Protein 6NPA (pdb70)

Foldseek 3Di:
DDDLVCPLVLVQVCCVPQQQDCPPPFLHGNQLLLQQLLFVCVVVPHDLLLSVLSNQQQVLQPVVSPVVLVDDPVCNVDSLSVSLSSCVRQFDVLSSCLNNCLLVLLLLCVQPPPCSLVPADVVNVVVCVVSPHHDDPVSNVVLVVPPSNVSSNSSNVSSRVSRDNDDDGDGSVVCSVSVSVRRVVVVD/DDDLVCLLVLVLVCCVPQQQDCPPPFLHGNQLLLQQLLFVCVVVPHDLLLSVLSNQQQSLQPVVSPVVLVDDPVQNVDSLNSSLSSCVVQFDVLSSCLNNCLLVLLLLCVQVPPCSLPPADVVNVVVCVVSPHHDDPVSNVVLVPPPSNVSSNSSNVSSRVSRDNDDDGDGSVVCSVSVSVRRVVVD/DDDDLVCLLVLVQVCCVPQQQPCPPPFLHGNQLLLLQLLQVCVVVPHDLLLSVLSNQQQVLVVVVSPPVWCSLCSSLGSCVVQFDVLSSCLNNCLLVLLLLCCQPPVCVLVLADPVNVVVCVVVPHHDDPVSNVVLVVPPNNVSSNSSNVSSSVSRDNDDDGDGSVVCSVSVSVRRVVVVD/DADDLVCLLVLLQVCCVPQQQPCPPPALGGNQLLLQQLLQVCVVVPHDLLLSVLSNQQQVLVPVVSPPPWCSLVSSLRSCVVQFDVLSSCLNNCLLVLLLLCCQPPVCVLVLDDVVNVVVCVVVPHHDDPVSNVVLVVPPSNVSSNSSNVSSSVSRDNPDDGDGSVVCSVSVSVRRVVVVD

B-factor: mean 24.14, std 10.41, range [8.01, 71.85]

Sequence (737 aa):
KLNRGNIVEFIGGIFDRRGDEEYLGEPVTMAEHMLQGATIAEQNGQPEEIIVGALLHDIGHFTSEFGMFSMDDTEDRYHEEAGAEVLEQFFPSVITDCVRYHVAAKRYLCATKPEYFNRLSEASIHSLKLQGGPMDAEEVAEFEKNPNLKQIIAVRYLDEAGKRADMETPDYWHFAPMVQRMVDKHMGKLNRGNIVEFIGGIFDRRGDEEYLGEPVTMAEHMLQGATIAEQNGQPEEIIVGALLHDIGHFTSEFGMFSMDDTEDRYHEEAGAEVLEQFFPSVITDCVRYHVAAKRYLCATKPEYFNRLSEASIHSLKLQGGPMDAEEVAEFEKNPNLKQIIAVRYLDEAGKRADMETPDYWHFAPMVQRMVDKHMSKLNRGNIVEFIGGIFDRRGDEEYLGEPVTMAEHMLQGATIAEQNGQPEEIIVGALLHDIGHFTSEFGMFYHEEAGAEVLEQFFPSVITDCVRYHVAAKRYLCATKPEYFNRLSEASIHSLKLQGGPMDAEEVAEFEKNPNLKQIIAVRYLDEAGKRADMETPDYWHFAPMVQRMVDKHMGSKLNRGNIVEFIGGIFDRRGDEEYLGEPVTMAEHMLQGATIAEQNGQPEEIIVGALLHDIGHFTSEFGMFYHEEAGAEVLEQFFPSVITDCVRYHVAAKRYLCATKPEYFNRLSEASIHSLKLQGGPMDAEEVAEFEKNPNLKQIIAVRYLDEAGKRADMETPDYWHFAPMVQRMVDKHMG

Solvent-accessible surface area: 32902 Å² total; per-residue (Å²): 144,23,34,36,24,50,0,0,48,38,0,0,20,1,18,97,129,52,3,106,59,125,31,153,69,30,84,8,39,10,17,81,1,2,18,5,0,0,5,14,0,77,125,106,66,61,71,49,30,11,5,0,0,0,0,0,1,0,0,0,80,14,50,105,26,4,65,108,30,87,36,76,116,82,53,57,165,111,33,20,47,0,0,0,28,0,0,32,36,1,1,14,59,21,0,7,24,0,0,42,71,6,10,23,0,10,34,23,3,17,46,57,88,116,126,3,94,114,155,11,36,150,26,10,62,124,33,7,166,143,54,51,14,75,19,83,87,147,53,25,57,121,15,88,168,28,120,25,35,178,50,0,28,22,0,4,65,15,9,33,41,0,27,111,93,133,39,160,40,48,64,4,38,65,4,0,0,12,0,0,25,7,0,14,127,34,0,45,161,16,35,69,22,51,0,0,47,38,0,0,20,0,16,96,129,52,3,105,60,125,31,153,69,30,83,8,37,8,17,82,0,2,17,5,1,0,5,14,0,76,125,107,67,58,71,48,33,11,5,0,0,0,0,0,0,0,0,0,78,14,52,104,25,4,58,72,38,90,31,74,112,75,23,58,162,108,33,28,47,0,0,0,15,0,0,16,13,0,1,2,50,19,0,7,25,0,0,42,53,5,11,23,0,10,32,22,6,16,45,57,90,119,126,5,98,112,145,14,38,151,21,7,68,123,40,6,161,143,57,50,12,74,19,82,85,134,64,23,55,104,17,88,145,29,125,26,35,177,52,0,29,22,0,4,66,13,8,30,42,0,29,112,92,131,37,161,38,49,68,4,39,66,3,0,0,13,0,0,22,11,0,26,135,14,36,138,180,30,72,93,24,41,0,0,49,38,0,0,20,0,14,86,136,52,3,117,70,114,21,152,52,18,90,6,35,8,16,68,1,1,14,1,0,0,6,23,0,61,129,106,65,57,72,51,28,10,6,0,0,0,0,0,0,0,0,0,80,10,91,101,30,18,80,87,95,219,33,26,65,30,0,0,69,1,0,78,109,7,1,18,78,21,0,8,25,0,0,49,76,1,8,22,0,3,32,20,3,8,32,56,112,94,126,4,87,119,128,11,29,154,26,10,58,124,36,6,138,145,51,46,5,77,18,86,86,141,67,24,54,75,17,85,132,27,74,26,34,178,55,0,21,18,0,6,61,10,1,20,36,0,27,123,60,145,46,164,18,47,78,3,11,60,0,0,0,14,0,0,25,9,0,13,122,82,70,79,141,178,31,70,93,25,41,0,0,49,37,0,0,20,0,16,87,135,52,2,118,69,114,18,150,46,19,86,8,33,9,17,66,1,1,15,2,1,0,6,21,0,61,129,107,64,56,71,50,30,10,6,0,0,0,0,0,1,0,0,0,77,10,91,102,30,20,82,87,93,220,34,28,68,28,0,0,61,1,0,75,105,7,1,15,56,21,0,8,26,0,0,50,73,2,7,22,0,4,33,21,3,8,33,58,90,97,123,3,84,116,121,10,28,149,26,11,55,127,38,5,168,148,51,51,13,78,18,86,88,145,65,24,55,84,17,86,131,28,95,23,33,175,54,0,21,16,0,6,67,12,1,19,35,0,26,125,60,143,48,145,26,47,83,3,11,60,0,0,0,13,0,0,5,5,0,12,109,83,64,77

Structure (mmCIF, N/CA/C/O backbone):
data_6NPA
#
_entry.id   6NPA
#
_cell.length_a   70.110
_cell.length_b   151.322
_cell.length_c   135.833
_cell.angle_alpha   90.000
_cell.angle_beta   90.000
_cell.angle_gamma   90.000
#
_symmetry.space_group_name_H-M   'C 2 2 21'
#
loop_
_entity.id
_entity.type
_entity.pdbx_description
1 polymer 'TmpB, (R)-1-hydroxy-2-trimethylaminoethylphosphonate oxygenase'
2 non-polymer 'FE (III) ION'
3 non-polymer 'FE (II) ION'
4 non-polymer (2R)-2-hydroxy-N,N,N-trimethyl-2-phosphonoethan-1-aminium
5 water water
#
loop_
_atom_site.group_PDB
_atom_site.id
_atom_site.type_symbol
_atom_site.label_atom_id
_atom_site.label_alt_id
_atom_site.label_comp_id
_atom_site.label_asym_id
_atom_site.label_entity_id
_atom_site.label_seq_id
_atom_site.pdbx_PDB_ins_code
_atom_site.Cartn_x
_atom_site.Cartn_y
_atom_site.Cartn_z
_atom_site.occupancy
_atom_site.B_iso_or_equiv
_atom_site.auth_seq_id
_atom_site.auth_comp_id
_atom_site.auth_asym_id
_atom_site.auth_atom_id
_atom_site.pdbx_PDB_model_num
ATOM 1 N N . LYS A 1 14 ? 30.405 25.435 -3.621 1.00 33.77 8 LYS A N 1
ATOM 2 C CA . LYS A 1 14 ? 29.192 25.511 -2.763 1.00 32.87 8 LYS A CA 1
ATOM 3 C C . LYS A 1 14 ? 27.979 25.998 -3.555 1.00 30.16 8 LYS A C 1
ATOM 4 O O . LYS A 1 14 ? 27.998 27.088 -4.122 1.00 30.26 8 LYS A O 1
ATOM 10 N N . LEU A 1 15 ? 26.925 25.190 -3.568 1.00 27.42 9 LEU A N 1
ATOM 11 C CA . LEU A 1 15 ? 25.731 25.490 -4.346 1.00 25.38 9 LEU A CA 1
ATOM 12 C C . LEU A 1 15 ? 24.631 26.058 -3.468 1.00 24.63 9 LEU A C 1
ATOM 13 O O . LEU A 1 15 ? 24.393 25.590 -2.348 1.00 22.67 9 LEU A O 1
ATOM 18 N N . ASN A 1 16 ? 23.953 27.064 -3.999 1.00 22.99 10 ASN A N 1
ATOM 19 C CA . ASN A 1 16 ? 22.869 27.718 -3.299 1.00 23.49 10 ASN A CA 1
ATOM 20 C C . ASN A 1 16 ? 21.896 28.291 -4.307 1.00 23.06 10 ASN A C 1
ATOM 21 O O . ASN A 1 16 ? 22.113 28.181 -5.524 1.00 22.44 10 ASN A O 1
ATOM 26 N N . ARG A 1 17 ? 20.834 28.909 -3.804 1.00 23.51 11 ARG A N 1
ATOM 27 C CA . ARG A 1 17 ? 19.829 29.559 -4.642 1.00 24.67 11 ARG A CA 1
ATOM 28 C C . ARG A 1 17 ? 20.410 30.548 -5.657 1.00 22.82 11 ARG A C 1
ATOM 29 O O . ARG A 1 17 ? 19.798 30.800 -6.696 1.00 22.98 11 ARG A O 1
ATOM 37 N N . GLY A 1 18 ? 21.565 31.126 -5.326 1.00 21.57 12 GLY A N 1
ATOM 38 C CA . GLY A 1 18 ? 22.201 32.149 -6.136 1.00 20.16 12 GLY A CA 1
ATOM 39 C C . GLY A 1 18 ? 23.039 31.655 -7.300 1.00 19.35 12 GLY A C 1
ATOM 40 O O . GLY A 1 18 ? 23.355 32.438 -8.187 1.00 19.19 12 GLY A O 1
ATOM 41 N N . ASN A 1 19 ? 23.417 30.373 -7.310 1.00 18.15 13 ASN A N 1
ATOM 42 C CA . ASN A 1 19 ? 24.212 29.825 -8.421 1.00 16.72 13 ASN A CA 1
ATOM 43 C C . ASN A 1 19 ? 23.750 28.474 -8.992 1.00 15.54 13 ASN A C 1
ATOM 44 O O . ASN A 1 19 ? 24.419 27.917 -9.863 1.00 15.17 13 ASN A O 1
ATOM 49 N N . ILE A 1 20 ? 22.625 27.943 -8.519 1.00 14.38 14 ILE A N 1
ATOM 50 C CA . ILE A 1 20 ? 22.180 26.625 -9.000 1.00 14.18 14 ILE A CA 1
ATOM 51 C C . ILE A 1 20 ? 21.775 26.678 -10.480 1.00 13.61 14 ILE A C 1
ATOM 52 O O . ILE A 1 20 ? 22.027 25.742 -11.240 1.00 12.96 14 ILE A O 1
ATOM 57 N N . VAL A 1 21 ? 21.155 27.778 -10.895 1.00 13.76 15 VAL A N 1
ATOM 58 C CA . VAL A 1 21 ? 20.695 27.895 -12.280 1.00 14.18 15 VAL A CA 1
ATOM 59 C C . VAL A 1 21 ? 21.883 27.908 -13.254 1.00 14.39 15 VAL A C 1
ATOM 60 O O . VAL A 1 21 ? 21.850 27.256 -14.303 1.00 14.51 15 VAL A O 1
ATOM 64 N N . GLU A 1 22 ? 22.929 28.639 -12.874 1.00 14.74 16 GLU A N 1
ATOM 65 C CA . GLU A 1 22 ? 24.173 28.708 -13.616 1.00 14.86 16 GLU A CA 1
ATOM 66 C C . GLU A 1 22 ? 24.888 27.357 -13.646 1.00 14.64 16 GLU A C 1
ATOM 67 O O . GLU A 1 22 ? 25.424 26.963 -14.674 1.00 13.64 16 GLU A O 1
ATOM 73 N N . PHE A 1 23 ? 24.873 26.645 -12.519 1.00 14.67 17 PHE A N 1
ATOM 74 C CA . PHE A 1 23 ? 25.471 25.315 -12.426 1.00 14.95 17 PHE A CA 1
ATOM 75 C C . PHE A 1 23 ? 24.809 24.362 -13.426 1.00 14.52 17 PHE A C 1
ATOM 76 O O . PHE A 1 23 ? 25.484 23.676 -14.190 1.00 13.71 17 PHE A O 1
ATOM 84 N N . ILE A 1 24 ? 23.482 24.357 -13.435 1.00 14.23 18 ILE A N 1
ATOM 85 C CA . ILE A 1 24 ? 22.737 23.474 -14.326 1.00 14.30 18 ILE A CA 1
ATOM 86 C C . ILE A 1 24 ? 22.973 23.892 -15.776 1.00 14.18 18 ILE A C 1
ATOM 87 O O . ILE A 1 24 ? 23.158 23.041 -16.648 1.00 14.03 18 ILE A O 1
ATOM 92 N N . GLY A 1 25 ? 22.993 25.199 -16.026 1.00 14.46 19 GLY A N 1
ATOM 93 C CA . GLY A 1 25 ? 23.321 25.729 -17.348 1.00 14.62 19 GLY A CA 1
ATOM 94 C C . GLY A 1 25 ? 24.681 25.274 -17.863 1.00 15.08 19 GLY A C 1
ATOM 95 O O . GLY A 1 25 ? 24.839 24.979 -19.051 1.00 15.31 19 GLY A O 1
ATOM 96 N N . GLY A 1 26 ? 25.661 25.218 -16.966 1.00 14.97 20 GLY A N 1
ATOM 97 C CA . GLY A 1 26 ? 26.994 24.700 -17.300 1.00 15.27 20 GLY A CA 1
ATOM 98 C C . GLY A 1 26 ? 26.951 23.251 -17.761 1.00 15.24 20 GLY A C 1
ATOM 99 O O . GLY A 1 26 ? 27.655 22.872 -18.704 1.00 15.93 20 GLY A O 1
ATOM 100 N N . ILE A 1 27 ? 26.114 22.445 -17.103 1.00 15.13 21 ILE A N 1
ATOM 101 C CA . ILE A 1 27 ? 25.904 21.043 -17.494 1.00 15.12 21 ILE A CA 1
ATOM 102 C C . ILE A 1 27 ? 25.295 20.979 -18.895 1.00 14.68 21 ILE A C 1
ATOM 103 O O . ILE A 1 27 ? 25.744 20.208 -19.730 1.00 14.47 21 ILE A O 1
ATOM 108 N N . PHE A 1 28 ? 24.283 21.800 -19.166 1.00 14.14 22 PHE A N 1
ATOM 109 C CA . PHE A 1 28 ? 23.727 21.864 -20.519 1.00 14.43 22 PHE A CA 1
ATOM 110 C C . PHE A 1 28 ? 24.803 22.261 -21.535 1.00 15.26 22 PHE A C 1
ATOM 111 O O . PHE A 1 28 ? 24.910 21.652 -22.607 1.00 15.74 22 PHE A O 1
ATOM 119 N N . ASP A 1 29 ? 25.609 23.268 -21.193 1.00 16.07 23 ASP A N 1
ATOM 120 C CA . ASP A 1 29 ? 26.663 23.745 -22.096 1.00 16.73 23 ASP A CA 1
ATOM 121 C C . ASP A 1 29 ? 27.731 22.682 -22.378 1.00 16.89 23 ASP A C 1
ATOM 122 O O . ASP A 1 29 ? 28.153 22.527 -23.521 1.00 17.08 23 ASP A O 1
ATOM 127 N N . ARG A 1 30 ? 28.146 21.958 -21.340 1.00 17.52 24 ARG A N 1
ATOM 128 C CA . ARG A 1 30 ? 29.274 21.010 -21.421 1.00 17.94 24 ARG A CA 1
ATOM 129 C C . ARG A 1 30 ? 28.865 19.600 -21.841 1.00 18.13 24 ARG A C 1
ATOM 130 O O . ARG A 1 30 ? 29.621 18.913 -22.526 1.00 18.40 24 ARG A O 1
ATOM 138 N N . ARG A 1 31 ? 27.680 19.169 -21.418 1.00 17.48 25 ARG A N 1
ATOM 139 C CA . ARG A 1 31 ? 27.250 17.782 -21.586 1.00 17.29 25 ARG A CA 1
ATOM 140 C C . ARG A 1 31 ? 26.060 17.602 -22.537 1.00 17.67 25 ARG A C 1
ATOM 141 O O . ARG A 1 31 ? 25.771 16.482 -22.957 1.00 17.31 25 ARG A O 1
ATOM 149 N N . GLY A 1 32 ? 25.375 18.693 -22.884 1.00 18.03 26 GLY A N 1
ATOM 150 C CA . GLY A 1 32 ? 24.120 18.614 -23.638 1.00 18.35 26 GLY A CA 1
ATOM 151 C C . GLY A 1 32 ? 24.203 18.039 -25.044 1.00 19.58 26 GLY A C 1
ATOM 152 O O . GLY A 1 32 ? 23.210 17.571 -25.583 1.00 17.92 26 GLY A O 1
ATOM 153 N N . ASP A 1 33 ? 25.389 18.090 -25.638 1.00 20.98 27 ASP A N 1
ATOM 154 C CA . ASP A 1 33 ? 25.615 17.560 -26.979 1.00 23.42 27 ASP A CA 1
ATOM 155 C C . ASP A 1 33 ? 25.724 16.035 -27.020 1.00 22.55 27 ASP A C 1
ATOM 156 O O . ASP A 1 33 ? 25.778 15.444 -28.100 1.00 23.49 27 ASP A O 1
ATOM 161 N N . GLU A 1 34 ? 25.781 15.396 -25.857 1.00 22.02 28 GLU A N 1
ATOM 162 C CA . GLU A 1 34 ? 25.898 13.952 -25.794 1.00 21.89 28 GLU A CA 1
ATOM 163 C C . GLU A 1 34 ? 24.570 13.291 -26.156 1.00 22.52 28 GLU A C 1
ATOM 164 O O . GLU A 1 34 ? 23.515 13.927 -26.144 1.00 21.79 28 GLU A O 1
ATOM 170 N N . GLU A 1 35 ? 24.643 12.013 -26.496 1.00 23.39 29 GLU A N 1
ATOM 171 C CA . GLU A 1 35 ? 23.520 11.308 -27.100 1.00 24.43 29 GLU A CA 1
ATOM 172 C C . GLU A 1 35 ? 22.491 10.929 -26.037 1.00 22.35 29 GLU A C 1
ATOM 173 O O . GLU A 1 35 ? 22.857 10.540 -24.931 1.00 21.41 29 GLU A O 1
ATOM 179 N N . TYR A 1 36 ? 21.205 11.086 -26.352 1.00 21.68 30 TYR A N 1
ATOM 180 C CA . TYR A 1 36 ? 20.139 10.520 -25.519 1.00 21.61 30 TYR A CA 1
ATOM 181 C C . TYR A 1 36 ? 19.944 9.103 -26.041 1.00 23.99 30 TYR A C 1
ATOM 182 O O . TYR A 1 36 ? 19.409 8.913 -27.131 1.00 24.41 30 TYR A O 1
ATOM 191 N N . LEU A 1 37 ? 20.411 8.114 -25.278 1.00 26.68 31 LEU A N 1
ATOM 192 C CA . LEU A 1 37 ? 20.708 6.789 -25.840 1.00 29.61 31 LEU A CA 1
ATOM 193 C C . LEU A 1 37 ? 19.508 6.105 -26.489 1.00 30.04 31 LEU A C 1
ATOM 194 O O . LEU A 1 37 ? 18.436 6.006 -25.888 1.00 31.13 31 LEU A O 1
ATOM 199 N N . GLY A 1 38 ? 19.707 5.656 -27.725 1.00 30.15 32 GLY A N 1
ATOM 200 C CA . GLY A 1 38 ? 18.676 4.965 -28.493 1.00 31.21 32 GLY A CA 1
ATOM 201 C C . GLY A 1 38 ? 17.644 5.862 -29.153 1.00 31.62 32 GLY A C 1
ATOM 202 O O . GLY A 1 38 ? 16.661 5.365 -29.709 1.00 33.79 32 GLY A O 1
ATOM 203 N N . GLU A 1 39 ? 17.855 7.179 -29.108 1.00 30.95 33 GLU A N 1
ATOM 204 C CA . GLU A 1 39 ? 16.872 8.136 -29.629 1.00 29.66 33 GLU A CA 1
ATOM 205 C C . GLU A 1 39 ? 17.551 9.125 -30.579 1.00 28.07 33 GLU A C 1
ATOM 206 O O . GLU A 1 39 ? 18.761 9.324 -30.502 1.00 27.96 33 GLU A O 1
ATOM 212 N N . PRO A 1 40 ? 16.777 9.771 -31.467 1.00 27.71 34 PRO A N 1
ATOM 213 C CA . PRO A 1 40 ? 17.377 10.702 -32.424 1.00 27.04 34 PRO A CA 1
ATOM 214 C C . PRO A 1 40 ? 17.518 12.138 -31.896 1.00 25.36 34 PRO A C 1
ATOM 215 O O . PRO A 1 40 ? 17.327 13.092 -32.647 1.00 25.57 34 PRO A O 1
ATOM 219 N N . VAL A 1 41 ? 17.856 12.288 -30.616 1.00 23.01 35 VAL A N 1
ATOM 220 C CA . VAL A 1 41 ? 18.062 13.600 -30.017 1.00 21.15 35 VAL A CA 1
ATOM 221 C C . VAL A 1 41 ? 19.270 13.555 -29.090 1.00 19.84 35 VAL A C 1
ATOM 222 O O . VAL A 1 41 ? 19.644 12.493 -28.606 1.00 19.70 35 VAL A O 1
ATOM 226 N N . THR A 1 42 ? 19.889 14.710 -28.874 1.00 18.02 36 THR A N 1
ATOM 227 C CA . THR A 1 42 ? 20.909 14.848 -27.848 1.00 17.26 36 THR A CA 1
ATOM 228 C C . THR A 1 42 ? 20.219 15.045 -26.501 1.00 16.70 36 THR A C 1
ATOM 229 O O . THR A 1 42 ? 19.007 15.268 -26.433 1.00 15.73 36 THR A O 1
ATOM 233 N N . MET A 1 43 ? 21.003 14.977 -25.437 1.00 16.97 37 MET A N 1
ATOM 234 C CA . MET A 1 43 ? 20.479 15.191 -24.094 1.00 17.47 37 MET A CA 1
ATOM 235 C C . MET A 1 43 ? 19.794 16.557 -23.988 1.00 16.66 37 MET A C 1
ATOM 236 O O . MET A 1 43 ? 18.691 16.656 -23.445 1.00 16.35 37 MET A O 1
ATOM 241 N N . ALA A 1 44 ? 20.438 17.601 -24.512 1.00 16.03 38 ALA A N 1
ATOM 242 C CA . ALA A 1 44 ? 19.876 18.957 -24.440 1.00 15.63 38 ALA A CA 1
ATOM 243 C C . ALA A 1 44 ? 18.642 19.104 -25.326 1.00 15.49 38 ALA A C 1
ATOM 244 O O . ALA A 1 44 ? 17.635 19.677 -24.903 1.00 14.86 38 ALA A O 1
ATOM 246 N N . GLU A 1 45 ? 18.712 18.592 -26.552 1.00 15.17 39 GLU A N 1
ATOM 247 C CA . GLU A 1 45 ? 17.549 18.621 -27.441 1.00 15.21 39 GLU A CA 1
ATOM 248 C C . GLU A 1 45 ? 16.343 17.965 -26.777 1.00 14.60 39 GLU A C 1
ATOM 249 O O . GLU A 1 45 ? 15.237 18.500 -26.811 1.00 13.76 39 GLU A O 1
ATOM 255 N N . HIS A 1 46 ? 16.579 16.816 -26.153 1.00 13.70 40 HIS A N 1
ATOM 256 C CA . HIS A 1 46 ? 15.522 16.077 -25.476 1.00 13.47 40 HIS A CA 1
ATOM 257 C C . HIS A 1 46 ? 14.811 16.914 -24.413 1.00 13.05 40 HIS A C 1
ATOM 258 O O . HIS A 1 46 ? 13.596 17.078 -24.445 1.00 13.37 40 HIS A O 1
ATOM 265 N N . MET A 1 47 ? 15.580 17.464 -23.488 1.00 13.00 41 MET A N 1
ATOM 266 C CA . MET A 1 47 ? 15.002 18.236 -22.395 1.00 12.78 41 MET A CA 1
ATOM 267 C C . MET A 1 47 ? 14.451 19.583 -22.872 1.00 12.64 41 MET A C 1
ATOM 268 O O . MET A 1 47 ? 13.406 20.026 -22.392 1.00 12.85 41 MET A O 1
ATOM 273 N N . LEU A 1 48 ? 15.128 20.225 -23.825 1.00 12.85 42 LEU A N 1
ATOM 274 C CA . LEU A 1 48 ? 14.632 21.480 -24.387 1.00 12.73 42 LEU A CA 1
ATOM 275 C C . LEU A 1 48 ? 13.343 21.283 -25.187 1.00 12.88 42 LEU A C 1
ATOM 276 O O . LEU A 1 48 ? 12.472 22.144 -25.167 1.00 12.87 42 LEU A O 1
ATOM 281 N N . GLN A 1 49 ? 13.223 20.174 -25.912 1.00 13.22 43 GLN A N 1
ATOM 282 C CA . GLN A 1 49 ? 11.977 19.872 -26.623 1.00 13.29 43 GLN A CA 1
ATOM 283 C C . GLN A 1 49 ? 10.814 19.704 -25.646 1.00 12.97 43 GLN A C 1
ATOM 284 O O . GLN A 1 49 ? 9.730 20.231 -25.865 1.00 12.60 43 GLN A O 1
ATOM 290 N N . GLY A 1 50 ? 11.054 18.984 -24.558 1.00 12.76 44 GLY A N 1
ATOM 291 C CA . GLY A 1 50 ? 10.032 18.820 -23.523 1.00 12.69 44 GLY A CA 1
ATOM 292 C C . GLY A 1 50 ? 9.564 20.158 -22.979 1.00 12.72 44 GLY A C 1
ATOM 293 O O . GLY A 1 50 ? 8.357 20.405 -22.878 1.00 12.67 44 GLY A O 1
ATOM 294 N N . ALA A 1 51 ? 10.522 21.031 -22.650 1.00 12.25 45 ALA A N 1
ATOM 295 C CA . ALA A 1 51 ? 10.209 22.361 -22.116 1.00 12.68 45 ALA A CA 1
ATOM 296 C C . ALA A 1 51 ? 9.467 23.234 -23.125 1.00 12.97 45 ALA A C 1
ATOM 297 O O . ALA A 1 51 ? 8.536 23.961 -22.770 1.00 12.90 45 ALA A O 1
ATOM 299 N N . THR A 1 52 ? 9.890 23.159 -24.382 1.00 13.36 46 THR A N 1
ATOM 300 C CA . THR A 1 52 ? 9.320 24.008 -25.438 1.00 13.70 46 THR A CA 1
ATOM 301 C C . THR A 1 52 ? 7.905 23.575 -25.829 1.00 14.32 46 THR A C 1
ATOM 302 O O . THR A 1 52 ? 7.025 24.412 -26.018 1.00 15.03 46 THR A O 1
ATOM 306 N N . ILE A 1 53 ? 7.690 22.268 -25.939 1.00 14.54 47 ILE A N 1
ATOM 307 C CA . ILE A 1 53 ? 6.359 21.730 -26.210 1.00 15.27 47 ILE A CA 1
ATOM 308 C C . ILE A 1 53 ? 5.413 22.174 -25.095 1.00 15.30 47 ILE A C 1
ATOM 309 O O . ILE A 1 53 ? 4.299 22.610 -25.366 1.00 15.84 47 ILE A O 1
ATOM 314 N N . ALA A 1 54 ? 5.879 22.090 -23.846 1.00 15.80 48 ALA A N 1
ATOM 315 C CA . ALA A 1 54 ? 5.091 22.530 -22.697 1.00 16.07 48 ALA A CA 1
ATOM 316 C C . ALA A 1 54 ? 4.776 24.014 -22.768 1.00 16.78 48 ALA A C 1
ATOM 317 O O . ALA A 1 54 ? 3.635 24.420 -22.576 1.00 17.04 48 ALA A O 1
ATOM 319 N N . GLU A 1 55 ? 5.788 24.827 -23.039 1.00 17.99 49 GLU A N 1
ATOM 320 C CA . GLU A 1 55 ? 5.595 26.275 -23.141 1.00 19.36 49 GLU A CA 1
ATOM 321 C C . GLU A 1 55 ? 4.640 26.648 -24.275 1.00 20.27 49 GLU A C 1
ATOM 322 O O . GLU A 1 55 ? 3.735 27.468 -24.096 1.00 20.40 49 GLU A O 1
ATOM 328 N N . GLN A 1 56 ? 4.833 26.035 -25.436 1.00 21.10 50 GLN A N 1
ATOM 329 C CA . GLN A 1 56 ? 3.975 26.297 -26.594 1.00 22.55 50 GLN A CA 1
ATOM 330 C C . GLN A 1 56 ? 2.513 25.936 -26.350 1.00 23.21 50 GLN A C 1
ATOM 331 O O . GLN A 1 56 ? 1.619 26.548 -26.930 1.00 22.89 50 GLN A O 1
ATOM 337 N N . ASN A 1 57 ? 2.275 24.934 -25.506 1.00 23.70 51 ASN A N 1
ATOM 338 C CA . ASN A 1 57 ? 0.920 24.465 -25.214 1.00 24.69 51 ASN A CA 1
ATOM 339 C C . ASN A 1 57 ? 0.288 25.110 -23.979 1.00 23.63 51 ASN A C 1
ATOM 340 O O . ASN A 1 57 ? -0.790 24.706 -23.558 1.00 25.77 51 ASN A O 1
ATOM 345 N N . GLY A 1 58 ? 0.949 26.108 -23.401 1.00 21.71 52 GLY A N 1
ATOM 346 C CA . GLY A 1 58 ? 0.368 26.867 -22.306 1.00 20.61 52 GLY A CA 1
ATOM 347 C C . GLY A 1 58 ? 0.478 26.200 -20.953 1.00 19.48 52 GLY A C 1
ATOM 348 O O . GLY A 1 58 ? -0.227 26.575 -20.022 1.00 18.96 52 GLY A O 1
ATOM 349 N N . GLN A 1 59 ? 1.377 25.227 -20.822 1.00 18.76 53 GLN A N 1
ATOM 350 C CA . GLN A 1 59 ? 1.589 24.573 -19.537 1.00 18.88 53 GLN A CA 1
ATOM 351 C C . GLN A 1 59 ? 2.201 25.557 -18.535 1.00 17.71 53 GLN A C 1
ATOM 352 O O . GLN A 1 59 ? 2.930 26.473 -18.926 1.00 17.97 53 GLN A O 1
ATOM 358 N N . PRO A 1 60 ? 1.918 25.362 -17.238 1.00 17.12 54 PRO A N 1
ATOM 359 C CA . PRO A 1 60 ? 2.498 26.202 -16.200 1.00 17.02 54 PRO A CA 1
ATOM 360 C C . PRO A 1 60 ? 4.008 25.998 -16.059 1.00 16.30 54 PRO A C 1
ATOM 361 O O . PRO A 1 60 ? 4.545 24.982 -16.499 1.00 15.57 54 PRO A O 1
ATOM 365 N N . GLU A 1 61 ? 4.674 26.970 -15.440 1.00 16.51 55 GLU A N 1
ATOM 366 C CA . GLU A 1 61 ? 6.131 26.987 -15.381 1.00 16.29 55 GLU A CA 1
ATOM 367 C C . GLU A 1 61 ? 6.703 25.791 -14.625 1.00 16.34 55 GLU A C 1
ATOM 368 O O . GLU A 1 61 ? 7.769 25.286 -14.978 1.00 15.53 55 GLU A O 1
ATOM 374 N N . GLU A 1 62 ? 5.980 25.304 -13.620 1.00 16.37 56 GLU A N 1
ATOM 375 C CA . GLU A 1 62 ? 6.424 24.128 -12.888 1.00 16.77 56 GLU A CA 1
ATOM 376 C C . GLU A 1 62 ? 6.585 22.918 -13.816 1.00 15.50 56 GLU A C 1
ATOM 377 O O . GLU A 1 62 ? 7.543 22.163 -13.685 1.00 15.28 56 GLU A O 1
ATOM 383 N N . ILE A 1 63 ? 5.650 22.741 -14.747 1.00 14.57 57 ILE A N 1
ATOM 384 C CA . ILE A 1 63 ? 5.714 21.634 -15.707 1.00 13.87 57 ILE A CA 1
ATOM 385 C C . ILE A 1 63 ? 6.789 21.866 -16.768 1.00 13.47 57 ILE A C 1
ATOM 386 O O . ILE A 1 63 ? 7.517 20.933 -17.131 1.00 13.71 57 ILE A O 1
ATOM 391 N N . ILE A 1 64 ? 6.907 23.100 -17.250 1.00 12.74 58 ILE A N 1
ATOM 392 C CA . ILE A 1 64 ? 7.947 23.446 -18.229 1.00 12.36 58 ILE A CA 1
ATOM 393 C C . ILE A 1 64 ? 9.324 23.099 -17.643 1.00 11.82 58 ILE A C 1
ATOM 394 O O . ILE A 1 64 ? 10.130 22.423 -18.276 1.00 11.07 58 ILE A O 1
ATOM 399 N N . VAL A 1 65 ? 9.579 23.568 -16.426 1.00 11.36 59 VAL A N 1
ATOM 400 C CA . VAL A 1 65 ? 10.872 23.366 -15.762 1.00 11.40 59 VAL A CA 1
ATOM 401 C C . VAL A 1 65 ? 11.062 21.913 -15.346 1.00 11.32 59 VAL A C 1
ATOM 402 O O . VAL A 1 65 ? 12.165 21.384 -15.435 1.00 11.91 59 VAL A O 1
ATOM 406 N N . GLY A 1 66 ? 9.988 21.240 -14.918 1.00 11.35 60 GLY A N 1
ATOM 407 C CA . GLY A 1 66 ? 10.073 19.805 -14.654 1.00 11.22 60 GLY A CA 1
ATOM 408 C C . GLY A 1 66 ? 10.547 19.027 -15.873 1.00 11.22 60 GLY A C 1
ATOM 409 O O . GLY A 1 66 ? 11.430 18.174 -15.764 1.00 11.04 60 GLY A O 1
ATOM 410 N N . ALA A 1 67 ? 9.962 19.318 -17.034 1.00 10.76 61 ALA A N 1
ATOM 411 C CA . ALA A 1 67 ? 10.376 18.673 -18.283 1.00 11.00 61 ALA A CA 1
ATOM 412 C C . ALA A 1 67 ? 11.822 19.027 -18.641 1.00 10.73 61 ALA A C 1
ATOM 413 O O . ALA A 1 67 ? 12.616 18.147 -19.053 1.00 11.32 61 ALA A O 1
ATOM 415 N N . LEU A 1 68 ? 12.151 20.305 -18.484 1.00 10.97 62 LEU A N 1
ATOM 416 C CA . LEU A 1 68 ? 13.493 20.804 -18.768 1.00 11.35 62 LEU A CA 1
ATOM 417 C C . LEU A 1 68 ? 14.565 20.057 -17.990 1.00 11.65 62 LEU A C 1
ATOM 418 O O . LEU A 1 68 ? 15.655 19.817 -18.513 1.00 12.08 62 LEU A O 1
ATOM 423 N N . LEU A 1 69 ? 14.277 19.675 -16.742 1.00 11.68 63 LEU A N 1
ATOM 424 C CA . LEU A 1 69 ? 15.313 19.127 -15.885 1.00 11.74 63 LEU A CA 1
ATOM 425 C C . LEU A 1 69 ? 15.221 17.630 -15.626 1.00 11.79 63 LEU A C 1
ATOM 426 O O . LEU A 1 69 ? 16.048 17.084 -14.891 1.00 12.20 63 LEU A O 1
ATOM 431 N N . HIS A 1 70 ? 14.257 16.937 -16.226 1.00 11.92 64 HIS A N 1
ATOM 432 C CA . HIS A 1 70 ? 13.928 15.592 -15.730 1.00 11.83 64 HIS A CA 1
ATOM 433 C C . HIS A 1 70 ? 15.036 14.559 -15.900 1.00 12.23 64 HIS A C 1
ATOM 434 O O . HIS A 1 70 ? 15.045 13.564 -15.175 1.00 11.70 64 HIS A O 1
ATOM 441 N N . ASP A 1 71 ? 15.973 14.796 -16.828 1.00 12.47 65 ASP A N 1
ATOM 442 C CA . ASP A 1 71 ? 17.052 13.831 -17.095 1.00 12.88 65 ASP A CA 1
ATOM 443 C C . ASP A 1 71 ? 18.463 14.297 -16.682 1.00 14.33 65 ASP A C 1
ATOM 444 O O . ASP A 1 71 ? 19.461 13.652 -17.040 1.00 14.46 65 ASP A O 1
ATOM 449 N N . ILE A 1 72 ? 18.569 15.380 -15.911 1.00 15.56 66 ILE A N 1
ATOM 450 C CA . ILE A 1 72 ? 19.895 15.848 -15.481 1.00 16.83 66 ILE A CA 1
ATOM 451 C C . ILE A 1 72 ? 20.646 14.834 -14.621 1.00 17.01 66 ILE A C 1
ATOM 452 O O . ILE A 1 72 ? 21.875 14.888 -14.544 1.00 17.31 66 ILE A O 1
ATOM 457 N N . GLY A 1 73 ? 19.921 13.902 -13.998 1.00 16.04 67 GLY A N 1
ATOM 458 C CA . GLY A 1 73 ? 20.538 12.895 -13.139 1.00 16.33 67 GLY A CA 1
ATOM 459 C C . GLY A 1 73 ? 21.347 11.826 -13.856 1.00 16.62 67 GLY A C 1
ATOM 460 O O . GLY A 1 73 ? 22.018 11.019 -13.208 1.00 16.74 67 GLY A O 1
ATOM 461 N N . HIS A 1 74 ? 21.278 11.788 -15.186 1.00 17.18 68 HIS A N 1
ATOM 462 C CA . HIS A 1 74 ? 22.148 10.906 -15.966 1.00 18.21 68 HIS A CA 1
ATOM 463 C C . HIS A 1 74 ? 23.634 11.252 -15.758 1.00 18.21 68 HIS A C 1
ATOM 464 O O . HIS A 1 74 ? 24.486 10.365 -15.787 1.00 17.90 68 HIS A O 1
ATOM 471 N N . PHE A 1 75 ? 23.922 12.533 -15.527 1.00 18.83 69 PHE A N 1
ATOM 472 C CA . PHE A 1 75 ? 25.299 13.047 -15.481 1.00 19.15 69 PHE A CA 1
ATOM 473 C C . PHE A 1 75 ? 25.890 12.932 -14.072 1.00 19.27 69 PHE A C 1
ATOM 474 O O . PHE A 1 75 ? 26.254 13.938 -13.454 1.00 19.55 69 PHE A O 1
ATOM 482 N N . THR A 1 76 ? 26.016 11.702 -13.574 1.00 19.42 70 THR A N 1
ATOM 483 C CA . THR A 1 76 ? 26.318 11.493 -12.155 1.00 20.08 70 THR A CA 1
ATOM 484 C C . THR A 1 76 ? 27.694 12.013 -11.703 1.00 19.36 70 THR A C 1
ATOM 485 O O . THR A 1 76 ? 27.858 12.364 -10.534 1.00 20.22 70 THR A O 1
ATOM 489 N N . SER A 1 77 ? 28.667 12.076 -12.610 1.00 18.66 71 SER A N 1
ATOM 490 C CA . SER A 1 77 ? 30.001 12.598 -12.258 1.00 17.75 71 SER A CA 1
ATOM 491 C C . SER A 1 77 ? 30.015 14.112 -12.012 1.00 18.24 71 SER A C 1
ATOM 492 O O . SER A 1 77 ? 31.035 14.655 -11.575 1.00 17.37 71 SER A O 1
ATOM 495 N N . GLU A 1 78 ? 28.895 14.783 -12.295 1.00 18.17 72 GLU A N 1
ATOM 496 C CA . GLU A 1 78 ? 28.748 16.217 -12.051 1.00 18.54 72 GLU A CA 1
ATOM 497 C C . GLU A 1 78 ? 28.357 16.551 -10.608 1.00 19.33 72 GLU A C 1
ATOM 498 O O . GLU A 1 78 ? 28.456 17.713 -10.197 1.00 18.89 72 GLU A O 1
ATOM 504 N N . PHE A 1 79 ? 27.921 15.549 -9.846 1.00 20.39 73 PHE A N 1
ATOM 505 C CA . PHE A 1 79 ? 27.244 15.790 -8.566 1.00 21.97 73 PHE A CA 1
ATOM 506 C C . PHE A 1 79 ? 28.044 15.348 -7.339 1.00 24.16 73 PHE A C 1
ATOM 507 O O . PHE A 1 79 ? 27.470 15.015 -6.299 1.00 25.47 73 PHE A O 1
ATOM 515 N N . GLY A 1 80 ? 29.367 15.382 -7.445 1.00 26.43 74 GLY A N 1
ATOM 516 C CA . GLY A 1 80 ? 30.245 14.979 -6.340 1.00 28.69 74 GLY A CA 1
ATOM 517 C C . GLY A 1 80 ? 29.985 15.718 -5.040 1.00 29.79 74 GLY A C 1
ATOM 518 O O . GLY A 1 80 ? 30.123 15.139 -3.955 1.00 31.80 74 GLY A O 1
ATOM 519 N N . MET A 1 81 ? 29.590 16.990 -5.143 1.00 30.47 75 MET A N 1
ATOM 520 C CA . MET A 1 81 ? 29.283 17.809 -3.967 1.00 30.89 75 MET A CA 1
ATOM 521 C C . MET A 1 81 ? 27.998 17.406 -3.230 1.00 33.15 75 MET A C 1
ATOM 522 O O . MET A 1 81 ? 27.737 17.911 -2.141 1.00 33.92 75 MET A O 1
ATOM 527 N N . PHE A 1 82 ? 27.194 16.518 -3.817 1.00 34.89 76 PHE A N 1
ATOM 528 C CA . PHE A 1 82 ? 25.969 16.039 -3.167 1.00 36.11 76 PHE A CA 1
ATOM 529 C C . PHE A 1 82 ? 26.165 14.756 -2.357 1.00 39.57 76 PHE A C 1
ATOM 530 O O . PHE A 1 82 ? 25.243 14.329 -1.662 1.00 41.73 76 PHE A O 1
ATOM 538 N N . SER A 1 83 ? 27.346 14.142 -2.454 1.00 43.15 77 SER A N 1
ATOM 539 C CA . SER A 1 83 ? 27.710 12.972 -1.631 1.00 46.76 77 SER A CA 1
ATOM 540 C C . SER A 1 83 ? 26.648 11.871 -1.650 1.00 48.01 77 SER A C 1
ATOM 541 O O . SER A 1 83 ? 26.168 11.436 -0.601 1.00 49.98 77 SER A O 1
ATOM 544 N N . MET A 1 84 ? 26.290 11.423 -2.848 1.00 48.28 78 MET A N 1
ATOM 545 C CA . MET A 1 84 ? 25.238 10.428 -3.011 1.00 49.55 78 MET A CA 1
ATOM 546 C C . MET A 1 84 ? 25.794 9.012 -2.915 1.00 53.43 78 MET A C 1
ATOM 547 O O . MET A 1 84 ? 26.911 8.738 -3.359 1.00 53.07 78 MET A O 1
ATOM 552 N N . ASP A 1 85 ? 24.994 8.120 -2.335 1.00 56.85 79 ASP A N 1
ATOM 553 C CA . ASP A 1 85 ? 25.349 6.702 -2.211 1.00 60.02 79 ASP A CA 1
ATOM 554 C C . ASP A 1 85 ? 25.233 5.976 -3.561 1.00 62.46 79 ASP A C 1
ATOM 555 O O . ASP A 1 85 ? 24.839 6.573 -4.564 1.00 62.60 79 ASP A O 1
ATOM 560 N N . ASP A 1 86 ? 25.581 4.690 -3.576 1.00 64.97 80 ASP A N 1
ATOM 561 C CA . ASP A 1 86 ? 25.576 3.892 -4.807 1.00 66.51 80 ASP A CA 1
ATOM 562 C C . ASP A 1 86 ? 24.179 3.672 -5.391 1.00 67.26 80 ASP A C 1
ATOM 563 O O . ASP A 1 86 ? 24.029 3.558 -6.610 1.00 66.79 80 ASP A O 1
ATOM 568 N N . THR A 1 87 ? 23.165 3.600 -4.529 1.00 68.75 81 THR A N 1
ATOM 569 C CA . THR A 1 87 ? 21.775 3.458 -4.980 1.00 70.06 81 THR A CA 1
ATOM 570 C C . THR A 1 87 ? 21.266 4.748 -5.632 1.00 69.32 81 THR A C 1
ATOM 571 O O . THR A 1 87 ? 20.654 4.706 -6.703 1.00 70.70 81 THR A O 1
ATOM 575 N N . GLU A 1 88 ? 21.521 5.884 -4.982 1.00 67.84 82 GLU A N 1
ATOM 576 C CA . GLU A 1 88 ? 21.238 7.201 -5.561 1.00 65.08 82 GLU A CA 1
ATOM 577 C C . GLU A 1 88 ? 22.346 7.561 -6.547 1.00 61.99 82 GLU A C 1
ATOM 578 O O . GLU A 1 88 ? 23.213 8.379 -6.256 1.00 63.95 82 GLU A O 1
ATOM 584 N N . ASP A 1 89 ? 22.294 6.935 -7.716 1.00 57.10 83 ASP A N 1
ATOM 585 C CA . ASP A 1 89 ? 23.348 7.020 -8.733 1.00 55.08 83 ASP A CA 1
ATOM 586 C C . ASP A 1 89 ? 23.001 6.064 -9.853 1.00 52.66 83 ASP A C 1
ATOM 587 O O . ASP A 1 89 ? 23.038 6.431 -11.026 1.00 52.09 83 ASP A O 1
ATOM 592 N N . ARG A 1 90 ? 22.678 4.828 -9.475 1.00 50.08 84 ARG A N 1
ATOM 593 C CA . ARG A 1 90 ? 22.193 3.829 -10.419 1.00 47.70 84 ARG A CA 1
ATOM 594 C C . ARG A 1 90 ? 20.947 4.332 -11.151 1.00 42.42 84 ARG A C 1
ATOM 595 O O . ARG A 1 90 ? 20.795 4.089 -12.349 1.00 44.37 84 ARG A O 1
ATOM 603 N N . TYR A 1 91 ? 20.071 5.040 -10.435 1.00 35.24 85 TYR A N 1
ATOM 604 C CA . TYR A 1 91 ? 18.818 5.537 -11.009 1.00 31.13 85 TYR A CA 1
ATOM 605 C C . TYR A 1 91 ? 18.863 7.042 -11.256 1.00 25.82 85 TYR A C 1
ATOM 606 O O . TYR A 1 91 ? 18.828 7.826 -10.316 1.00 23.64 85 TYR A O 1
ATOM 615 N N . HIS A 1 92 ? 18.921 7.433 -12.525 1.00 21.99 86 HIS A N 1
ATOM 616 C CA . HIS A 1 92 ? 18.968 8.849 -12.893 1.00 19.86 86 HIS A CA 1
ATOM 617 C C . HIS A 1 92 ? 17.773 9.668 -12.391 1.00 18.77 86 HIS A C 1
ATOM 618 O O . HIS A 1 92 ? 17.935 10.851 -12.078 1.00 17.75 86 HIS A O 1
ATOM 625 N N . GLU A 1 93 ? 16.584 9.066 -12.324 1.00 17.72 87 GLU A N 1
ATOM 626 C CA . GLU A 1 93 ? 15.416 9.792 -11.809 1.00 18.34 87 GLU A CA 1
ATOM 627 C C . GLU A 1 93 ? 15.639 10.177 -10.346 1.00 18.81 87 GLU A C 1
ATOM 628 O O . GLU A 1 93 ? 15.283 11.280 -9.918 1.00 18.36 87 GLU A O 1
ATOM 634 N N . GLU A 1 94 ? 16.262 9.276 -9.593 1.00 19.63 88 GLU A N 1
ATOM 635 C CA . GLU A 1 94 ? 16.532 9.524 -8.186 1.00 21.22 88 GLU A CA 1
ATOM 636 C C . GLU A 1 94 ? 17.665 10.530 -7.999 1.00 19.90 88 GLU A C 1
ATOM 637 O O . GLU A 1 94 ? 17.531 11.481 -7.228 1.00 20.79 88 GLU A O 1
ATOM 643 N N . ALA A 1 95 ? 18.770 10.326 -8.705 1.00 19.14 89 ALA A N 1
ATOM 644 C CA . ALA A 1 95 ? 19.914 11.240 -8.629 1.00 18.21 89 ALA A CA 1
ATOM 645 C C . ALA A 1 95 ? 19.506 12.672 -8.999 1.00 17.70 89 ALA A C 1
ATOM 646 O O . ALA A 1 95 ? 19.899 13.635 -8.338 1.00 17.49 89 ALA A O 1
ATOM 648 N N . GLY A 1 96 ? 18.709 12.811 -10.057 1.00 16.51 90 GLY A N 1
ATOM 649 C CA . GLY A 1 96 ? 18.205 14.129 -10.448 1.00 16.08 90 GLY A CA 1
ATOM 650 C C . GLY A 1 96 ? 17.370 14.796 -9.372 1.00 15.71 90 GLY A C 1
ATOM 651 O O . GLY A 1 96 ? 17.554 15.978 -9.081 1.00 16.04 90 GLY A O 1
ATOM 652 N N . ALA A 1 97 ? 16.457 14.047 -8.766 1.00 15.53 91 ALA A N 1
ATOM 653 C CA . ALA A 1 97 ? 15.628 14.587 -7.695 1.00 15.67 91 ALA A CA 1
ATOM 654 C C . ALA A 1 97 ? 16.440 14.966 -6.444 1.00 16.44 91 ALA A C 1
ATOM 655 O O . ALA A 1 97 ? 16.152 15.968 -5.779 1.00 16.34 91 ALA A O 1
ATOM 657 N N . GLU A 1 98 ? 17.458 14.175 -6.129 1.00 16.90 92 GLU A N 1
ATOM 658 C CA . GLU A 1 98 ? 18.310 14.466 -4.968 1.00 18.33 92 GLU A CA 1
ATOM 659 C C . GLU A 1 98 ? 19.059 15.779 -5.155 1.00 18.17 92 GLU A C 1
ATOM 660 O O . GLU A 1 98 ? 19.231 16.543 -4.211 1.00 17.84 92 GLU A O 1
ATOM 666 N N . VAL A 1 99 ? 19.497 16.038 -6.385 1.00 17.83 93 VAL A N 1
ATOM 667 C CA . VAL A 1 99 ? 20.127 17.312 -6.730 1.00 18.65 93 VAL A CA 1
ATOM 668 C C . VAL A 1 99 ? 19.142 18.471 -6.572 1.00 18.53 93 VAL A C 1
ATOM 669 O O . VAL A 1 99 ? 19.473 19.515 -5.985 1.00 19.24 93 VAL A O 1
ATOM 673 N N . LEU A 1 100 ? 17.933 18.295 -7.095 1.00 17.45 94 LEU A N 1
ATOM 674 C CA . LEU A 1 100 ? 16.991 19.404 -7.196 1.00 17.38 94 LEU A CA 1
ATOM 675 C C . LEU A 1 100 ? 16.289 19.731 -5.889 1.00 17.43 94 LEU A C 1
ATOM 676 O O . LEU A 1 100 ? 15.885 20.860 -5.686 1.00 15.30 94 LEU A O 1
ATOM 681 N N . GLU A 1 101 ? 16.143 18.746 -4.999 1.00 18.08 95 GLU A N 1
ATOM 682 C CA . GLU A 1 101 ? 15.288 18.931 -3.819 1.00 19.13 95 GLU A CA 1
ATOM 683 C C . GLU A 1 101 ? 15.749 20.031 -2.860 1.00 20.48 95 GLU A C 1
ATOM 684 O O . GLU A 1 101 ? 14.940 20.575 -2.118 1.00 21.94 95 GLU A O 1
ATOM 690 N N . GLN A 1 102 ? 17.029 20.382 -2.906 1.00 22.02 96 GLN A N 1
ATOM 691 C CA . GLN A 1 102 ? 17.558 21.462 -2.076 1.00 22.92 96 GLN A CA 1
ATOM 692 C C . GLN A 1 102 ? 17.187 22.862 -2.585 1.00 22.48 96 GLN A C 1
ATOM 693 O O . GLN A 1 102 ? 17.262 23.839 -1.827 1.00 24.36 96 GLN A O 1
ATOM 699 N N . PHE A 1 103 ? 16.794 22.974 -3.853 1.00 20.55 97 PHE A N 1
ATOM 700 C CA . PHE A 1 103 ? 16.575 24.290 -4.474 1.00 19.79 97 PHE A CA 1
ATOM 701 C C . PHE A 1 103 ? 15.188 24.539 -5.066 1.00 19.13 97 PHE A C 1
ATOM 702 O O . PHE A 1 103 ? 14.800 25.691 -5.245 1.00 19.49 97 PHE A O 1
ATOM 710 N N . PHE A 1 104 ? 14.436 23.481 -5.364 1.00 17.83 98 PHE A N 1
ATOM 711 C CA . PHE A 1 104 ? 13.222 23.609 -6.168 1.00 17.56 98 PHE A CA 1
ATOM 712 C C . PHE A 1 104 ? 11.957 23.248 -5.389 1.00 18.04 98 PHE A C 1
ATOM 713 O O . PHE A 1 104 ? 12.022 22.526 -4.393 1.00 18.79 98 PHE A O 1
ATOM 721 N N . PRO A 1 105 ? 10.801 23.762 -5.832 1.00 18.69 99 PRO A N 1
ATOM 722 C CA . PRO A 1 105 ? 9.515 23.321 -5.301 1.00 19.36 99 PRO A CA 1
ATOM 723 C C . PRO A 1 105 ? 9.367 21.802 -5.375 1.00 19.55 99 PRO A C 1
ATOM 724 O O . PRO A 1 105 ? 9.832 21.181 -6.342 1.00 19.22 99 PRO A O 1
ATOM 728 N N . SER A 1 106 ? 8.715 21.212 -4.374 1.00 19.90 100 SER A N 1
ATOM 729 C CA . SER A 1 106 ? 8.505 19.761 -4.351 1.00 19.89 100 SER A CA 1
ATOM 730 C C . SER A 1 106 ? 7.746 19.245 -5.576 1.00 18.57 100 SER A C 1
ATOM 731 O O . SER A 1 106 ? 7.991 18.123 -6.011 1.00 18.03 100 SER A O 1
ATOM 734 N N . VAL A 1 107 ? 6.855 20.053 -6.154 1.00 17.83 101 VAL A N 1
ATOM 735 C CA . VAL A 1 107 ? 6.196 19.651 -7.402 1.00 18.47 101 VAL A CA 1
ATOM 736 C C . VAL A 1 107 ? 7.220 19.335 -8.508 1.00 17.95 101 VAL A C 1
ATOM 737 O O . VAL A 1 107 ? 7.089 18.333 -9.214 1.00 17.48 101 VAL A O 1
ATOM 741 N N . ILE A 1 108 ? 8.252 20.164 -8.636 1.00 16.82 102 ILE A N 1
ATOM 742 C CA . ILE A 1 108 ? 9.247 19.965 -9.692 1.00 16.26 102 ILE A CA 1
ATOM 743 C C . ILE A 1 108 ? 10.139 18.774 -9.347 1.00 15.40 102 ILE A C 1
ATOM 744 O O . ILE A 1 108 ? 10.391 17.908 -10.184 1.00 14.91 102 ILE A O 1
ATOM 749 N N . THR A 1 109 ? 10.599 18.723 -8.106 1.00 14.91 103 THR A N 1
ATOM 750 C CA . THR A 1 109 ? 11.367 17.588 -7.620 1.00 15.33 103 THR A CA 1
ATOM 751 C C . THR A 1 109 ? 10.635 16.265 -7.888 1.00 15.15 103 THR A C 1
ATOM 752 O O . THR A 1 109 ? 11.248 15.306 -8.352 1.00 14.95 103 THR A O 1
ATOM 756 N N . ASP A 1 110 ? 9.330 16.244 -7.631 1.00 15.40 104 ASP A N 1
ATOM 757 C CA . ASP A 1 110 ? 8.490 15.046 -7.834 1.00 16.01 104 ASP A CA 1
ATOM 758 C C . ASP A 1 110 ? 8.374 14.675 -9.309 1.00 15.57 104 ASP A C 1
ATOM 759 O O . ASP A 1 110 ? 8.478 13.506 -9.665 1.00 15.78 104 ASP A O 1
ATOM 764 N N . CYS A 1 111 ? 8.152 15.668 -10.163 1.00 14.87 105 CYS A N 1
ATOM 765 C CA . CYS A 1 111 ? 8.129 15.425 -11.612 1.00 14.88 105 CYS A CA 1
ATOM 766 C C . CYS A 1 111 ? 9.385 14.701 -12.104 1.00 14.60 105 CYS A C 1
ATOM 767 O O . CYS A 1 111 ? 9.305 13.836 -12.968 1.00 15.19 105 CYS A O 1
ATOM 770 N N . VAL A 1 112 ? 10.545 15.071 -11.568 1.00 13.96 106 VAL A N 1
ATOM 771 C CA . VAL A 1 112 ? 11.790 14.416 -11.929 1.00 13.67 106 VAL A CA 1
ATOM 772 C C . VAL A 1 112 ? 11.890 13.034 -11.269 1.00 14.24 106 VAL A C 1
ATOM 773 O O . VAL A 1 112 ? 12.125 12.029 -11.951 1.00 13.93 106 VAL A O 1
ATOM 777 N N . ARG A 1 113 ? 11.706 12.988 -9.949 1.00 14.32 107 ARG A N 1
ATOM 778 C CA . ARG A 1 113 ? 11.850 11.737 -9.186 1.00 15.61 107 ARG A CA 1
ATOM 779 C C . ARG A 1 113 ? 10.959 10.600 -9.692 1.00 15.41 107 ARG A C 1
ATOM 780 O O . ARG A 1 113 ? 11.381 9.436 -9.712 1.00 15.39 107 ARG A O 1
ATOM 788 N N . TYR A 1 114 ? 9.745 10.941 -10.099 1.00 15.47 108 TYR A N 1
ATOM 789 C CA . TYR A 1 114 ? 8.726 9.936 -10.428 1.00 15.59 108 TYR A CA 1
ATOM 790 C C . TYR A 1 114 ? 8.452 9.764 -11.927 1.00 14.91 108 TYR A C 1
ATOM 791 O O . TYR A 1 114 ? 7.458 9.142 -12.297 1.00 14.72 108 TYR A O 1
ATOM 800 N N . HIS A 1 115 ? 9.332 10.272 -12.783 1.00 14.36 109 HIS A N 1
ATOM 801 C CA . HIS A 1 115 ? 9.109 10.192 -14.228 1.00 14.64 109 HIS A CA 1
ATOM 802 C C . HIS A 1 115 ? 9.257 8.781 -14.813 1.00 15.17 109 HIS A C 1
ATOM 803 O O . HIS A 1 115 ? 8.666 8.488 -15.850 1.00 16.00 109 HIS A O 1
ATOM 810 N N . VAL A 1 116 ? 10.021 7.913 -14.156 1.00 15.97 110 VAL A N 1
ATOM 811 C CA . VAL A 1 116 ? 10.078 6.495 -14.554 1.00 16.17 110 VAL A CA 1
ATOM 812 C C . VAL A 1 116 ? 8.847 5.749 -14.011 1.00 16.53 110 VAL A C 1
ATOM 813 O O . VAL A 1 116 ? 8.201 4.972 -14.731 1.00 15.85 110 VAL A O 1
ATOM 817 N N . ALA A 1 117 ? 8.493 6.009 -12.757 1.00 16.65 111 ALA A N 1
ATOM 818 C CA . ALA A 1 117 ? 7.291 5.411 -12.177 1.00 16.71 111 ALA A CA 1
ATOM 819 C C . ALA A 1 117 ? 6.061 5.767 -13.017 1.00 16.92 111 ALA A C 1
ATOM 820 O O . ALA A 1 117 ? 5.182 4.931 -13.221 1.00 16.70 111 ALA A O 1
ATOM 822 N N . ALA A 1 118 ? 6.022 6.999 -13.527 1.00 16.86 112 ALA A N 1
ATOM 823 C CA . ALA A 1 118 ? 4.914 7.453 -14.365 1.00 17.40 112 ALA A CA 1
ATOM 824 C C . ALA A 1 118 ? 4.713 6.559 -15.591 1.00 17.97 112 ALA A C 1
ATOM 825 O O . ALA A 1 118 ? 3.575 6.268 -15.959 1.00 18.09 112 ALA A O 1
ATOM 827 N N . LYS A 1 119 ? 5.818 6.134 -16.208 1.00 18.80 113 LYS A N 1
ATOM 828 C CA . LYS A 1 119 ? 5.790 5.233 -17.364 1.00 20.14 113 LYS A CA 1
ATOM 829 C C . LYS A 1 119 ? 5.213 3.879 -16.979 1.00 20.34 113 LYS A C 1
ATOM 830 O O . LYS A 1 119 ? 4.370 3.333 -17.681 1.00 20.25 113 LYS A O 1
ATOM 836 N N . ARG A 1 120 ? 5.678 3.350 -15.854 1.00 20.51 114 ARG A N 1
ATOM 837 C CA . ARG A 1 120 ? 5.201 2.071 -15.345 1.00 20.45 114 ARG A CA 1
ATOM 838 C C . ARG A 1 120 ? 3.721 2.146 -14.968 1.00 20.36 114 ARG A C 1
ATOM 839 O O . ARG A 1 120 ? 2.969 1.189 -15.175 1.00 20.35 114 ARG A O 1
ATOM 847 N N . TYR A 1 121 ? 3.314 3.278 -14.401 1.00 19.74 115 TYR A N 1
ATOM 848 C CA . TYR A 1 121 ? 1.909 3.533 -14.037 1.00 19.83 115 TYR A CA 1
ATOM 849 C C . TYR A 1 121 ? 0.997 3.602 -15.264 1.00 20.40 115 TYR A C 1
ATOM 850 O O . TYR A 1 121 ? -0.087 3.005 -15.285 1.00 20.47 115 TYR A O 1
ATOM 859 N N . LEU A 1 122 ? 1.435 4.332 -16.286 1.00 20.32 116 LEU A N 1
ATOM 860 C CA . LEU A 1 122 ? 0.657 4.459 -17.515 1.00 20.97 116 LEU A CA 1
ATOM 861 C C . LEU A 1 122 ? 0.547 3.133 -18.265 1.00 21.63 116 LEU A C 1
ATOM 862 O O . LEU A 1 122 ? -0.503 2.826 -18.819 1.00 22.50 116 LEU A O 1
ATOM 867 N N . CYS A 1 123 ? 1.616 2.342 -18.263 1.00 21.81 117 CYS A N 1
ATOM 868 C CA . CYS A 1 123 ? 1.586 1.008 -18.870 1.00 23.04 117 CYS A CA 1
ATOM 869 C C . CYS A 1 123 ? 0.558 0.107 -18.187 1.00 23.44 117 CYS A C 1
ATOM 870 O O . CYS A 1 123 ? -0.138 -0.663 -18.856 1.00 23.51 117 CYS A O 1
ATOM 873 N N . ALA A 1 124 ? 0.444 0.226 -16.864 1.00 23.81 118 ALA A N 1
ATOM 874 C CA . ALA A 1 124 ? -0.505 -0.576 -16.086 1.00 24.36 118 ALA A CA 1
ATOM 875 C C . ALA A 1 124 ? -1.961 -0.122 -16.229 1.00 25.77 118 ALA A C 1
ATOM 876 O O . ALA A 1 124 ? -2.874 -0.956 -16.177 1.00 26.42 118 ALA A O 1
ATOM 878 N N . THR A 1 125 ? -2.179 1.184 -16.400 1.00 26.27 119 THR A N 1
ATOM 879 C CA . THR A 1 125 ? -3.525 1.773 -16.336 1.00 27.51 119 THR A CA 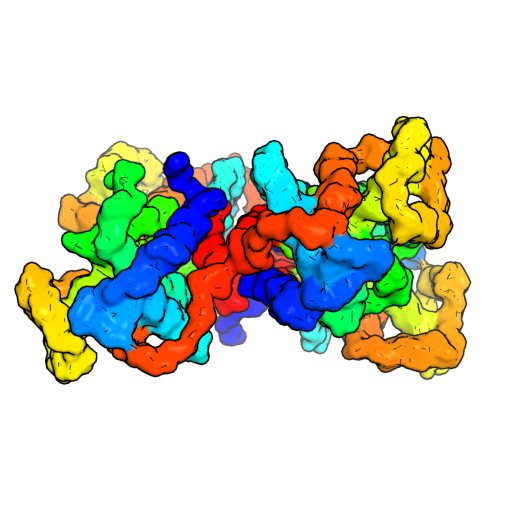1
ATOM 880 C C . THR A 1 125 ? -4.127 2.208 -17.679 1.00 29.90 119 THR A C 1
ATOM 881 O O . THR A 1 125 ? -5.340 2.360 -17.773 1.00 30.44 119 THR A O 1
ATOM 885 N N . LYS A 1 126 ? -3.295 2.443 -18.692 1.00 33.01 120 LYS A N 1
ATOM 886 C CA . LYS A 1 126 ? -3.785 2.786 -20.035 1.00 36.55 120 LYS A CA 1
ATOM 887 C C . LYS A 1 126 ? -3.496 1.644 -21.014 1.00 38.35 120 LYS A C 1
ATOM 888 O O . LYS A 1 126 ? -2.336 1.371 -21.320 1.00 37.96 120 LYS A O 1
ATOM 894 N N . PRO A 1 127 ? -4.556 0.990 -21.527 1.00 42.05 121 PRO A N 1
ATOM 895 C CA . PRO A 1 127 ? -4.425 -0.267 -22.273 1.00 43.88 121 PRO A CA 1
ATOM 896 C C . PRO A 1 127 ? -3.587 -0.177 -23.554 1.00 45.51 121 PRO A C 1
ATOM 897 O O . PRO A 1 127 ? -2.846 -1.113 -23.867 1.00 45.12 121 PRO A O 1
ATOM 901 N N . GLU A 1 128 ? -3.695 0.939 -24.274 1.00 46.83 122 GLU A N 1
ATOM 902 C CA . GLU A 1 128 ? -2.990 1.113 -25.545 1.00 48.39 122 GLU A CA 1
ATOM 903 C C . GLU A 1 128 ? -1.668 1.876 -25.402 1.00 48.09 122 GLU A C 1
ATOM 904 O O . GLU A 1 128 ? -1.004 2.156 -26.400 1.00 47.48 122 GLU A O 1
ATOM 910 N N . TYR A 1 129 ? -1.279 2.196 -24.168 1.00 48.99 123 TYR A N 1
ATOM 911 C CA . TYR A 1 129 ? -0.085 3.004 -23.918 1.00 49.02 123 TYR A CA 1
ATOM 912 C C . TYR A 1 129 ? 1.231 2.261 -24.187 1.00 51.16 123 TYR A C 1
ATOM 913 O O . TYR A 1 129 ? 2.204 2.866 -24.642 1.00 49.89 123 TYR A O 1
ATOM 922 N N . PHE A 1 130 ? 1.261 0.962 -23.894 1.00 54.45 124 PHE A N 1
ATOM 923 C CA . PHE A 1 130 ? 2.474 0.154 -24.062 1.00 57.62 124 PHE A CA 1
ATOM 924 C C . PHE A 1 130 ? 2.974 0.138 -25.510 1.00 58.80 124 PHE A C 1
ATOM 925 O O . PHE A 1 130 ? 4.178 0.236 -25.759 1.00 58.69 124 PHE A O 1
ATOM 933 N N . ASN A 1 131 ? 2.044 0.039 -26.456 1.00 60.44 125 ASN A N 1
ATOM 934 C CA . ASN A 1 131 ? 2.388 -0.105 -27.872 1.00 60.44 125 ASN A CA 1
ATOM 935 C C . ASN A 1 131 ? 2.930 1.165 -28.539 1.00 60.08 125 ASN A C 1
ATOM 936 O O . ASN A 1 131 ? 3.600 1.074 -29.567 1.00 60.78 125 ASN A O 1
ATOM 941 N N . ARG A 1 132 ? 2.652 2.335 -27.961 1.00 59.46 126 ARG A N 1
ATOM 942 C CA . ARG A 1 132 ? 3.072 3.618 -28.553 1.00 59.58 126 ARG A CA 1
ATOM 943 C C . ARG A 1 132 ? 4.463 4.109 -28.103 1.00 57.93 126 ARG A C 1
ATOM 944 O O . ARG A 1 132 ? 4.890 5.191 -28.510 1.00 57.09 126 ARG A O 1
ATOM 952 N N . LEU A 1 133 ? 5.157 3.331 -27.270 1.00 56.22 127 LEU A N 1
ATOM 953 C CA . LEU A 1 133 ? 6.499 3.702 -26.794 1.00 54.07 127 LEU A CA 1
ATOM 954 C C . LEU A 1 133 ? 7.580 3.342 -27.811 1.00 52.36 127 LEU A C 1
ATOM 955 O O . LEU A 1 133 ? 7.435 2.377 -28.566 1.00 50.30 127 LEU A O 1
ATOM 960 N N . SER A 1 134 ? 8.671 4.110 -27.810 1.00 51.04 128 SER A N 1
ATOM 961 C CA . SER A 1 134 ? 9.847 3.779 -28.618 1.00 49.64 128 SER A CA 1
ATOM 962 C C . SER A 1 134 ? 10.527 2.545 -28.028 1.00 49.26 128 SER A C 1
ATOM 963 O O . SER A 1 134 ? 10.367 2.257 -26.841 1.00 49.91 128 SER A O 1
ATOM 966 N N . GLU A 1 135 ? 11.281 1.817 -28.849 1.00 49.80 129 GLU A N 1
ATOM 967 C CA . GLU A 1 135 ? 11.911 0.570 -28.395 1.00 50.57 129 GLU A CA 1
ATOM 968 C C . GLU A 1 135 ? 12.970 0.813 -27.307 1.00 49.03 129 GLU A C 1
ATOM 969 O O . GLU A 1 135 ? 13.188 -0.042 -26.448 1.00 47.58 129 GLU A O 1
ATOM 975 N N . ALA A 1 136 ? 13.611 1.981 -27.341 1.00 48.48 130 ALA A N 1
ATOM 976 C CA . ALA A 1 136 ? 14.512 2.409 -26.265 1.00 47.72 130 ALA A CA 1
ATOM 977 C C . ALA A 1 136 ? 13.764 2.527 -24.927 1.00 46.84 130 ALA A C 1
ATOM 978 O O . ALA A 1 136 ? 14.273 2.109 -23.884 1.00 46.39 130 ALA A O 1
ATOM 980 N N . SER A 1 137 ? 12.557 3.091 -24.970 1.00 46.32 131 SER A N 1
ATOM 981 C CA . SER A 1 137 ? 11.696 3.176 -23.782 1.00 46.25 131 SER A CA 1
ATOM 982 C C . SER A 1 137 ? 11.104 1.823 -23.379 1.00 46.40 131 SER A C 1
ATOM 983 O O . SER A 1 137 ? 10.917 1.565 -22.191 1.00 45.11 131 SER A O 1
ATOM 986 N N . ILE A 1 138 ? 10.799 0.974 -24.363 1.00 47.20 132 ILE A N 1
ATOM 987 C CA . ILE A 1 138 ? 10.336 -0.395 -24.093 1.00 49.01 132 ILE A CA 1
ATOM 988 C C . ILE A 1 138 ? 11.454 -1.228 -23.468 1.00 51.20 132 ILE A C 1
ATOM 989 O O . ILE A 1 138 ? 11.216 -1.998 -22.534 1.00 51.61 132 ILE A O 1
ATOM 994 N N . HIS A 1 139 ? 12.666 -1.077 -23.995 1.00 52.10 133 HIS A N 1
ATOM 995 C CA . HIS A 1 139 ? 13.825 -1.791 -23.470 1.00 54.42 133 HIS A CA 1
ATOM 996 C C . HIS A 1 139 ? 14.091 -1.392 -22.022 1.00 52.33 133 HIS A C 1
ATOM 997 O O . HIS A 1 139 ? 14.356 -2.246 -21.173 1.00 52.80 133 HIS A O 1
ATOM 1004 N N . SER A 1 140 ? 14.012 -0.092 -21.748 1.00 50.24 134 SER A N 1
ATOM 1005 C CA . SER A 1 140 ? 14.242 0.426 -20.403 1.00 48.42 134 SER A CA 1
ATOM 1006 C C . SER A 1 140 ? 13.157 -0.001 -19.409 1.00 45.85 134 SER A C 1
ATOM 1007 O O . SER A 1 140 ? 13.456 -0.239 -18.235 1.00 43.87 134 SER A O 1
ATOM 1010 N N . LEU A 1 141 ? 11.912 -0.101 -19.877 1.00 42.91 135 LEU A N 1
ATOM 1011 C CA . LEU A 1 141 ? 10.788 -0.514 -19.025 1.00 41.91 135 LEU A CA 1
ATOM 1012 C C . LEU A 1 141 ? 11.043 -1.880 -18.394 1.00 40.95 135 LEU A C 1
ATOM 1013 O O . LEU A 1 141 ? 10.834 -2.057 -17.195 1.00 39.44 135 LEU A O 1
ATOM 1018 N N . LYS A 1 142 ? 11.489 -2.832 -19.211 1.00 40.78 136 LYS A N 1
ATOM 1019 C CA . LYS A 1 142 ? 11.848 -4.173 -18.741 1.00 40.69 136 LYS A CA 1
ATOM 1020 C C . LYS A 1 142 ? 12.804 -4.107 -17.548 1.00 39.01 136 LYS A C 1
ATOM 1021 O O . LYS A 1 142 ? 12.555 -4.717 -16.512 1.00 39.59 136 LYS A O 1
ATOM 1027 N N . LEU A 1 143 ? 13.886 -3.347 -17.694 1.00 38.20 137 LEU A N 1
ATOM 1028 C CA . LEU A 1 143 ? 14.892 -3.221 -16.633 1.00 37.24 137 LEU A CA 1
ATOM 1029 C C . LEU A 1 143 ? 14.477 -2.291 -15.491 1.00 35.53 137 LEU A C 1
ATOM 1030 O O . LEU A 1 143 ? 15.099 -2.303 -14.428 1.00 36.21 137 LEU A O 1
ATOM 1035 N N . GLN A 1 144 ? 13.434 -1.491 -15.709 1.00 33.01 138 GLN A N 1
ATOM 1036 C CA . GLN A 1 144 ? 12.908 -0.588 -14.682 1.00 31.56 138 GLN A CA 1
ATOM 1037 C C . GLN A 1 144 ? 11.780 -1.204 -13.852 1.00 29.90 138 GLN A C 1
ATOM 1038 O O . GLN A 1 144 ? 11.201 -0.529 -12.999 1.00 28.93 138 GLN A O 1
ATOM 1044 N N . GLY A 1 145 ? 11.468 -2.476 -14.102 1.00 28.37 139 GLY A N 1
ATOM 1045 C CA . GLY A 1 145 ? 10.527 -3.227 -13.269 1.00 27.46 139 GLY A CA 1
ATOM 1046 C C . GLY A 1 145 ? 9.180 -3.524 -13.906 1.00 26.12 139 GLY A C 1
ATOM 1047 O O . GLY A 1 145 ? 8.267 -3.988 -13.227 1.00 26.36 139 GLY A O 1
ATOM 1048 N N . GLY A 1 146 ? 9.047 -3.263 -15.205 1.00 25.35 140 GLY A N 1
ATOM 1049 C CA . GLY A 1 146 ? 7.799 -3.537 -15.917 1.00 24.70 140 GLY A CA 1
ATOM 1050 C C . GLY A 1 146 ? 6.638 -2.674 -15.453 1.00 23.61 140 GLY A C 1
ATOM 1051 O O . GLY A 1 146 ? 6.820 -1.737 -14.672 1.00 23.13 140 GLY A O 1
ATOM 1052 N N . PRO A 1 147 ? 5.422 -2.981 -15.931 1.00 23.42 141 PRO A N 1
ATOM 1053 C CA . PRO A 1 147 ? 4.267 -2.202 -15.486 1.00 22.08 141 PRO A CA 1
ATOM 1054 C C . PRO A 1 147 ? 4.029 -2.351 -13.982 1.00 20.91 141 PRO A C 1
ATOM 1055 O O . PRO A 1 147 ? 4.428 -3.354 -13.387 1.00 20.23 141 PRO A O 1
ATOM 1059 N N . MET A 1 148 ? 3.415 -1.343 -13.370 1.00 19.84 142 MET A N 1
ATOM 1060 C CA . MET A 1 148 ? 3.090 -1.399 -11.945 1.00 20.07 142 MET A CA 1
ATOM 1061 C C . MET A 1 148 ? 2.052 -2.479 -11.675 1.00 20.33 142 MET A C 1
ATOM 1062 O O . MET A 1 148 ? 1.201 -2.715 -12.520 1.00 20.80 142 MET A O 1
ATOM 1067 N N . ASP A 1 149 ? 2.108 -3.095 -10.492 1.00 20.72 143 ASP A N 1
ATOM 1068 C CA . ASP A 1 149 ? 0.976 -3.892 -9.980 1.00 21.73 143 ASP A CA 1
ATOM 1069 C C . ASP A 1 149 ? -0.103 -2.981 -9.368 1.00 22.15 143 ASP A C 1
ATOM 1070 O O . ASP A 1 149 ? 0.079 -1.766 -9.292 1.00 21.70 143 ASP A O 1
ATOM 1075 N N . ALA A 1 150 ? -1.230 -3.559 -8.952 1.00 22.51 144 ALA A N 1
ATOM 1076 C CA . ALA A 1 150 ? -2.372 -2.768 -8.462 1.00 23.41 144 ALA A CA 1
ATOM 1077 C C . ALA A 1 150 ? -2.072 -1.984 -7.177 1.00 24.68 144 ALA A C 1
ATOM 1078 O O . ALA A 1 150 ? -2.593 -0.883 -6.977 1.00 25.21 144 ALA A O 1
ATOM 1080 N N . GLU A 1 151 ? -1.247 -2.563 -6.312 1.00 26.18 145 GLU A N 1
ATOM 1081 C CA . GLU A 1 151 ? -0.815 -1.908 -5.080 1.00 28.17 145 GLU A CA 1
ATOM 1082 C C . GLU A 1 151 ? -0.018 -0.643 -5.401 1.00 26.94 145 GLU A C 1
ATOM 1083 O O . GLU A 1 151 ? -0.268 0.422 -4.822 1.00 25.96 145 GLU A O 1
ATOM 1089 N N . GLU A 1 152 ? 0.932 -0.781 -6.327 1.00 26.28 146 GLU A N 1
ATOM 1090 C CA . GLU A 1 152 ? 1.787 0.328 -6.766 1.00 25.39 146 GLU A CA 1
ATOM 1091 C C . GLU A 1 152 ? 0.965 1.453 -7.399 1.00 24.94 146 GLU A C 1
ATOM 1092 O O . GLU A 1 152 ? 1.187 2.633 -7.106 1.00 23.53 146 GLU A O 1
ATOM 1098 N N . VAL A 1 153 ? 0.001 1.084 -8.247 1.00 23.68 147 VAL A N 1
ATOM 1099 C CA . VAL A 1 153 ? -0.907 2.053 -8.860 1.00 23.45 147 VAL A CA 1
ATOM 1100 C C . VAL A 1 153 ? -1.671 2.856 -7.793 1.00 23.70 147 VAL A C 1
ATOM 1101 O O . VAL A 1 153 ? -1.725 4.081 -7.855 1.00 22.93 147 VAL A O 1
ATOM 1105 N N . ALA A 1 154 ? -2.260 2.175 -6.816 1.00 23.91 148 ALA A N 1
ATOM 1106 C CA . ALA A 1 154 ? -3.015 2.871 -5.760 1.00 24.98 148 ALA A CA 1
ATOM 1107 C C . ALA A 1 154 ? -2.110 3.786 -4.916 1.00 25.64 148 ALA A C 1
ATOM 1108 O O . ALA A 1 154 ? -2.527 4.865 -4.487 1.00 26.11 148 ALA A O 1
ATOM 1110 N N . GLU A 1 155 ? -0.881 3.343 -4.683 1.00 26.45 149 GLU A N 1
ATOM 1111 C CA . GLU A 1 155 ? 0.121 4.142 -3.972 1.00 28.66 149 GLU A CA 1
ATOM 1112 C C . GLU A 1 155 ? 0.480 5.397 -4.767 1.00 27.01 149 GLU A C 1
ATOM 1113 O O . GLU A 1 155 ? 0.561 6.496 -4.207 1.00 27.23 149 GLU A O 1
ATOM 1119 N N . PHE A 1 156 ? 0.694 5.220 -6.069 1.00 25.30 150 PHE A N 1
ATOM 1120 C CA . PHE A 1 156 ? 1.104 6.311 -6.959 1.00 24.13 150 PHE A CA 1
ATOM 1121 C C . PHE A 1 156 ? 0.028 7.391 -7.066 1.00 24.53 150 PHE A C 1
ATOM 1122 O O . PHE A 1 156 ? 0.343 8.578 -7.103 1.00 23.28 150 PHE A O 1
ATOM 1130 N N . GLU A 1 157 ? -1.241 6.982 -7.097 1.00 25.16 151 GLU A N 1
ATOM 1131 C CA . GLU A 1 157 ? -2.350 7.926 -7.233 1.00 26.39 151 GLU A CA 1
ATOM 1132 C C . GLU A 1 157 ? -2.606 8.778 -5.977 1.00 26.97 151 GLU A C 1
ATOM 1133 O O . GLU A 1 157 ? -3.339 9.758 -6.043 1.00 27.65 151 GLU A O 1
ATOM 1139 N N . LYS A 1 158 ? -2.001 8.422 -4.848 1.00 27.78 152 LYS A N 1
ATOM 1140 C CA . LYS A 1 158 ? -2.048 9.278 -3.651 1.00 29.23 152 LYS A CA 1
ATOM 1141 C C . LYS A 1 158 ? -1.159 10.524 -3.761 1.00 28.17 152 LYS A C 1
ATOM 1142 O O . LYS A 1 158 ? -1.347 11.488 -3.012 1.00 29.16 152 LYS A O 1
ATOM 1148 N N . ASN A 1 159 ? -0.189 10.506 -4.673 1.00 26.27 153 ASN A N 1
ATOM 1149 C CA . ASN A 1 159 ? 0.713 11.648 -4.850 1.00 25.61 153 ASN A CA 1
ATOM 1150 C C . ASN A 1 159 ? -0.061 12.921 -5.214 1.00 24.25 153 ASN A C 1
ATOM 1151 O O . ASN A 1 159 ? -0.751 12.952 -6.232 1.00 23.36 153 ASN A O 1
ATOM 1156 N N . PRO A 1 160 ? 0.065 13.989 -4.395 1.00 23.30 154 PRO A N 1
ATOM 1157 C CA . PRO A 1 160 ? -0.689 15.213 -4.688 1.00 22.85 154 PRO A CA 1
ATOM 1158 C C . PRO A 1 160 ? -0.256 15.916 -5.984 1.00 21.89 154 PRO A C 1
ATOM 1159 O O . PRO A 1 160 ? -0.987 16.757 -6.498 1.00 21.38 154 PRO A O 1
ATOM 1163 N N . ASN A 1 161 ? 0.917 15.562 -6.503 1.00 20.65 155 ASN A N 1
ATOM 1164 C CA . ASN A 1 161 ? 1.416 16.128 -7.749 1.00 20.23 155 ASN A CA 1
ATOM 1165 C C . ASN A 1 161 ? 1.251 15.198 -8.954 1.00 19.62 155 ASN A C 1
ATOM 1166 O O . ASN A 1 161 ? 1.899 15.383 -9.985 1.00 18.86 155 ASN A O 1
ATOM 1171 N N . LEU A 1 162 ? 0.369 14.211 -8.830 1.00 18.97 156 LEU A N 1
ATOM 1172 C CA . LEU A 1 162 ? 0.142 13.237 -9.890 1.00 19.47 156 LEU A CA 1
ATOM 1173 C C . LEU A 1 162 ? -0.063 13.885 -11.260 1.00 18.71 156 LEU A C 1
ATOM 1174 O O . LEU A 1 162 ? 0.533 13.454 -12.239 1.00 18.26 156 LEU A O 1
ATOM 1179 N N . LYS A 1 163 ? -0.889 14.924 -11.333 1.00 19.13 157 LYS A N 1
ATOM 1180 C CA . LYS A 1 163 ? -1.192 15.542 -12.635 1.00 20.11 157 LYS A CA 1
ATOM 1181 C C . LYS A 1 163 ? 0.040 16.113 -13.326 1.00 18.71 157 LYS A C 1
ATOM 1182 O O . LYS A 1 163 ? 0.235 15.906 -14.525 1.00 17.85 157 LYS A O 1
ATOM 1188 N N . GLN A 1 164 ? 0.889 16.796 -12.566 1.00 18.24 158 GLN A N 1
ATOM 1189 C CA . GLN A 1 164 ? 2.111 17.374 -13.136 1.00 17.74 158 GLN A CA 1
ATOM 1190 C C . GLN A 1 164 ? 3.122 16.296 -13.520 1.00 16.42 158 GLN A C 1
ATOM 1191 O O . GLN A 1 164 ? 3.802 16.410 -14.549 1.00 15.40 158 GLN A O 1
ATOM 1197 N N . ILE A 1 165 ? 3.209 15.260 -12.684 1.00 15.63 159 ILE A N 1
ATOM 1198 C CA . ILE A 1 165 ? 4.067 14.106 -12.933 1.00 14.93 159 ILE A CA 1
ATOM 1199 C C . ILE A 1 165 ? 3.715 13.461 -14.272 1.00 14.81 159 ILE A C 1
ATOM 1200 O O . ILE A 1 165 ? 4.600 13.166 -15.074 1.00 14.18 159 ILE A O 1
ATOM 1205 N N . ILE A 1 166 ? 2.425 13.239 -14.498 1.00 14.72 160 ILE A N 1
ATOM 1206 C CA . ILE A 1 166 ? 1.949 12.635 -15.743 1.00 15.25 160 ILE A CA 1
ATOM 1207 C C . ILE A 1 166 ? 2.224 13.537 -16.955 1.00 14.85 160 ILE A C 1
ATOM 1208 O O . ILE A 1 166 ? 2.680 13.050 -17.994 1.00 14.57 160 ILE A O 1
ATOM 1213 N N . ALA A 1 167 ? 1.952 14.835 -16.816 1.00 14.82 161 ALA A N 1
ATOM 1214 C CA . ALA A 1 167 ? 2.260 15.820 -17.856 1.00 14.63 161 ALA A CA 1
ATOM 1215 C C . ALA A 1 167 ? 3.728 15.740 -18.274 1.00 14.95 161 ALA A C 1
ATOM 1216 O O . ALA A 1 167 ? 4.043 15.710 -19.460 1.00 14.31 161 ALA A O 1
ATOM 1218 N N . VAL A 1 168 ? 4.623 15.686 -17.291 1.00 14.96 162 VAL A N 1
ATOM 1219 C CA . VAL A 1 168 ? 6.062 15.635 -17.584 1.00 15.34 162 VAL A CA 1
ATOM 1220 C C . VAL A 1 168 ? 6.457 14.320 -18.275 1.00 15.63 162 VAL A C 1
ATOM 1221 O O . VAL A 1 168 ? 7.299 14.329 -19.171 1.00 15.42 162 VAL A O 1
ATOM 1225 N N . ARG A 1 169 ? 5.819 13.204 -17.914 1.00 16.69 163 ARG A N 1
ATOM 1226 C CA . ARG A 1 169 ? 6.071 11.938 -18.617 1.00 17.82 163 ARG A CA 1
ATOM 1227 C C . ARG A 1 169 ? 5.674 12.031 -20.085 1.00 17.08 163 ARG A C 1
ATOM 1228 O O . ARG A 1 169 ? 6.393 11.550 -20.947 1.00 16.29 163 ARG A O 1
ATOM 1236 N N . TYR A 1 170 ? 4.516 12.617 -20.371 1.00 17.33 164 TYR A N 1
ATOM 1237 C CA . TYR A 1 170 ? 4.114 12.802 -21.765 1.00 18.25 164 TYR A CA 1
ATOM 1238 C C . TYR A 1 170 ? 5.116 13.663 -22.537 1.00 16.99 164 TYR A C 1
ATOM 1239 O O . TYR A 1 170 ? 5.398 13.390 -23.708 1.00 16.38 164 TYR A O 1
ATOM 1248 N N . LEU A 1 171 ? 5.669 14.675 -21.871 1.00 15.83 165 LEU A N 1
ATOM 1249 C CA . LEU A 1 171 ? 6.639 15.575 -22.489 1.00 15.86 165 LEU A CA 1
ATOM 1250 C C . LEU A 1 171 ? 7.985 14.899 -22.698 1.00 15.38 165 LEU A C 1
ATOM 1251 O O . LEU A 1 171 ? 8.677 15.207 -23.664 1.00 15.66 165 LEU A O 1
ATOM 1256 N N . ASP A 1 172 ? 8.345 13.994 -21.787 1.00 15.67 166 ASP A N 1
ATOM 1257 C CA . ASP A 1 172 ? 9.481 13.084 -21.952 1.00 16.01 166 ASP A CA 1
ATOM 1258 C C . ASP A 1 172 ? 9.302 12.282 -23.243 1.00 17.05 166 ASP A C 1
ATOM 1259 O O . ASP A 1 172 ? 10.169 12.291 -24.117 1.00 16.57 166 ASP A O 1
ATOM 1264 N N . GLU A 1 173 ? 8.162 11.615 -23.383 1.00 17.70 167 GLU A N 1
ATOM 1265 C CA . GLU A 1 173 ? 7.938 10.777 -24.559 1.00 19.49 167 GLU A CA 1
ATOM 1266 C C . GLU A 1 173 ? 7.878 11.597 -25.845 1.00 18.48 167 GLU A C 1
ATOM 1267 O O . GLU A 1 173 ? 8.325 11.135 -26.891 1.00 18.01 167 GLU A O 1
ATOM 1273 N N . ALA A 1 174 ? 7.347 12.816 -25.762 1.00 17.79 168 ALA A N 1
ATOM 1274 C CA . ALA A 1 174 ? 7.165 13.673 -26.944 1.00 17.96 168 ALA A CA 1
ATOM 1275 C C . ALA A 1 174 ? 8.449 14.373 -27.416 1.00 18.01 168 ALA A C 1
ATOM 1276 O O . ALA A 1 174 ? 8.540 14.787 -28.573 1.00 18.36 168 ALA A O 1
ATOM 1278 N N . GLY A 1 175 ? 9.440 14.496 -26.536 1.00 17.78 169 GLY A N 1
ATOM 1279 C CA . GLY A 1 175 ? 10.663 15.250 -26.836 1.00 17.93 169 GLY A CA 1
ATOM 1280 C C . GLY A 1 175 ? 11.763 14.418 -27.460 1.00 18.36 169 GLY A C 1
ATOM 1281 O O . GLY A 1 175 ? 12.897 14.393 -26.966 1.00 18.61 169 GLY A O 1
ATOM 1282 N N . LYS A 1 176 ? 11.425 13.740 -28.553 1.00 18.91 170 LYS A N 1
ATOM 1283 C CA . LYS A 1 176 ? 12.362 12.873 -29.257 1.00 20.25 170 LYS A CA 1
ATOM 1284 C C . LYS A 1 176 ? 12.252 13.094 -30.766 1.00 20.25 170 LYS A C 1
ATOM 1285 O O . LYS A 1 176 ? 12.443 12.169 -31.559 1.00 20.70 170 LYS A O 1
ATOM 1291 N N . ARG A 1 177 ? 11.967 14.336 -31.150 1.00 20.23 171 ARG A N 1
ATOM 1292 C CA . ARG A 1 177 ? 11.757 14.701 -32.548 1.00 20.49 171 ARG A CA 1
ATOM 1293 C C . ARG A 1 177 ? 13.088 14.899 -33.264 1.00 19.79 171 ARG A C 1
ATOM 1294 O O . ARG A 1 177 ? 14.000 15.528 -32.728 1.00 19.23 171 ARG A O 1
ATOM 1302 N N . ALA A 1 178 ? 13.194 14.376 -34.488 1.00 20.37 172 ALA A N 1
ATOM 1303 C CA . ALA A 1 178 ? 14.399 14.564 -35.289 1.00 20.09 172 ALA A CA 1
ATOM 1304 C C . ALA A 1 178 ? 14.614 16.032 -35.665 1.00 19.39 172 ALA A C 1
ATOM 1305 O O . ALA A 1 178 ? 15.749 16.455 -35.873 1.00 18.94 172 ALA A O 1
ATOM 1307 N N . ASP A 1 179 ? 13.536 16.811 -35.747 1.00 18.88 173 ASP A N 1
ATOM 1308 C CA . ASP A 1 179 ? 13.665 18.246 -35.993 1.00 18.54 173 ASP A CA 1
ATOM 1309 C C . ASP A 1 179 ? 12.660 19.073 -35.206 1.00 17.64 173 ASP A C 1
ATOM 1310 O O . ASP A 1 179 ? 11.458 18.901 -35.361 1.00 17.72 173 ASP A O 1
ATOM 1315 N N . MET A 1 180 ? 13.156 19.988 -34.378 1.00 17.43 174 MET A N 1
ATOM 1316 C CA . MET A 1 180 ? 12.289 20.960 -33.707 1.00 17.08 174 MET A CA 1
ATOM 1317 C C . MET A 1 180 ? 13.082 22.191 -33.285 1.00 16.93 174 MET A C 1
ATOM 1318 O O . MET A 1 180 ? 14.145 22.082 -32.659 1.00 16.84 174 MET A O 1
ATOM 1323 N N . GLU A 1 181 ? 12.551 23.362 -33.619 1.00 17.16 175 GLU A N 1
ATOM 1324 C CA . GLU A 1 181 ? 13.138 24.613 -33.172 1.00 17.63 175 GLU A CA 1
ATOM 1325 C C . GLU A 1 181 ? 12.850 24.766 -31.688 1.00 16.76 175 GLU A C 1
ATOM 1326 O O . GLU A 1 181 ? 11.704 24.648 -31.286 1.00 16.47 175 GLU A O 1
ATOM 1332 N N . THR A 1 182 ? 13.883 25.039 -30.896 1.00 16.49 176 THR A N 1
ATOM 1333 C CA . THR A 1 182 ? 13.703 25.368 -29.476 1.00 16.06 176 THR A CA 1
ATOM 1334 C C . THR A 1 182 ? 14.633 26.505 -29.077 1.00 16.40 176 THR A C 1
ATOM 1335 O O . THR A 1 182 ? 15.673 26.705 -29.711 1.00 16.13 176 THR A O 1
ATOM 1339 N N . PRO A 1 183 ? 14.272 27.253 -28.016 1.00 16.42 177 PRO A N 1
ATOM 1340 C CA . PRO A 1 183 ? 15.251 28.105 -27.355 1.00 16.48 177 PRO A CA 1
ATOM 1341 C C . PRO A 1 183 ? 16.316 27.253 -26.680 1.00 16.17 177 PRO A C 1
ATOM 1342 O O . PRO A 1 183 ? 16.139 26.039 -26.538 1.00 15.98 177 PRO A O 1
ATOM 1346 N N . ASP A 1 184 ? 17.410 27.883 -26.262 1.00 15.71 178 ASP A N 1
ATOM 1347 C CA . ASP A 1 184 ? 18.450 27.179 -25.528 1.00 15.63 178 ASP A CA 1
ATOM 1348 C C . ASP A 1 184 ? 18.113 27.207 -24.037 1.00 14.68 178 ASP A C 1
ATOM 1349 O O . ASP A 1 184 ? 17.084 27.767 -23.635 1.00 14.00 178 ASP A O 1
ATOM 1354 N N . TYR A 1 185 ? 18.969 26.597 -23.229 1.00 13.60 179 TYR A N 1
ATOM 1355 C CA . TYR A 1 185 ? 18.763 26.583 -21.772 1.00 12.94 179 TYR A CA 1
ATOM 1356 C C . TYR A 1 185 ? 18.631 27.989 -21.199 1.00 12.83 179 TYR A C 1
ATOM 1357 O O . TYR A 1 185 ? 17.768 28.255 -20.361 1.00 12.99 179 TYR A O 1
ATOM 1366 N N . TRP A 1 186 ? 19.498 28.885 -21.654 1.00 13.08 180 TRP A N 1
ATOM 1367 C CA . TRP A 1 186 ? 19.622 30.208 -21.067 1.00 13.51 180 TRP A CA 1
ATOM 1368 C C . TRP A 1 186 ? 18.377 31.080 -21.306 1.00 13.69 180 TRP A C 1
ATOM 1369 O O . TRP A 1 186 ? 18.060 31.967 -20.513 1.00 13.20 180 TRP A O 1
ATOM 1380 N N . HIS A 1 187 ? 17.630 30.787 -22.357 1.00 14.70 181 HIS A N 1
ATOM 1381 C CA . HIS A 1 187 ? 16.331 31.433 -22.528 1.00 15.71 181 HIS A CA 1
ATOM 1382 C C . HIS A 1 187 ? 15.277 30.936 -21.511 1.00 14.56 181 HIS A C 1
ATOM 1383 O O . HIS A 1 187 ? 14.372 31.681 -21.162 1.00 13.83 181 HIS A O 1
ATOM 1390 N N . PHE A 1 188 ? 15.408 29.698 -21.038 1.00 13.74 182 PHE A N 1
ATOM 1391 C CA . PHE A 1 188 ? 14.567 29.174 -19.949 1.00 13.82 182 PHE A CA 1
ATOM 1392 C C . PHE A 1 188 ? 15.113 29.506 -18.549 1.00 13.52 182 PHE A C 1
ATOM 1393 O O . PHE A 1 188 ? 14.386 29.407 -17.553 1.00 13.23 182 PHE A O 1
ATOM 1401 N N . ALA A 1 189 ? 16.375 29.911 -18.467 1.00 13.59 183 ALA A N 1
ATOM 1402 C CA . ALA A 1 189 ? 17.037 30.101 -17.163 1.00 13.63 183 ALA A CA 1
ATOM 1403 C C . ALA A 1 189 ? 16.345 31.090 -16.214 1.00 13.64 183 ALA A C 1
ATOM 1404 O O . ALA A 1 189 ? 16.301 30.837 -15.009 1.00 14.19 183 ALA A O 1
ATOM 1406 N N . PRO A 1 190 ? 15.822 32.220 -16.734 1.00 13.88 184 PRO A N 1
ATOM 1407 C CA . PRO A 1 190 ? 15.029 33.093 -15.849 1.00 13.60 184 PRO A CA 1
ATOM 1408 C C . PRO A 1 190 ? 13.863 32.351 -15.177 1.00 13.37 184 PRO A C 1
ATOM 1409 O O . PRO A 1 190 ? 13.626 32.540 -13.982 1.00 13.15 184 PRO A O 1
ATOM 1413 N N . MET A 1 191 ? 13.178 31.501 -15.941 1.00 13.29 185 MET A N 1
ATOM 1414 C CA . MET A 1 191 ? 12.064 30.682 -15.437 1.00 13.54 185 MET A CA 1
ATOM 1415 C C . MET A 1 191 ? 12.547 29.687 -14.395 1.00 13.89 185 MET A C 1
ATOM 1416 O O . MET A 1 191 ? 11.897 29.504 -13.366 1.00 14.16 185 MET A O 1
ATOM 1421 N N . VAL A 1 192 ? 13.688 29.049 -14.654 1.00 13.46 186 VAL A N 1
ATOM 1422 C CA . VAL A 1 192 ? 14.282 28.151 -13.669 1.00 14.01 186 VAL A CA 1
ATOM 1423 C C . VAL A 1 192 ? 14.531 28.922 -12.364 1.00 14.15 186 VAL A C 1
ATOM 1424 O O . VAL A 1 192 ? 14.197 28.439 -11.278 1.00 14.15 186 VAL A O 1
ATOM 1428 N N . GLN A 1 193 ? 15.102 30.123 -12.475 1.00 14.39 187 GLN A N 1
ATOM 1429 C CA . GLN A 1 193 ? 15.342 30.965 -11.292 1.00 14.60 187 GLN A CA 1
ATOM 1430 C C . GLN A 1 193 ? 14.052 31.346 -10.547 1.00 15.24 187 GLN A C 1
ATOM 1431 O O . GLN A 1 193 ? 14.043 31.380 -9.309 1.00 15.43 187 GLN A O 1
ATOM 1437 N N . ARG A 1 194 ? 12.971 31.623 -11.285 1.00 15.11 188 ARG A N 1
ATOM 1438 C CA . ARG A 1 194 ? 11.667 31.917 -10.663 1.00 15.38 188 ARG A CA 1
ATOM 1439 C C . ARG A 1 194 ? 11.169 30.754 -9.815 1.00 15.97 188 ARG A C 1
ATOM 1440 O O . ARG A 1 194 ? 10.596 30.964 -8.743 1.00 15.41 188 ARG A O 1
ATOM 1448 N N . MET A 1 195 ? 11.395 29.531 -10.299 1.00 16.26 189 MET A N 1
ATOM 1449 C CA . MET A 1 195 ? 10.988 28.334 -9.569 1.00 17.29 189 MET A CA 1
ATOM 1450 C C . MET A 1 195 ? 11.842 28.148 -8.316 1.00 17.37 189 MET A C 1
ATOM 1451 O O . MET A 1 195 ? 11.309 27.843 -7.254 1.00 17.48 189 MET A O 1
ATOM 1456 N N . VAL A 1 196 ? 13.154 28.346 -8.446 1.00 17.46 190 VAL A N 1
ATOM 1457 C CA . VAL A 1 196 ? 14.074 28.301 -7.307 1.00 18.20 190 VAL A CA 1
ATOM 1458 C C . VAL A 1 196 ? 13.653 29.330 -6.255 1.00 19.40 190 VAL A C 1
ATOM 1459 O O . VAL A 1 196 ? 13.625 29.028 -5.063 1.00 18.92 190 VAL A O 1
ATOM 1463 N N . ASP A 1 197 ? 13.306 30.531 -6.712 1.00 20.63 191 ASP A N 1
ATOM 1464 C CA . ASP A 1 197 ? 12.964 31.643 -5.813 1.00 22.38 191 ASP A CA 1
ATOM 1465 C C . ASP A 1 197 ? 11.576 31.536 -5.185 1.00 24.42 191 ASP A C 1
ATOM 1466 O O . ASP A 1 197 ? 11.339 32.091 -4.110 1.00 25.11 191 ASP A O 1
ATOM 1471 N N . LYS A 1 198 ? 10.658 30.861 -5.865 1.00 26.71 192 LYS A N 1
ATOM 1472 C CA . LYS A 1 198 ? 9.364 30.519 -5.281 1.00 29.13 192 LYS A CA 1
ATOM 1473 C C . LYS A 1 198 ? 9.589 29.653 -4.041 1.00 31.17 192 LYS A C 1
ATOM 1474 O O . LYS A 1 198 ? 8.939 29.834 -3.020 1.00 29.50 192 LYS A O 1
ATOM 1480 N N . HIS A 1 199 ? 10.532 28.721 -4.155 1.00 34.60 193 HIS A N 1
ATOM 1481 C CA . HIS A 1 199 ? 10.812 27.737 -3.116 1.00 37.33 193 HIS A CA 1
ATOM 1482 C C . HIS A 1 199 ? 11.609 28.333 -1.959 1.00 39.70 193 HIS A C 1
ATOM 1483 O O . HIS A 1 199 ? 11.210 28.247 -0.796 1.00 39.33 193 HIS A O 1
ATOM 1490 N N . MET A 1 200 ? 12.739 28.941 -2.294 1.00 42.89 194 MET A N 1
ATOM 1491 C CA . MET A 1 200 ? 13.692 29.402 -1.294 1.00 45.72 194 MET A CA 1
ATOM 1492 C C . MET A 1 200 ? 13.306 30.785 -0.756 1.00 47.45 194 MET A C 1
ATOM 1493 O O . MET A 1 200 ? 13.846 31.230 0.260 1.00 48.18 194 MET A O 1
ATOM 1498 N N . GLY A 1 201 ? 12.367 31.447 -1.439 1.00 48.85 195 GLY A N 1
ATOM 1499 C CA . GLY A 1 201 ? 11.654 32.611 -0.903 1.00 49.89 195 GLY A CA 1
ATOM 1500 C C . GLY A 1 201 ? 12.528 33.799 -0.553 1.00 51.09 195 GLY A C 1
ATOM 1501 O O . GLY A 1 201 ? 12.329 34.439 0.480 1.00 52.32 195 GLY A O 1
ATOM 1502 N N . LYS B 1 14 ? 6.620 27.901 1.105 1.00 39.14 8 LYS B N 1
ATOM 1503 C CA . LYS B 1 14 ? 6.055 28.144 2.465 1.00 37.98 8 LYS B CA 1
ATOM 1504 C C . LYS B 1 14 ? 7.180 28.381 3.472 1.00 35.04 8 LYS B C 1
ATOM 1505 O O . LYS B 1 14 ? 7.233 29.438 4.097 1.00 35.75 8 LYS B O 1
ATOM 1511 N N . LEU B 1 15 ? 8.077 27.404 3.620 1.00 32.14 9 LEU B N 1
ATOM 1512 C CA . LEU B 1 15 ? 9.284 27.590 4.431 1.00 29.81 9 LEU B CA 1
ATOM 1513 C C . LEU B 1 15 ? 10.380 28.216 3.583 1.00 28.54 9 LEU B C 1
ATOM 1514 O O . LEU B 1 15 ? 10.681 27.744 2.481 1.00 28.39 9 LEU B O 1
ATOM 1519 N N . ASN B 1 16 ? 10.980 29.277 4.106 1.00 26.17 10 ASN B N 1
ATOM 1520 C CA . ASN B 1 16 ? 12.002 30.013 3.382 1.00 25.77 10 ASN B CA 1
ATOM 1521 C C . ASN B 1 16 ? 12.983 30.660 4.349 1.00 25.59 10 ASN B C 1
ATOM 1522 O O . ASN B 1 16 ? 12.896 30.453 5.569 1.00 23.84 10 ASN B O 1
ATOM 1527 N N . ARG B 1 17 ? 13.924 31.422 3.799 1.00 25.72 11 ARG B N 1
ATOM 1528 C CA . ARG B 1 17 ? 14.942 32.108 4.595 1.00 26.21 11 ARG B CA 1
ATOM 1529 C C . ARG B 1 17 ? 14.366 32.995 5.701 1.00 23.40 11 ARG B C 1
ATOM 1530 O O . ARG B 1 17 ? 15.020 33.204 6.721 1.00 23.23 11 ARG B O 1
ATOM 1538 N N . GLY B 1 18 ? 13.167 33.534 5.488 1.00 21.02 12 GLY B N 1
ATOM 1539 C CA . GLY B 1 18 ? 12.568 34.485 6.419 1.00 20.00 12 GLY B CA 1
ATOM 1540 C C . GLY B 1 18 ? 11.690 33.907 7.512 1.00 19.08 12 GLY B C 1
ATOM 1541 O O . GLY B 1 18 ? 11.220 34.650 8.381 1.00 19.53 12 GLY B O 1
ATOM 1542 N N . ASN B 1 19 ? 11.418 32.601 7.467 1.00 18.01 13 ASN B N 1
ATOM 1543 C CA . ASN B 1 19 ? 10.630 31.965 8.523 1.00 16.90 13 ASN B CA 1
ATOM 1544 C C . ASN B 1 19 ? 11.154 30.632 9.075 1.00 15.99 13 ASN B C 1
ATOM 1545 O O . ASN B 1 19 ? 10.553 30.077 9.998 1.00 15.39 13 ASN B O 1
ATOM 1550 N N . ILE B 1 20 ? 12.256 30.116 8.532 1.00 14.90 14 ILE B N 1
ATOM 1551 C CA . ILE B 1 20 ? 12.779 28.818 9.002 1.00 14.73 14 ILE B CA 1
ATOM 1552 C C . ILE B 1 20 ? 13.225 28.859 10.469 1.00 14.63 14 ILE B C 1
ATOM 1553 O O . ILE B 1 20 ? 12.991 27.909 11.226 1.00 14.08 14 ILE B O 1
ATOM 1558 N N . VAL B 1 21 ? 13.848 29.958 10.885 1.00 14.26 15 VAL B N 1
ATOM 1559 C CA . VAL B 1 21 ? 14.325 30.070 12.265 1.00 14.37 15 VAL B CA 1
ATOM 1560 C C . VAL B 1 21 ? 13.140 30.040 13.233 1.00 14.77 15 VAL B C 1
ATOM 1561 O O . VAL B 1 21 ? 13.177 29.356 14.260 1.00 14.46 15 VAL B O 1
ATOM 1565 N N . GLU B 1 22 ? 12.083 30.753 12.867 1.00 15.26 16 GLU B N 1
ATOM 1566 C CA . GLU B 1 22 ? 10.862 30.818 13.656 1.00 16.17 16 GLU B CA 1
ATOM 1567 C C . GLU B 1 22 ? 10.134 29.460 13.701 1.00 15.57 16 GLU B C 1
ATOM 1568 O O . GLU B 1 22 ? 9.602 29.060 14.744 1.00 14.75 16 GLU B O 1
ATOM 1574 N N . PHE B 1 23 ? 10.136 28.750 12.578 1.00 14.90 17 PHE B N 1
ATOM 1575 C CA . PHE B 1 23 ? 9.554 27.413 12.491 1.00 15.28 17 PHE B CA 1
ATOM 1576 C C . PHE B 1 23 ? 10.252 26.451 13.455 1.00 14.63 17 PHE B C 1
ATOM 1577 O O . PHE B 1 23 ? 9.602 25.706 14.201 1.00 14.83 17 PHE B O 1
ATOM 1585 N N . ILE B 1 24 ? 11.576 26.473 13.443 1.00 14.16 18 ILE B N 1
ATOM 1586 C CA . ILE B 1 24 ? 12.331 25.596 14.341 1.00 14.20 18 ILE B CA 1
ATOM 1587 C C . ILE B 1 24 ? 12.084 26.018 15.791 1.00 13.79 18 ILE B C 1
ATOM 1588 O O . ILE B 1 24 ? 11.902 25.178 16.665 1.00 13.51 18 ILE B O 1
ATOM 1593 N N . GLY B 1 25 ? 12.067 27.327 16.039 1.00 14.04 19 GLY B N 1
ATOM 1594 C CA . GLY B 1 25 ? 11.762 27.852 17.369 1.00 14.10 19 GLY B CA 1
ATOM 1595 C C . GLY B 1 25 ? 10.421 27.373 17.894 1.00 14.59 19 GLY B C 1
ATOM 1596 O O . GLY B 1 25 ? 10.292 27.051 19.078 1.00 14.86 19 GLY B O 1
ATOM 1597 N N . GLY B 1 26 ? 9.428 27.327 17.009 1.00 14.73 20 GLY B N 1
ATOM 1598 C CA . GLY B 1 26 ? 8.110 26.785 17.329 1.00 15.13 20 GLY B CA 1
ATOM 1599 C C . GLY B 1 26 ? 8.172 25.345 17.799 1.00 15.02 20 GLY B C 1
ATOM 1600 O O . GLY B 1 26 ? 7.470 24.968 18.734 1.00 15.32 20 GLY B O 1
ATOM 1601 N N . ILE B 1 27 ? 9.010 24.546 17.141 1.00 14.75 21 ILE B N 1
ATOM 1602 C CA . ILE B 1 27 ? 9.211 23.151 17.517 1.00 14.67 21 ILE B CA 1
ATOM 1603 C C . ILE B 1 27 ? 9.818 23.086 18.924 1.00 14.37 21 ILE B C 1
ATOM 1604 O O . ILE B 1 27 ? 9.363 22.325 19.755 1.00 14.40 21 ILE B O 1
ATOM 1609 N N . PHE B 1 28 ? 10.823 23.910 19.206 1.00 14.34 22 PHE B N 1
ATOM 1610 C CA . PHE B 1 28 ? 11.361 23.990 20.564 1.00 14.39 22 PHE B CA 1
ATOM 1611 C C . PHE B 1 28 ? 10.272 24.383 21.586 1.00 15.40 22 PHE B C 1
ATOM 1612 O O . PHE B 1 28 ? 10.176 23.778 22.652 1.00 15.03 22 PHE B O 1
ATOM 1620 N N . ASP B 1 29 ? 9.454 25.381 21.257 1.00 16.34 23 ASP B N 1
ATOM 1621 C CA . ASP B 1 29 ? 8.413 25.859 22.181 1.00 17.54 23 ASP B CA 1
ATOM 1622 C C . ASP B 1 29 ? 7.347 24.789 22.462 1.00 17.82 23 ASP B C 1
ATOM 1623 O O . ASP B 1 29 ? 6.937 24.617 23.604 1.00 18.23 23 ASP B O 1
ATOM 1628 N N . ARG B 1 30 ? 6.918 24.080 21.419 1.00 18.04 24 ARG B N 1
ATOM 1629 C CA . ARG B 1 30 ? 5.815 23.114 21.515 1.00 18.22 24 ARG B CA 1
ATOM 1630 C C . ARG B 1 30 ? 6.232 21.702 21.938 1.00 18.51 24 ARG B C 1
ATOM 1631 O O . ARG B 1 30 ? 5.473 21.011 22.630 1.00 18.23 24 ARG B O 1
ATOM 1639 N N . ARG B 1 31 ? 7.419 21.274 21.508 1.00 17.77 25 ARG B N 1
ATOM 1640 C CA . ARG B 1 31 ? 7.863 19.888 21.660 1.00 17.58 25 ARG B CA 1
ATOM 1641 C C . ARG B 1 31 ? 9.080 19.715 22.594 1.00 17.89 25 ARG B C 1
ATOM 1642 O O . ARG B 1 31 ? 9.386 18.599 23.013 1.00 17.80 25 ARG B O 1
ATOM 1650 N N . GLY B 1 32 ? 9.765 20.811 22.925 1.00 18.52 26 GLY B N 1
ATOM 1651 C CA . GLY B 1 32 ? 11.028 20.748 23.662 1.00 18.64 26 GLY B CA 1
ATOM 1652 C C . GLY B 1 32 ? 10.936 20.161 25.063 1.00 19.41 26 GLY B C 1
ATOM 1653 O O . GLY B 1 32 ? 11.907 19.633 25.578 1.00 18.46 26 GLY B O 1
ATOM 1654 N N . ASP B 1 33 ? 9.757 20.245 25.669 1.00 21.48 27 ASP B N 1
ATOM 1655 C CA . ASP B 1 33 ? 9.526 19.722 27.018 1.00 23.17 27 ASP B CA 1
ATOM 1656 C C . ASP B 1 33 ? 9.418 18.192 27.065 1.00 22.16 27 ASP B C 1
ATOM 1657 O O . ASP B 1 33 ? 9.372 17.603 28.147 1.00 23.06 27 ASP B O 1
ATOM 1662 N N . GLU B 1 34 ? 9.356 17.548 25.906 1.00 21.13 28 GLU B N 1
ATOM 1663 C CA . GLU B 1 34 ? 9.235 16.102 25.846 1.00 20.27 28 GLU B CA 1
ATOM 1664 C C . GLU B 1 34 ? 10.565 15.422 26.169 1.00 21.06 28 GLU B C 1
ATOM 1665 O O . GLU B 1 34 ? 11.641 16.017 26.048 1.00 19.73 28 GLU B O 1
ATOM 1671 N N . GLU B 1 35 ? 10.476 14.167 26.589 1.00 22.13 29 GLU B N 1
ATOM 1672 C CA . GLU B 1 35 ? 11.623 13.444 27.142 1.00 23.47 29 GLU B CA 1
ATOM 1673 C C . GLU B 1 35 ? 12.640 13.092 26.055 1.00 21.71 29 GLU B C 1
ATOM 1674 O O . GLU B 1 35 ? 12.262 12.755 24.939 1.00 20.98 29 GLU B O 1
ATOM 1680 N N . TYR B 1 36 ? 13.929 13.212 26.372 1.00 21.21 30 TYR B N 1
ATOM 1681 C CA . TYR B 1 36 ? 14.987 12.649 25.534 1.00 21.19 30 TYR B CA 1
ATOM 1682 C C . TYR B 1 36 ? 15.204 11.231 26.047 1.00 23.25 30 TYR B C 1
ATOM 1683 O O . TYR B 1 36 ? 15.823 11.040 27.089 1.00 23.67 30 TYR B O 1
ATOM 1692 N N . LEU B 1 37 ? 14.674 10.244 25.326 1.00 26.31 31 LEU B N 1
ATOM 1693 C CA . LEU B 1 37 ? 14.403 8.929 25.921 1.00 29.10 31 LEU B CA 1
ATOM 1694 C C . LEU B 1 37 ? 15.624 8.280 26.561 1.00 30.65 31 LEU B C 1
ATOM 1695 O O . LEU B 1 37 ? 16.701 8.236 25.963 1.00 32.64 31 LEU B O 1
ATOM 1700 N N . GLY B 1 38 ? 15.444 7.811 27.793 1.00 31.54 32 GLY B N 1
ATOM 1701 C CA . GLY B 1 38 ? 16.497 7.134 28.548 1.00 32.70 32 GLY B CA 1
ATOM 1702 C C . GLY B 1 38 ? 17.503 8.035 29.244 1.00 32.66 32 GLY B C 1
ATOM 1703 O O . GLY B 1 38 ? 18.440 7.536 29.869 1.00 34.74 32 GLY B O 1
ATOM 1704 N N . GLU B 1 39 ? 17.319 9.355 29.154 1.00 31.36 33 GLU B N 1
ATOM 1705 C CA . GLU B 1 39 ? 18.308 10.311 29.662 1.00 29.92 33 GLU B CA 1
ATOM 1706 C C . GLU B 1 39 ? 17.638 11.322 30.594 1.00 28.84 33 GLU B C 1
ATOM 1707 O O . GLU B 1 39 ? 16.434 11.548 30.490 1.00 28.22 33 GLU B O 1
ATOM 1713 N N . PRO B 1 40 ? 18.419 11.963 31.489 1.00 28.39 34 PRO B N 1
ATOM 1714 C CA . PRO B 1 40 ? 17.847 12.902 32.459 1.00 27.89 34 PRO B CA 1
ATOM 1715 C C . PRO B 1 40 ? 17.667 14.334 31.931 1.00 26.45 34 PRO B C 1
ATOM 1716 O O . PRO B 1 40 ? 17.870 15.295 32.672 1.00 27.21 34 PRO B O 1
ATOM 1720 N N . VAL B 1 41 ? 17.285 14.469 30.662 1.00 23.82 35 VAL B N 1
ATOM 1721 C CA . VAL B 1 41 ? 17.060 15.773 30.049 1.00 22.17 35 VAL B CA 1
ATOM 1722 C C . VAL B 1 41 ? 15.871 15.701 29.111 1.00 20.43 35 VAL B C 1
ATOM 1723 O O . VAL B 1 41 ? 15.547 14.642 28.585 1.00 20.69 35 VAL B O 1
ATOM 1727 N N . THR B 1 42 ? 15.221 16.838 28.917 1.00 18.94 36 THR B N 1
ATOM 1728 C CA . THR B 1 42 ? 14.218 16.977 27.870 1.00 18.06 36 THR B CA 1
ATOM 1729 C C . THR B 1 42 ? 14.910 17.150 26.524 1.00 17.64 36 THR B C 1
ATOM 1730 O O . THR B 1 42 ? 16.134 17.319 26.455 1.00 16.94 36 THR B O 1
ATOM 1734 N N . MET B 1 43 ? 14.119 17.113 25.456 1.00 17.72 37 MET B N 1
ATOM 1735 C CA . MET B 1 43 ? 14.637 17.346 24.112 1.00 17.52 37 MET B CA 1
ATOM 1736 C C . MET B 1 43 ? 15.308 18.712 24.008 1.00 16.36 37 MET B C 1
ATOM 1737 O O . MET B 1 43 ? 16.422 18.810 23.500 1.00 15.02 37 MET B O 1
ATOM 1742 N N . ALA B 1 44 ? 14.642 19.763 24.490 1.00 15.79 38 ALA B N 1
ATOM 1743 C CA . ALA B 1 44 ? 15.214 21.116 24.431 1.00 15.50 38 ALA B CA 1
ATOM 1744 C C . ALA B 1 44 ? 16.454 21.238 25.307 1.00 15.45 38 ALA B C 1
ATOM 1745 O O . ALA B 1 44 ? 17.456 21.822 24.889 1.00 15.23 38 ALA B O 1
ATOM 1747 N N . GLU B 1 45 ? 16.400 20.700 26.521 1.00 15.28 39 GLU B N 1
ATOM 1748 C CA . GLU B 1 45 ? 17.571 20.760 27.405 1.00 15.59 39 GLU B CA 1
ATOM 1749 C C . GLU B 1 45 ? 18.771 20.115 26.726 1.00 14.56 39 GLU B C 1
ATOM 1750 O O . GLU B 1 45 ? 19.866 20.671 26.703 1.00 14.12 39 GLU B O 1
ATOM 1756 N N . HIS B 1 46 ? 18.544 18.940 26.158 1.00 13.85 40 HIS B N 1
ATOM 1757 C CA . HIS B 1 46 ? 19.587 18.211 25.462 1.00 13.51 40 HIS B CA 1
ATOM 1758 C C . HIS B 1 46 ? 20.298 19.056 24.399 1.00 12.93 40 HIS B C 1
ATOM 1759 O O . HIS B 1 46 ? 21.509 19.194 24.434 1.00 12.99 40 HIS B O 1
ATOM 1766 N N . MET B 1 47 ? 19.531 19.643 23.490 1.00 13.04 41 MET B N 1
ATOM 1767 C CA . MET B 1 47 ? 20.106 20.429 22.401 1.00 12.69 41 MET B CA 1
ATOM 1768 C C . MET B 1 47 ? 20.647 21.781 22.868 1.00 12.70 41 MET B C 1
ATOM 1769 O O . MET B 1 47 ? 21.694 22.232 22.376 1.00 12.64 41 MET B O 1
ATOM 1774 N N . LEU B 1 48 ? 19.967 22.424 23.821 1.00 12.67 42 LEU B N 1
ATOM 1775 C CA . LEU B 1 48 ? 20.454 23.693 24.370 1.00 12.98 42 LEU B CA 1
ATOM 1776 C C . LEU B 1 48 ? 21.758 23.521 25.172 1.00 13.02 42 LEU B C 1
ATOM 1777 O O . LEU B 1 48 ? 22.625 24.399 25.143 1.00 12.77 42 LEU B O 1
ATOM 1782 N N . GLN B 1 49 ? 21.901 22.394 25.868 1.00 13.06 43 GLN B N 1
ATOM 1783 C CA . GLN B 1 49 ? 23.151 22.083 26.570 1.00 13.19 43 GLN B CA 1
ATOM 1784 C C . GLN B 1 49 ? 24.318 21.911 25.595 1.00 13.04 43 GLN B C 1
ATOM 1785 O O . GLN B 1 49 ? 25.401 22.453 25.803 1.00 12.70 43 GLN B O 1
ATOM 1791 N N . GLY B 1 50 ? 24.099 21.160 24.520 1.00 13.13 44 GLY B N 1
ATOM 1792 C CA . GLY B 1 50 ? 25.114 21.012 23.479 1.00 13.19 44 GLY B CA 1
ATOM 1793 C C . GLY B 1 50 ? 25.553 22.351 22.909 1.00 13.10 44 GLY B C 1
ATOM 1794 O O . GLY B 1 50 ? 26.748 22.605 22.778 1.00 13.09 44 GLY B O 1
ATOM 1795 N N . ALA B 1 51 ? 24.582 23.209 22.589 1.00 13.04 45 ALA B N 1
ATOM 1796 C CA . ALA B 1 51 ? 24.858 24.550 22.060 1.00 13.49 45 ALA B CA 1
ATOM 1797 C C . ALA B 1 51 ? 25.610 25.412 23.072 1.00 13.86 45 ALA B C 1
ATOM 1798 O O . ALA B 1 51 ? 26.541 26.137 22.723 1.00 14.02 45 ALA B O 1
ATOM 1800 N N . THR B 1 52 ? 25.202 25.319 24.333 1.00 14.24 46 THR B N 1
ATOM 1801 C CA . THR B 1 52 ? 25.755 26.164 25.382 1.00 14.57 46 THR B CA 1
ATOM 1802 C C . THR B 1 52 ? 27.167 25.743 25.765 1.00 14.96 46 THR B C 1
ATOM 1803 O O . THR B 1 52 ? 28.034 26.589 25.961 1.00 15.59 46 THR B O 1
ATOM 1807 N N . ILE B 1 53 ? 27.393 24.435 25.850 1.00 15.69 47 ILE B N 1
ATOM 1808 C CA . ILE B 1 53 ? 28.724 23.893 26.104 1.00 16.42 47 ILE B CA 1
ATOM 1809 C C . ILE B 1 53 ? 29.664 24.321 24.979 1.00 16.41 47 ILE B C 1
ATOM 1810 O O . ILE B 1 53 ? 30.783 24.742 25.233 1.00 17.15 47 ILE B O 1
ATOM 1815 N N . ALA B 1 54 ? 29.184 24.247 23.739 1.00 16.94 48 ALA B N 1
ATOM 1816 C CA . ALA B 1 54 ? 29.969 24.680 22.592 1.00 17.34 48 ALA B CA 1
ATOM 1817 C C . ALA B 1 54 ? 30.316 26.161 22.693 1.00 18.14 48 ALA B C 1
ATOM 1818 O O . ALA B 1 54 ? 31.476 26.545 22.554 1.00 19.19 48 ALA B O 1
ATOM 1820 N N . GLU B 1 55 ? 29.307 26.991 22.939 1.00 19.12 49 GLU B N 1
ATOM 1821 C CA . GLU B 1 55 ? 29.500 28.437 23.010 1.00 20.29 49 GLU B CA 1
ATOM 1822 C C . GLU B 1 55 ? 30.450 28.838 24.144 1.00 21.06 49 GLU B C 1
ATOM 1823 O O . GLU B 1 55 ? 31.348 29.671 23.947 1.00 20.18 49 GLU B O 1
ATOM 1829 N N . GLN B 1 56 ? 30.258 28.234 25.313 1.00 21.88 50 GLN B N 1
ATOM 1830 C CA . GLN B 1 56 ? 31.120 28.477 26.475 1.00 23.28 50 GLN B CA 1
ATOM 1831 C C . GLN B 1 56 ? 32.577 28.091 26.226 1.00 24.16 50 GLN B C 1
ATOM 1832 O O . GLN B 1 56 ? 33.481 28.719 26.773 1.00 25.30 50 GLN B O 1
ATOM 1838 N N . ASN B 1 57 ? 32.797 27.061 25.408 1.00 24.77 51 ASN B N 1
ATOM 1839 C CA . ASN B 1 57 ? 34.143 26.575 25.091 1.00 25.49 51 ASN B CA 1
ATOM 1840 C C . ASN B 1 57 ? 34.804 27.288 23.909 1.00 24.71 51 ASN B C 1
ATOM 1841 O O . ASN B 1 57 ? 35.899 26.914 23.506 1.00 26.52 51 ASN B O 1
ATOM 1846 N N . GLY B 1 58 ? 34.149 28.301 23.350 1.00 23.02 52 GLY B N 1
ATOM 1847 C CA . GLY B 1 58 ? 34.730 29.079 22.260 1.00 22.16 52 GLY B CA 1
ATOM 1848 C C . GLY B 1 58 ? 34.607 28.426 20.892 1.00 21.09 52 GLY B C 1
ATOM 1849 O O . GLY B 1 58 ? 35.325 28.791 19.966 1.00 20.45 52 GLY B O 1
ATOM 1850 N N . GLN B 1 59 ? 33.686 27.474 20.747 1.00 20.51 53 GLN B N 1
ATOM 1851 C CA . GLN B 1 59 ? 33.471 26.822 19.456 1.00 20.28 53 GLN B CA 1
ATOM 1852 C C . GLN B 1 59 ? 32.844 27.781 18.447 1.00 19.00 53 GLN B C 1
ATOM 1853 O O . GLN B 1 59 ? 32.092 28.676 18.830 1.00 18.99 53 GLN B O 1
ATOM 1859 N N . PRO B 1 60 ? 33.121 27.572 17.150 1.00 18.03 54 PRO B N 1
ATOM 1860 C CA . PRO B 1 60 ? 32.527 28.395 16.092 1.00 17.98 54 PRO B CA 1
ATOM 1861 C C . PRO B 1 60 ? 31.014 28.218 15.967 1.00 17.15 54 PRO B C 1
ATOM 1862 O O . PRO B 1 60 ? 30.468 27.208 16.396 1.00 16.64 54 PRO B O 1
ATOM 1866 N N . GLU B 1 61 ? 30.351 29.201 15.367 1.00 17.58 55 GLU B N 1
ATOM 1867 C CA . GLU B 1 61 ? 28.888 29.218 15.302 1.00 17.48 55 GLU B CA 1
ATOM 1868 C C . GLU B 1 61 ? 28.325 28.005 14.566 1.00 17.51 55 GLU B C 1
ATOM 1869 O O . GLU B 1 61 ? 27.257 27.500 14.926 1.00 16.46 55 GLU B O 1
ATOM 1875 N N . GLU B 1 62 ? 29.059 27.502 13.571 1.00 17.76 56 GLU B N 1
ATOM 1876 C CA . GLU B 1 62 ? 28.606 26.331 12.819 1.00 17.86 56 GLU B CA 1
ATOM 1877 C C . GLU B 1 62 ? 28.465 25.103 13.725 1.00 16.43 56 GLU B C 1
ATOM 1878 O O . GLU B 1 62 ? 27.534 24.313 13.555 1.00 15.36 56 GLU B O 1
ATOM 1884 N N . ILE B 1 63 ? 29.377 24.954 14.684 1.00 15.60 57 ILE B N 1
ATOM 1885 C CA . ILE B 1 63 ? 29.326 23.841 15.630 1.00 15.17 57 ILE B CA 1
ATOM 1886 C C . ILE B 1 63 ? 28.265 24.084 16.712 1.00 14.41 57 ILE B C 1
ATOM 1887 O O . ILE B 1 63 ? 27.549 23.163 17.109 1.00 13.87 57 ILE B O 1
ATOM 1892 N N . ILE B 1 64 ? 28.144 25.325 17.167 1.00 13.29 58 ILE B N 1
ATOM 1893 C CA . ILE B 1 64 ? 27.114 25.683 18.143 1.00 13.01 58 ILE B CA 1
ATOM 1894 C C . ILE B 1 64 ? 25.741 25.325 17.565 1.00 12.46 58 ILE B C 1
ATOM 1895 O O . ILE B 1 64 ? 24.952 24.609 18.190 1.00 12.27 58 ILE B O 1
ATOM 1900 N N . VAL B 1 65 ? 25.476 25.796 16.353 1.00 12.38 59 VAL B N 1
ATOM 1901 C CA . VAL B 1 65 ? 24.183 25.553 15.693 1.00 12.23 59 VAL B CA 1
ATOM 1902 C C . VAL B 1 65 ? 24.004 24.082 15.296 1.00 11.80 59 VAL B C 1
ATOM 1903 O O . VAL B 1 65 ? 22.906 23.551 15.391 1.00 11.53 59 VAL B O 1
ATOM 1907 N N . GLY B 1 66 ? 25.073 23.411 14.870 1.00 11.73 60 GLY B N 1
ATOM 1908 C CA . GLY B 1 66 ? 24.978 21.984 14.579 1.00 11.63 60 GLY B CA 1
ATOM 1909 C C . GLY B 1 66 ? 24.525 21.199 15.800 1.00 11.16 60 GLY B C 1
ATOM 1910 O O . GLY B 1 66 ? 23.645 20.333 15.705 1.00 11.02 60 GLY B O 1
ATOM 1911 N N . ALA B 1 67 ? 25.150 21.478 16.943 1.00 10.88 61 ALA B N 1
ATOM 1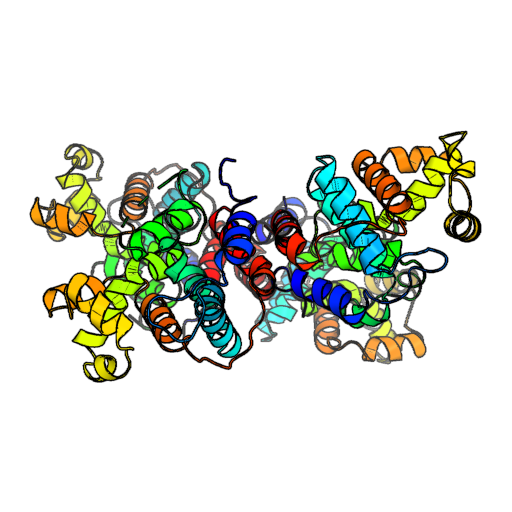912 C CA . ALA B 1 67 ? 24.734 20.852 18.212 1.00 11.18 61 ALA B CA 1
ATOM 1913 C C . ALA B 1 67 ? 23.278 21.230 18.565 1.00 11.23 61 ALA B C 1
ATOM 1914 O O . ALA B 1 67 ? 22.461 20.370 18.935 1.00 11.39 61 ALA B O 1
ATOM 1916 N N . LEU B 1 68 ? 22.944 22.508 18.429 1.00 11.43 62 LEU B N 1
ATOM 1917 C CA . LEU B 1 68 ? 21.593 22.997 18.757 1.00 11.67 62 LEU B CA 1
ATOM 1918 C C . LEU B 1 68 ? 20.498 22.252 17.987 1.00 11.58 62 LEU B C 1
ATOM 1919 O O . LEU B 1 68 ? 19.411 22.030 18.511 1.00 11.33 62 LEU B O 1
ATOM 1924 N N . LEU B 1 69 ? 20.780 21.873 16.738 1.00 11.80 63 LEU B N 1
ATOM 1925 C CA . LEU B 1 69 ? 19.748 21.316 15.867 1.00 11.83 63 LEU B CA 1
ATOM 1926 C C . LEU B 1 69 ? 19.837 19.812 15.623 1.00 11.81 63 LEU B C 1
ATOM 1927 O O . LEU B 1 69 ? 19.013 19.263 14.890 1.00 11.83 63 LEU B O 1
ATOM 1932 N N . HIS B 1 70 ? 20.797 19.126 16.231 1.00 11.47 64 HIS B N 1
ATOM 1933 C CA . HIS B 1 70 ? 21.136 17.787 15.747 1.00 11.51 64 HIS B CA 1
ATOM 1934 C C . HIS B 1 70 ? 20.033 16.726 15.939 1.00 11.62 64 HIS B C 1
ATOM 1935 O O . HIS B 1 70 ? 20.033 15.723 15.229 1.00 12.17 64 HIS B O 1
ATOM 1942 N N . ASP B 1 71 ? 19.089 16.949 16.853 1.00 12.08 65 ASP B N 1
ATOM 1943 C CA . ASP B 1 71 ? 18.019 15.968 17.108 1.00 12.52 65 ASP B CA 1
ATOM 1944 C C . ASP B 1 71 ? 16.611 16.418 16.687 1.00 13.41 65 ASP B C 1
ATOM 1945 O O . ASP B 1 71 ? 15.628 15.744 17.017 1.00 13.68 65 ASP B O 1
ATOM 1950 N N . ILE B 1 72 ? 16.483 17.511 15.933 1.00 14.33 66 ILE B N 1
ATOM 1951 C CA . ILE B 1 72 ? 15.138 17.958 15.531 1.00 15.14 66 ILE B CA 1
ATOM 1952 C C . ILE B 1 72 ? 14.385 16.926 14.689 1.00 15.36 66 ILE B C 1
ATOM 1953 O O . ILE B 1 72 ? 13.155 16.947 14.646 1.00 15.39 66 ILE B O 1
ATOM 1958 N N . GLY B 1 73 ? 15.117 16.023 14.038 1.00 15.24 67 GLY B N 1
ATOM 1959 C CA . GLY B 1 73 ? 14.518 14.995 13.187 1.00 15.62 67 GLY B CA 1
ATOM 1960 C C . GLY B 1 73 ? 13.727 13.915 13.910 1.00 15.97 67 GLY B C 1
ATOM 1961 O O . GLY B 1 73 ? 13.068 13.099 13.273 1.00 15.29 67 GLY B O 1
ATOM 1962 N N . HIS B 1 74 ? 13.790 13.884 15.239 1.00 16.63 68 HIS B N 1
ATOM 1963 C CA . HIS B 1 74 ? 12.914 12.997 16.001 1.00 17.47 68 HIS B CA 1
ATOM 1964 C C . HIS B 1 74 ? 11.437 13.359 15.803 1.00 16.95 68 HIS B C 1
ATOM 1965 O O . HIS B 1 74 ? 10.569 12.487 15.859 1.00 17.05 68 HIS B O 1
ATOM 1972 N N . PHE B 1 75 ? 11.155 14.642 15.580 1.00 16.79 69 PHE B N 1
ATOM 1973 C CA . PHE B 1 75 ? 9.776 15.132 15.533 1.00 17.20 69 PHE B CA 1
ATOM 1974 C C . PHE B 1 75 ? 9.193 15.032 14.123 1.00 17.31 69 PHE B C 1
ATOM 1975 O O . PHE B 1 75 ? 8.846 16.046 13.511 1.00 17.95 69 PHE B O 1
ATOM 1983 N N . THR B 1 76 ? 9.059 13.808 13.621 1.00 17.61 70 THR B N 1
ATOM 1984 C CA . THR B 1 76 ? 8.718 13.590 12.208 1.00 18.23 70 THR B CA 1
ATOM 1985 C C . THR B 1 76 ? 7.336 14.127 11.778 1.00 17.72 70 THR B C 1
ATOM 1986 O O . THR B 1 76 ? 7.156 14.482 10.610 1.00 18.21 70 THR B O 1
ATOM 1990 N N . SER B 1 77 ? 6.374 14.190 12.698 1.00 17.50 71 SER B N 1
ATOM 1991 C CA . SER B 1 77 ? 5.035 14.717 12.369 1.00 17.25 71 SER B CA 1
ATOM 1992 C C . SER B 1 77 ? 5.037 16.226 12.100 1.00 17.53 71 SER B C 1
ATOM 1993 O O . SER B 1 77 ? 4.030 16.770 11.641 1.00 17.60 71 SER B O 1
ATOM 1996 N N . GLU B 1 78 ? 6.160 16.893 12.374 1.00 17.44 72 GLU B N 1
ATOM 1997 C CA . GLU B 1 78 ? 6.291 18.324 12.129 1.00 17.57 72 GLU B CA 1
ATOM 1998 C C . GLU B 1 78 ? 6.668 18.649 10.686 1.00 18.25 72 GLU B C 1
ATOM 1999 O O . GLU B 1 78 ? 6.595 19.809 10.288 1.00 17.66 72 GLU B O 1
ATOM 2005 N N . PHE B 1 79 ? 7.082 17.642 9.917 1.00 18.69 73 PHE B N 1
ATOM 2006 C CA . PHE B 1 79 ? 7.755 17.880 8.636 1.00 20.03 73 PHE B CA 1
ATOM 2007 C C . PHE B 1 79 ? 6.927 17.466 7.413 1.00 20.96 73 PHE B C 1
ATOM 2008 O O . PHE B 1 79 ? 7.477 17.119 6.373 1.00 20.51 73 PHE B O 1
ATOM 2016 N N . GLY B 1 80 ? 5.607 17.547 7.537 1.00 23.48 74 GLY B N 1
ATOM 2017 C CA . GLY B 1 80 ? 4.701 17.160 6.456 1.00 25.95 74 GLY B CA 1
ATOM 2018 C C . GLY B 1 80 ? 5.012 17.835 5.134 1.00 27.92 74 GLY B C 1
ATOM 2019 O O . GLY B 1 80 ? 4.898 17.209 4.072 1.00 29.39 74 GLY B O 1
ATOM 2020 N N . MET B 1 81 ? 5.431 19.100 5.201 1.00 29.35 75 MET B N 1
ATOM 2021 C CA . MET B 1 81 ? 5.743 19.895 4.010 1.00 30.73 75 MET B CA 1
ATOM 2022 C C . MET B 1 81 ? 6.942 19.383 3.202 1.00 32.52 75 MET B C 1
ATOM 2023 O O . MET B 1 81 ? 7.132 19.796 2.056 1.00 35.09 75 MET B O 1
ATOM 2028 N N . PHE B 1 82 ? 7.749 18.502 3.793 1.00 33.12 76 PHE B N 1
ATOM 2029 C CA . PHE B 1 82 ? 8.871 17.874 3.086 1.00 33.62 76 PHE B CA 1
ATOM 2030 C C . PHE B 1 82 ? 8.489 16.540 2.412 1.00 36.45 76 PHE B C 1
ATOM 2031 O O . PHE B 1 82 ? 9.227 16.051 1.558 1.00 38.02 76 PHE B O 1
ATOM 2039 N N . SER B 1 83 ? 7.350 15.958 2.795 1.00 38.63 77 SER B N 1
ATOM 2040 C CA . SER B 1 83 ? 6.844 14.710 2.195 1.00 41.06 77 SER B CA 1
ATOM 2041 C C . SER B 1 83 ? 7.928 13.631 2.088 1.00 41.53 77 SER B C 1
ATOM 2042 O O . SER B 1 83 ? 8.137 13.040 1.030 1.00 41.29 77 SER B O 1
ATOM 2045 N N . MET B 1 84 ? 8.609 13.380 3.199 1.00 41.80 78 MET B N 1
ATOM 2046 C CA . MET B 1 84 ? 9.741 12.459 3.218 1.00 41.95 78 MET B CA 1
ATOM 2047 C C . MET B 1 84 ? 9.292 11.001 3.125 1.00 43.16 78 MET B C 1
ATOM 2048 O O . MET B 1 84 ? 8.181 10.653 3.532 1.00 41.99 78 MET B O 1
ATOM 2053 N N . ASP B 1 85 ? 10.166 10.159 2.578 1.00 43.46 79 ASP B N 1
ATOM 2054 C CA . ASP B 1 85 ? 9.880 8.731 2.435 1.00 44.23 79 ASP B CA 1
ATOM 2055 C C . ASP B 1 85 ? 10.099 8.003 3.763 1.00 44.90 79 ASP B C 1
ATOM 2056 O O . ASP B 1 85 ? 10.580 8.593 4.735 1.00 43.53 79 ASP B O 1
ATOM 2061 N N . ASP B 1 86 ? 9.749 6.721 3.795 1.00 44.87 80 ASP B N 1
ATOM 2062 C CA . ASP B 1 86 ? 9.833 5.926 5.019 1.00 45.77 80 ASP B CA 1
ATOM 2063 C C . ASP B 1 86 ? 11.266 5.747 5.532 1.00 44.51 80 ASP B C 1
ATOM 2064 O O . ASP B 1 86 ? 11.490 5.750 6.743 1.00 43.87 80 ASP B O 1
ATOM 2069 N N . THR B 1 87 ? 12.232 5.604 4.627 1.00 43.29 81 THR B N 1
ATOM 2070 C CA . THR B 1 87 ? 13.633 5.442 5.042 1.00 43.17 81 THR B CA 1
ATOM 2071 C C . THR B 1 87 ? 14.212 6.722 5.677 1.00 40.77 81 THR B C 1
ATOM 2072 O O . THR B 1 87 ? 15.061 6.642 6.564 1.00 42.99 81 THR B O 1
ATOM 2076 N N . GLU B 1 88 ? 13.741 7.889 5.237 1.00 38.05 82 GLU B N 1
ATOM 2077 C CA . GLU B 1 88 ? 14.141 9.171 5.845 1.00 36.20 82 GLU B CA 1
ATOM 2078 C C . GLU B 1 88 ? 13.512 9.370 7.225 1.00 35.57 82 GLU B C 1
ATOM 2079 O O . GLU B 1 88 ? 14.192 9.775 8.168 1.00 34.68 82 GLU B O 1
ATOM 2085 N N . ASP B 1 89 ? 12.216 9.087 7.332 1.00 35.12 83 ASP B N 1
ATOM 2086 C CA . ASP B 1 89 ? 11.494 9.179 8.609 1.00 35.40 83 ASP B CA 1
ATOM 2087 C C . ASP B 1 89 ? 12.049 8.256 9.687 1.00 35.04 83 ASP B C 1
ATOM 2088 O O . ASP B 1 89 ? 12.071 8.624 10.865 1.00 34.38 83 ASP B O 1
ATOM 2093 N N . ARG B 1 90 ? 12.473 7.056 9.295 1.00 34.61 84 ARG B N 1
ATOM 2094 C CA . ARG B 1 90 ? 12.939 6.061 10.262 1.00 34.71 84 ARG B CA 1
ATOM 2095 C C . ARG B 1 90 ? 14.173 6.537 11.029 1.00 32.36 84 ARG B C 1
ATOM 2096 O O . ARG B 1 90 ? 14.298 6.277 12.228 1.00 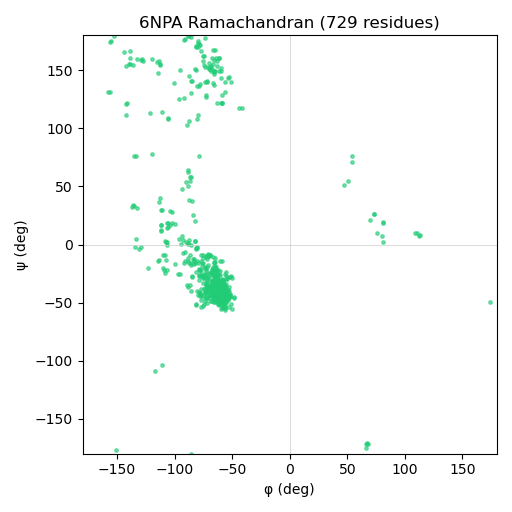33.68 84 ARG B O 1
ATOM 2104 N N . TYR B 1 91 ? 15.072 7.237 10.340 1.00 28.29 85 TYR B N 1
ATOM 2105 C CA . TYR B 1 91 ? 16.329 7.687 10.937 1.00 25.94 85 TYR B CA 1
ATOM 2106 C C . TYR B 1 91 ? 16.289 9.187 11.215 1.00 21.81 85 TYR B C 1
ATOM 2107 O O . TYR B 1 91 ? 16.327 9.995 10.293 1.00 19.83 85 TYR B O 1
ATOM 2116 N N . HIS B 1 92 ? 16.205 9.553 12.489 1.00 19.31 86 HIS B N 1
ATOM 2117 C CA . HIS B 1 92 ? 16.105 10.963 12.869 1.00 17.93 86 HIS B CA 1
ATOM 2118 C C . HIS B 1 92 ? 17.307 11.794 12.398 1.00 16.71 86 HIS B C 1
ATOM 2119 O O . HIS B 1 92 ? 17.148 12.973 12.103 1.00 15.49 86 HIS B O 1
ATOM 2126 N N . GLU B 1 93 ? 18.498 11.198 12.329 1.00 15.85 87 GLU B N 1
ATOM 2127 C CA . GLU B 1 93 ? 19.672 11.928 11.823 1.00 16.41 87 GLU B CA 1
ATOM 2128 C C . GLU B 1 93 ? 19.467 12.352 10.367 1.00 16.47 87 GLU B C 1
ATOM 2129 O O . GLU B 1 93 ? 19.864 13.450 9.957 1.00 16.38 87 GLU B O 1
ATOM 2135 N N . GLU B 1 94 ? 18.820 11.483 9.598 1.00 16.62 88 GLU B N 1
ATOM 2136 C CA . GLU B 1 94 ? 18.573 11.742 8.192 1.00 17.53 88 GLU B CA 1
ATOM 2137 C C . GLU B 1 94 ? 17.421 12.740 8.012 1.00 16.84 88 GLU B C 1
ATOM 2138 O O . GLU B 1 94 ? 17.533 13.698 7.243 1.00 17.20 88 GLU B O 1
ATOM 2144 N N . ALA B 1 95 ? 16.321 12.506 8.720 1.00 16.50 89 ALA B N 1
ATOM 2145 C CA . ALA B 1 95 ? 15.156 13.392 8.657 1.00 15.77 89 ALA B CA 1
ATOM 2146 C C . ALA B 1 95 ? 15.530 14.827 9.038 1.00 15.05 89 ALA B C 1
ATOM 2147 O O . ALA B 1 95 ? 15.061 15.783 8.422 1.00 14.97 89 ALA B O 1
ATOM 2149 N N . GLY B 1 96 ? 16.375 14.969 10.058 1.00 14.83 90 GLY B N 1
ATOM 2150 C CA . GLY B 1 96 ? 16.831 16.282 10.507 1.00 14.56 90 GLY B CA 1
ATOM 2151 C C . GLY B 1 96 ? 17.668 16.980 9.460 1.00 14.05 90 GLY B C 1
ATOM 2152 O O . GLY B 1 96 ? 17.460 18.159 9.182 1.00 14.11 90 GLY B O 1
ATOM 2153 N N . ALA B 1 97 ? 18.602 16.251 8.860 1.00 13.99 91 ALA B N 1
ATOM 2154 C CA . ALA B 1 97 ? 19.403 16.791 7.771 1.00 13.89 91 ALA B CA 1
ATOM 2155 C C . ALA B 1 97 ? 18.549 17.199 6.567 1.00 14.16 91 ALA B C 1
ATOM 2156 O O . ALA B 1 97 ? 18.808 18.230 5.936 1.00 13.38 91 ALA B O 1
ATOM 2158 N N . GLU B 1 98 ? 17.542 16.390 6.244 1.00 14.34 92 GLU B N 1
ATOM 2159 C CA . GLU B 1 98 ? 16.685 16.681 5.088 1.00 15.12 92 GLU B CA 1
ATOM 2160 C C . GLU B 1 98 ? 15.857 17.937 5.307 1.00 15.41 92 GLU B C 1
ATOM 2161 O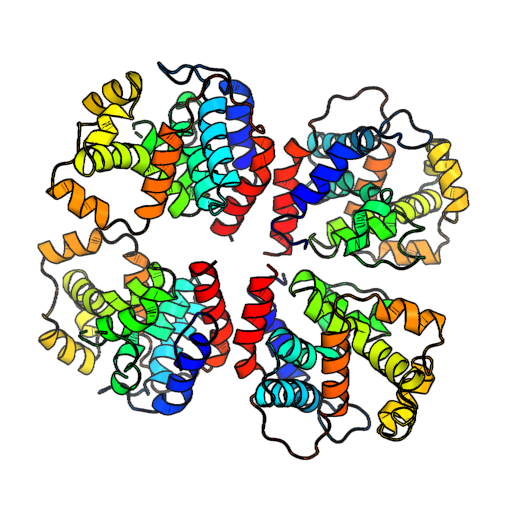 O . GLU B 1 98 ? 15.606 18.700 4.367 1.00 15.39 92 GLU B O 1
ATOM 2167 N N . VAL B 1 99 ? 15.451 18.165 6.546 1.00 15.38 93 VAL B N 1
ATOM 2168 C CA . VAL B 1 99 ? 14.807 19.418 6.920 1.00 16.29 93 VAL B CA 1
ATOM 2169 C C . VAL B 1 99 ? 15.763 20.605 6.751 1.00 16.01 93 VAL B C 1
ATOM 2170 O O . VAL B 1 99 ? 15.366 21.643 6.230 1.00 16.83 93 VAL B O 1
ATOM 2174 N N . LEU B 1 100 ? 17.012 20.466 7.186 1.00 15.72 94 LEU B N 1
ATOM 2175 C CA . LEU B 1 100 ? 17.947 21.612 7.210 1.00 15.74 94 LEU B CA 1
ATOM 2176 C C . LEU B 1 100 ? 18.624 21.921 5.866 1.00 16.44 94 LEU B C 1
ATOM 2177 O O . LEU B 1 100 ? 19.088 23.047 5.638 1.00 15.47 94 LEU B O 1
ATOM 2182 N N . GLU B 1 101 ? 18.711 20.930 4.982 1.00 17.04 95 GLU B N 1
ATOM 2183 C CA . GLU B 1 101 ? 19.609 21.058 3.827 1.00 17.88 95 GLU B CA 1
ATOM 2184 C C . GLU B 1 101 ? 19.290 22.226 2.871 1.00 18.41 95 GLU B C 1
ATOM 2185 O O . GLU B 1 101 ? 20.197 22.776 2.271 1.00 18.85 95 GLU B O 1
ATOM 2191 N N . GLN B 1 102 ? 18.024 22.606 2.736 1.00 19.62 96 GLN B N 1
ATOM 2192 C CA . GLN B 1 102 ? 17.681 23.775 1.908 1.00 21.19 96 GLN B CA 1
ATOM 2193 C C . GLN B 1 102 ? 18.231 25.090 2.454 1.00 20.29 96 GLN B C 1
ATOM 2194 O O . GLN B 1 102 ? 18.569 25.997 1.685 1.00 20.73 96 GLN B O 1
ATOM 2200 N N . PHE B 1 103 ? 18.317 25.191 3.777 1.00 18.93 97 PHE B N 1
ATOM 2201 C CA . PHE B 1 103 ? 18.483 26.480 4.448 1.00 18.27 97 PHE B CA 1
ATOM 2202 C C . PHE B 1 103 ? 19.851 26.733 5.052 1.00 17.86 97 PHE B C 1
ATOM 2203 O O . PHE B 1 103 ? 20.243 27.888 5.224 1.00 17.52 97 PHE B O 1
ATOM 2211 N N . PHE B 1 104 ? 20.580 25.667 5.379 1.00 17.12 98 PHE B N 1
ATOM 2212 C CA . PHE B 1 104 ? 21.810 25.788 6.150 1.00 17.11 98 PHE B CA 1
ATOM 2213 C C . PHE B 1 104 ? 23.073 25.416 5.375 1.00 17.94 98 PHE B C 1
ATOM 2214 O O . PHE B 1 104 ? 23.011 24.673 4.393 1.00 17.63 98 PHE B O 1
ATOM 2222 N N . PRO B 1 105 ? 24.229 25.929 5.829 1.00 18.80 99 PRO B N 1
ATOM 2223 C CA . PRO B 1 105 ? 25.511 25.512 5.282 1.00 19.64 99 PRO B CA 1
ATOM 2224 C C . PRO B 1 105 ? 25.676 24.001 5.389 1.00 19.81 99 PRO B C 1
ATOM 2225 O O . PRO B 1 105 ? 25.267 23.405 6.384 1.00 19.83 99 PRO B O 1
ATOM 2229 N N . SER B 1 106 ? 26.243 23.390 4.355 1.00 20.75 100 SER B N 1
ATOM 2230 C CA . SER B 1 106 ? 26.473 21.949 4.341 1.00 20.93 100 SER B CA 1
ATOM 2231 C C . SER B 1 106 ? 27.284 21.455 5.543 1.00 19.58 100 SER B C 1
ATOM 2232 O O . SER B 1 106 ? 27.091 20.326 5.968 1.00 19.48 100 SER B O 1
ATOM 2235 N N . VAL B 1 107 ? 28.172 22.274 6.108 1.00 18.32 101 VAL B N 1
ATOM 2236 C CA . VAL B 1 107 ? 28.849 21.862 7.344 1.00 18.04 101 VAL B CA 1
ATOM 2237 C C . VAL B 1 107 ? 27.834 21.536 8.455 1.00 17.07 101 VAL B C 1
ATOM 2238 O O . VAL B 1 107 ? 27.966 20.521 9.146 1.00 16.53 101 VAL B O 1
ATOM 2242 N N . ILE B 1 108 ? 26.811 22.374 8.613 1.00 16.22 102 ILE B N 1
ATOM 2243 C CA . ILE B 1 108 ? 25.814 22.149 9.663 1.00 15.82 102 ILE B CA 1
ATOM 2244 C C . ILE B 1 108 ? 24.930 20.956 9.293 1.00 15.35 102 ILE B C 1
ATOM 2245 O O . ILE B 1 108 ? 24.691 20.075 10.122 1.00 15.09 102 ILE B O 1
ATOM 2250 N N . THR B 1 109 ? 24.465 20.910 8.048 1.00 14.99 103 THR B N 1
ATOM 2251 C CA . THR B 1 109 ? 23.678 19.776 7.574 1.00 15.65 103 THR B CA 1
ATOM 2252 C C . THR B 1 109 ? 24.451 18.460 7.809 1.00 15.70 103 THR B C 1
ATOM 2253 O O . THR B 1 109 ? 23.876 17.470 8.273 1.00 15.06 103 THR B O 1
ATOM 2257 N N . ASP B 1 110 ? 25.753 18.469 7.511 1.00 16.51 104 ASP B N 1
ATOM 2258 C CA . ASP B 1 110 ? 26.617 17.299 7.736 1.00 17.16 104 ASP B CA 1
ATOM 2259 C C . ASP B 1 110 ? 26.721 16.895 9.194 1.00 16.53 104 ASP B C 1
ATOM 2260 O O . ASP B 1 110 ? 26.675 15.708 9.508 1.00 16.64 104 ASP B O 1
ATOM 2265 N N . CYS B 1 111 ? 26.882 17.875 10.076 1.00 15.51 105 CYS B N 1
ATOM 2266 C CA . CYS B 1 111 ? 26.942 17.605 11.512 1.00 15.13 105 CYS B CA 1
ATOM 2267 C C . CYS B 1 111 ? 25.694 16.882 12.021 1.00 14.71 105 CYS B C 1
ATOM 2268 O O . CYS B 1 111 ? 25.792 16.005 12.882 1.00 14.45 105 CYS B O 1
ATOM 2271 N N . VAL B 1 112 ? 24.527 17.254 11.499 1.00 13.90 106 VAL B N 1
ATOM 2272 C CA . VAL B 1 112 ? 23.277 16.604 11.883 1.00 13.61 106 VAL B CA 1
ATOM 2273 C C . VAL B 1 112 ? 23.178 15.211 11.243 1.00 14.10 106 VAL B C 1
ATOM 2274 O O . VAL B 1 112 ? 22.929 14.220 11.942 1.00 13.88 106 VAL B O 1
ATOM 2278 N N . ARG B 1 113 ? 23.384 15.147 9.926 1.00 13.86 107 ARG B N 1
ATOM 2279 C CA . ARG B 1 113 ? 23.216 13.910 9.143 1.00 14.67 107 ARG B CA 1
ATOM 2280 C C . ARG B 1 113 ? 24.102 12.764 9.620 1.00 14.88 107 ARG B C 1
ATOM 2281 O O . ARG B 1 113 ? 23.672 11.605 9.639 1.00 15.32 107 ARG B O 1
ATOM 2289 N N . TYR B 1 114 ? 25.322 13.094 10.020 1.00 15.30 108 TYR B N 1
ATOM 2290 C CA . TYR B 1 114 ? 26.331 12.084 10.341 1.00 15.77 108 TYR B CA 1
ATOM 2291 C C . TYR B 1 114 ? 26.604 11.937 11.850 1.00 15.38 108 TYR B C 1
ATOM 2292 O O . TYR B 1 114 ? 27.618 11.340 12.244 1.00 15.60 108 TYR B O 1
ATOM 2301 N N . HIS B 1 115 ? 25.698 12.417 12.699 1.00 14.84 109 HIS B N 1
ATOM 2302 C CA . HIS B 1 115 ? 25.959 12.381 14.146 1.00 15.20 109 HIS B CA 1
ATOM 2303 C C . HIS B 1 115 ? 25.838 10.990 14.761 1.00 15.67 109 HIS B C 1
ATOM 2304 O O . HIS B 1 115 ? 26.491 10.717 15.770 1.00 16.68 109 HIS B O 1
ATOM 2311 N N . VAL B 1 116 ? 25.040 10.117 14.146 1.00 15.55 110 VAL B N 1
ATOM 2312 C CA . VAL B 1 116 ? 24.990 8.705 14.536 1.00 15.63 110 VAL B CA 1
ATOM 2313 C C . VAL B 1 116 ? 26.212 7.966 13.978 1.00 15.68 110 VAL B C 1
ATOM 2314 O O . VAL B 1 116 ? 26.853 7.188 14.692 1.00 15.69 110 VAL B O 1
ATOM 2318 N N . ALA B 1 117 ? 26.558 8.226 12.718 1.00 15.86 111 ALA B N 1
ATOM 2319 C CA . ALA B 1 117 ? 27.781 7.648 12.126 1.00 16.36 111 ALA B CA 1
ATOM 2320 C C . ALA B 1 117 ? 29.037 8.012 12.943 1.00 17.24 111 ALA B C 1
ATOM 2321 O O . ALA B 1 117 ? 29.933 7.186 13.107 1.00 17.00 111 ALA B O 1
ATOM 2323 N N . ALA B 1 118 ? 29.089 9.236 13.469 1.00 17.24 112 ALA B N 1
ATOM 2324 C CA . ALA B 1 118 ? 30.215 9.677 14.299 1.00 17.88 112 ALA B CA 1
ATOM 2325 C C . ALA B 1 118 ? 30.416 8.790 15.535 1.00 18.85 112 ALA B C 1
ATOM 2326 O O . ALA B 1 118 ? 31.554 8.512 15.923 1.00 19.20 112 ALA B O 1
ATOM 2328 N N . LYS B 1 119 ? 29.314 8.356 16.146 1.00 20.07 113 LYS B N 1
ATOM 2329 C CA . LYS B 1 119 ? 29.368 7.459 17.307 1.00 21.68 113 LYS B CA 1
ATOM 2330 C C . LYS B 1 119 ? 29.913 6.088 16.914 1.00 22.14 113 LYS B C 1
ATOM 2331 O O . LYS B 1 119 ? 30.774 5.526 17.602 1.00 22.63 113 LYS B O 1
ATOM 2337 N N . ARG B 1 120 ? 29.415 5.563 15.798 1.00 22.58 114 ARG B N 1
ATOM 2338 C CA . ARG B 1 120 ? 29.882 4.282 15.276 1.00 22.93 114 ARG B CA 1
ATOM 2339 C C . ARG B 1 120 ? 31.362 4.358 14.908 1.00 22.67 114 ARG B C 1
ATOM 2340 O O . ARG B 1 120 ? 32.116 3.413 15.145 1.00 22.72 114 ARG B O 1
ATOM 2348 N N . TYR B 1 121 ? 31.772 5.482 14.326 1.00 22.16 115 TYR B N 1
ATOM 2349 C CA . TYR B 1 121 ? 33.180 5.720 13.963 1.00 22.31 115 TYR B CA 1
ATOM 2350 C C . TYR B 1 121 ? 34.092 5.800 15.194 1.00 22.68 115 TYR B C 1
ATOM 2351 O O . TYR B 1 121 ? 35.164 5.190 15.226 1.00 23.60 115 TYR B O 1
ATOM 2360 N N . LEU B 1 122 ? 33.668 6.549 16.206 1.00 22.42 116 LEU B N 1
ATOM 2361 C CA . LEU B 1 122 ? 34.452 6.670 17.433 1.00 22.89 116 LEU B CA 1
ATOM 2362 C C . LEU B 1 122 ? 34.549 5.338 18.181 1.00 22.93 116 LEU B C 1
ATOM 2363 O O . LEU B 1 122 ? 35.597 5.014 18.729 1.00 23.88 116 LEU B O 1
ATOM 2368 N N . CYS B 1 123 ? 33.479 4.551 18.174 1.00 23.18 117 CYS B N 1
ATOM 2369 C CA . CYS B 1 123 ? 33.503 3.226 18.794 1.00 24.21 117 CYS B CA 1
ATOM 2370 C C . CYS B 1 123 ? 34.520 2.307 18.111 1.00 24.87 117 CYS B C 1
ATOM 2371 O O . CYS B 1 123 ? 35.187 1.508 18.777 1.00 24.65 117 CYS B O 1
ATOM 2374 N N . ALA B 1 124 ? 34.651 2.439 16.790 1.00 24.81 118 ALA B N 1
ATOM 2375 C CA . ALA B 1 124 ? 35.598 1.629 16.012 1.00 25.66 118 ALA B CA 1
ATOM 2376 C C . ALA B 1 124 ? 37.055 2.102 16.104 1.00 26.98 118 ALA B C 1
ATOM 2377 O O . ALA B 1 124 ? 37.971 1.285 16.006 1.00 27.43 118 ALA B O 1
ATOM 2379 N N . THR B 1 125 ? 37.272 3.407 16.282 1.00 28.44 119 THR B N 1
ATOM 2380 C CA . THR B 1 125 ? 38.621 3.996 16.191 1.00 29.80 119 THR B CA 1
ATOM 2381 C C . THR B 1 125 ? 39.242 4.437 17.519 1.00 32.56 119 THR B C 1
ATOM 2382 O O . THR B 1 125 ? 40.434 4.732 17.562 1.00 34.64 119 THR B O 1
ATOM 2386 N N . LYS B 1 126 ? 38.448 4.513 18.585 1.00 35.46 120 LYS B N 1
ATOM 2387 C CA . LYS B 1 126 ? 38.965 4.892 19.904 1.00 38.00 120 LYS B CA 1
ATOM 2388 C C . LYS B 1 126 ? 38.681 3.777 20.910 1.00 38.89 120 LYS B C 1
ATOM 2389 O O . LYS B 1 126 ? 37.524 3.534 21.253 1.00 37.63 120 LYS B O 1
ATOM 2395 N N . PRO B 1 127 ? 39.741 3.109 21.403 1.00 41.65 121 PRO B N 1
ATOM 2396 C CA . PRO B 1 127 ? 39.585 1.860 22.157 1.00 43.26 121 PRO B CA 1
ATOM 2397 C C . PRO B 1 127 ? 38.771 1.980 23.453 1.00 44.64 121 PRO B C 1
ATOM 2398 O O . PRO B 1 127 ? 38.015 1.067 23.786 1.00 43.97 121 PRO B O 1
ATOM 2402 N N . GLU B 1 128 ? 38.913 3.098 24.163 1.00 47.02 122 GLU B N 1
ATOM 2403 C CA . GLU B 1 128 ? 38.220 3.292 25.440 1.00 48.40 122 GLU B CA 1
ATOM 2404 C C . GLU B 1 128 ? 36.887 4.037 25.303 1.00 48.52 122 GLU B C 1
ATOM 2405 O O . GLU B 1 128 ? 36.202 4.267 26.300 1.00 48.73 122 GLU B O 1
ATOM 2411 N N . TYR B 1 129 ? 36.513 4.399 24.078 1.00 48.40 123 TYR B N 1
ATOM 2412 C CA . TYR B 1 129 ? 35.277 5.145 23.836 1.00 48.14 123 TYR B CA 1
ATOM 2413 C C . TYR B 1 129 ? 34.018 4.322 24.109 1.00 50.75 123 TYR B C 1
ATOM 2414 O O . TYR B 1 129 ? 33.003 4.863 24.552 1.00 49.84 123 TYR B O 1
ATOM 2423 N N . PHE B 1 130 ? 34.091 3.020 23.838 1.00 54.96 124 PHE B N 1
ATOM 2424 C CA . PHE B 1 130 ? 32.953 2.111 24.004 1.00 58.81 124 PHE B CA 1
ATOM 2425 C C . PHE B 1 130 ? 32.388 2.082 25.430 1.00 59.74 124 PHE B C 1
ATOM 2426 O O . PHE B 1 130 ? 31.173 1.995 25.615 1.00 60.66 124 PHE B O 1
ATOM 2434 N N . ASN B 1 131 ? 33.266 2.181 26.426 1.00 61.54 125 ASN B N 1
ATOM 2435 C CA . ASN B 1 131 ? 32.881 1.995 27.830 1.00 61.64 125 ASN B CA 1
ATOM 2436 C C . ASN B 1 131 ? 32.354 3.246 28.540 1.00 61.23 125 ASN B C 1
ATOM 2437 O O . ASN B 1 131 ? 31.835 3.145 29.651 1.00 60.77 125 ASN B O 1
ATOM 2442 N N . ARG B 1 132 ? 32.470 4.409 27.900 1.00 61.03 126 ARG B N 1
ATOM 2443 C CA . ARG B 1 132 ? 32.105 5.691 28.528 1.00 61.77 126 ARG B CA 1
ATOM 2444 C C . ARG B 1 132 ? 30.765 6.259 28.025 1.00 61.50 126 ARG B C 1
ATOM 2445 O O . ARG B 1 132 ? 30.469 7.440 28.232 1.00 61.62 126 ARG B O 1
ATOM 2453 N N . LEU B 1 133 ? 29.955 5.414 27.384 1.00 60.76 127 LEU B N 1
ATOM 2454 C CA . LEU B 1 133 ? 28.637 5.815 26.877 1.00 58.85 127 LEU B CA 1
ATOM 2455 C C . LEU B 1 133 ? 27.540 5.468 27.877 1.00 57.19 127 LEU B C 1
ATOM 2456 O O . LEU B 1 133 ? 27.659 4.492 28.624 1.00 55.82 127 LEU B O 1
ATOM 2461 N N . SER B 1 134 ? 26.464 6.254 27.875 1.00 55.17 128 SER B N 1
ATOM 2462 C CA . SER B 1 134 ? 25.270 5.916 28.650 1.00 53.56 128 SER B CA 1
ATOM 2463 C C . SER B 1 134 ? 24.641 4.659 28.053 1.00 53.05 128 SER B C 1
ATOM 2464 O O . SER B 1 134 ? 24.843 4.364 26.875 1.00 53.89 128 SER B O 1
ATOM 2467 N N . GLU B 1 135 ? 23.890 3.912 28.859 1.00 53.36 129 GLU B N 1
ATOM 2468 C CA . GLU B 1 135 ? 23.296 2.658 28.384 1.00 54.05 129 GLU B CA 1
ATOM 2469 C C . GLU B 1 135 ? 22.236 2.893 27.300 1.00 53.24 129 GLU B C 1
ATOM 2470 O O . GLU B 1 135 ? 21.982 2.011 26.482 1.00 53.04 129 GLU B O 1
ATOM 2476 N N . ALA B 1 136 ? 21.630 4.081 27.296 1.00 52.80 130 ALA B N 1
ATOM 2477 C CA . ALA B 1 136 ? 20.731 4.491 26.213 1.00 52.63 130 ALA B CA 1
ATOM 2478 C C . ALA B 1 136 ? 21.486 4.617 24.881 1.00 51.77 130 ALA B C 1
ATOM 2479 O O . ALA B 1 136 ? 20.963 4.238 23.830 1.00 49.88 130 ALA B O 1
ATOM 2481 N N . SER B 1 137 ? 22.709 5.145 24.932 1.00 51.66 131 SER B N 1
ATOM 2482 C CA . SER B 1 137 ? 23.596 5.168 23.760 1.00 51.91 131 SER B CA 1
ATOM 2483 C C . SER B 1 137 ? 24.079 3.768 23.366 1.00 51.99 131 SER B C 1
ATOM 2484 O O . SER B 1 137 ? 24.171 3.463 22.178 1.00 52.68 131 SER B O 1
ATOM 2487 N N . ILE B 1 138 ? 24.393 2.932 24.357 1.00 52.49 132 ILE B N 1
ATOM 2488 C CA . ILE B 1 138 ? 24.865 1.562 24.105 1.00 52.58 132 ILE B CA 1
ATOM 2489 C C . ILE B 1 138 ? 23.759 0.697 23.504 1.00 54.06 132 ILE B C 1
ATOM 2490 O O . ILE B 1 138 ? 24.019 -0.133 22.627 1.00 53.31 132 ILE B O 1
ATOM 2495 N N . HIS B 1 139 ? 22.533 0.887 23.987 1.00 54.65 133 HIS B N 1
ATOM 2496 C CA . HIS B 1 139 ? 21.369 0.211 23.421 1.00 56.82 133 HIS B CA 1
ATOM 2497 C C . HIS B 1 139 ? 21.142 0.715 21.999 1.00 54.51 133 HIS B C 1
ATOM 2498 O O . HIS B 1 139 ? 20.856 -0.073 21.094 1.00 55.03 133 HIS B O 1
ATOM 2505 N N . SER B 1 140 ? 21.270 2.027 21.814 1.00 52.19 134 SER B N 1
ATOM 2506 C CA . SER B 1 140 ? 21.115 2.642 20.497 1.00 50.79 134 SER B CA 1
ATOM 2507 C C . SER B 1 140 ? 22.128 2.107 19.489 1.00 47.96 134 SER B C 1
ATOM 2508 O O . SER B 1 140 ? 21.762 1.777 18.359 1.00 47.99 134 SER B O 1
ATOM 2511 N N . LEU B 1 141 ? 23.393 2.031 19.902 1.00 45.32 135 LEU B N 1
ATOM 2512 C CA . LEU B 1 141 ? 24.488 1.613 19.019 1.00 43.05 135 LEU B CA 1
ATOM 2513 C C . LEU B 1 141 ? 24.204 0.265 18.377 1.00 42.52 135 LEU B C 1
ATOM 2514 O O . LEU B 1 141 ? 24.391 0.097 17.173 1.00 40.58 135 LEU B O 1
ATOM 2519 N N . LYS B 1 142 ? 23.751 -0.687 19.189 1.00 42.62 136 LYS B N 1
ATOM 2520 C CA . LYS B 1 142 ? 23.376 -2.009 18.699 1.00 42.02 136 LYS B CA 1
ATOM 2521 C C . LYS B 1 142 ? 22.424 -1.897 17.510 1.00 40.38 136 LYS B C 1
ATOM 2522 O O . LYS B 1 142 ? 22.707 -2.406 16.427 1.00 40.20 136 LYS B O 1
ATOM 2528 N N . LEU B 1 143 ? 21.315 -1.193 17.707 1.00 39.97 137 LEU B N 1
ATOM 2529 C CA . LEU B 1 143 ? 20.292 -1.066 16.666 1.00 39.25 137 LEU B CA 1
ATOM 2530 C C . LEU B 1 143 ? 20.678 -0.099 15.549 1.00 36.99 137 LEU B C 1
ATOM 2531 O O . LEU B 1 143 ? 20.060 -0.103 14.484 1.00 37.47 137 LEU B O 1
ATOM 2536 N N . GLN B 1 144 ? 21.684 0.736 15.795 1.00 34.24 138 GLN B N 1
ATOM 2537 C CA . GLN B 1 144 ? 22.194 1.653 14.776 1.00 32.19 138 GLN B CA 1
ATOM 2538 C C . GLN B 1 144 ? 23.294 1.027 13.917 1.00 30.35 138 GLN B C 1
ATOM 2539 O O . GLN B 1 144 ? 23.825 1.687 13.028 1.00 28.61 138 GLN B O 1
ATOM 2545 N N . GLY B 1 145 ? 23.630 -0.238 14.177 1.00 28.70 139 GLY B N 1
ATOM 2546 C CA . GLY B 1 145 ? 24.548 -0.990 13.316 1.00 28.11 139 GLY B CA 1
ATOM 2547 C C . GLY B 1 145 ? 25.909 -1.298 13.914 1.00 26.83 139 GLY B C 1
ATOM 2548 O O . GLY B 1 145 ? 26.806 -1.758 13.208 1.00 25.47 139 GLY B O 1
ATOM 2549 N N . GLY B 1 146 ? 26.073 -1.046 15.210 1.00 25.96 140 GLY B N 1
ATOM 2550 C CA . GLY B 1 146 ? 27.326 -1.335 15.889 1.00 25.04 140 GLY B CA 1
ATOM 2551 C C . GLY B 1 146 ? 28.467 -0.473 15.388 1.00 24.15 140 GLY B C 1
ATOM 2552 O O . GLY B 1 146 ? 28.265 0.415 14.557 1.00 24.65 140 GLY B O 1
ATOM 2553 N N . PRO B 1 147 ? 29.687 -0.736 15.881 1.00 23.38 141 PRO B N 1
ATOM 2554 C CA . PRO B 1 147 ? 30.852 0.007 15.415 1.00 22.50 141 PRO B CA 1
ATOM 2555 C C . PRO B 1 147 ? 31.087 -0.153 13.913 1.00 21.95 141 PRO B C 1
ATOM 2556 O O . PRO B 1 147 ? 30.715 -1.177 13.330 1.00 21.66 141 PRO B O 1
ATOM 2560 N N . MET B 1 148 ? 31.691 0.858 13.298 1.00 20.96 142 MET B N 1
ATOM 2561 C CA . MET B 1 148 ? 32.007 0.822 11.868 1.00 21.20 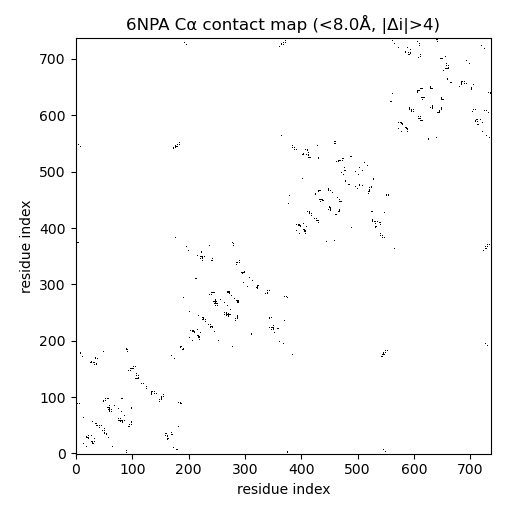142 MET B CA 1
ATOM 2562 C C . MET B 1 148 ? 33.040 -0.252 11.564 1.00 21.91 142 MET B C 1
ATOM 2563 O O . MET B 1 148 ? 33.922 -0.503 12.388 1.00 22.35 142 MET B O 1
ATOM 2568 N N . ASP B 1 149 ? 32.947 -0.866 10.383 1.00 22.01 143 ASP B N 1
ATOM 2569 C CA . ASP B 1 149 ? 34.057 -1.685 9.863 1.00 21.99 143 ASP B CA 1
ATOM 2570 C C . ASP B 1 149 ? 35.149 -0.772 9.272 1.00 21.92 143 ASP B C 1
ATOM 2571 O O . ASP B 1 149 ? 34.972 0.440 9.201 1.00 21.36 143 ASP B O 1
ATOM 2576 N N . ALA B 1 150 ? 36.288 -1.341 8.890 1.00 21.63 144 ALA B N 1
ATOM 2577 C CA . ALA B 1 150 ? 37.434 -0.540 8.439 1.00 22.30 144 ALA B CA 1
ATOM 2578 C C . ALA B 1 150 ? 37.132 0.231 7.153 1.00 22.78 144 ALA B C 1
ATOM 2579 O O . ALA B 1 150 ? 37.632 1.336 6.953 1.00 23.49 144 ALA B O 1
ATOM 2581 N N . GLU B 1 151 ? 36.314 -0.363 6.292 1.00 24.08 145 GLU B N 1
ATOM 2582 C CA . GLU B 1 151 ? 35.861 0.283 5.062 1.00 26.34 145 GLU B CA 1
ATOM 2583 C C . GLU B 1 151 ? 35.052 1.545 5.389 1.00 25.64 145 GLU B C 1
ATOM 2584 O O . GLU B 1 151 ? 35.303 2.618 4.826 1.00 24.91 145 GLU B O 1
ATOM 2590 N N . GLU B 1 152 ? 34.098 1.402 6.309 1.00 25.75 146 GLU B N 1
ATOM 2591 C CA . GLU B 1 152 ? 33.242 2.519 6.735 1.00 25.36 146 GLU B CA 1
ATOM 2592 C C . GLU B 1 152 ? 34.071 3.639 7.363 1.00 24.96 146 GLU B C 1
ATOM 2593 O O . GLU B 1 152 ? 33.852 4.818 7.080 1.00 23.58 146 GLU B O 1
ATOM 2599 N N . VAL B 1 153 ? 35.042 3.264 8.197 1.00 23.41 147 VAL B N 1
ATOM 2600 C CA . VAL B 1 153 ? 35.952 4.229 8.805 1.00 23.25 147 VAL B CA 1
ATOM 2601 C C . VAL B 1 153 ? 36.724 5.027 7.744 1.00 23.54 147 VAL B C 1
ATOM 2602 O O . VAL B 1 153 ? 36.807 6.249 7.826 1.00 22.54 147 VAL B O 1
ATOM 2606 N N . ALA B 1 154 ? 37.296 4.333 6.760 1.00 24.52 148 ALA B N 1
ATOM 2607 C CA . ALA B 1 154 ? 38.062 5.001 5.698 1.00 25.24 148 ALA B CA 1
ATOM 2608 C C . ALA B 1 154 ? 37.194 5.978 4.904 1.00 25.85 148 ALA B C 1
ATOM 2609 O O . ALA B 1 154 ? 37.632 7.077 4.582 1.00 26.69 148 ALA B O 1
ATOM 2611 N N . GLU B 1 155 ? 35.971 5.570 4.588 1.00 27.00 149 GLU B N 1
ATOM 2612 C CA . GLU B 1 155 ? 35.042 6.438 3.862 1.00 28.82 149 GLU B CA 1
ATOM 2613 C C . GLU B 1 155 ? 34.693 7.670 4.691 1.00 27.05 149 GLU B C 1
ATOM 2614 O O . GLU B 1 155 ? 34.679 8.787 4.175 1.00 26.22 149 GLU B O 1
ATOM 2620 N N . PHE B 1 156 ? 34.429 7.459 5.979 1.00 25.73 150 PHE B N 1
ATOM 2621 C CA . PHE B 1 156 ? 34.031 8.545 6.878 1.00 25.16 150 PHE B CA 1
ATOM 2622 C C . PHE B 1 156 ? 35.125 9.605 6.985 1.00 24.83 150 PHE B C 1
ATOM 2623 O O . PHE B 1 156 ? 34.834 10.801 7.018 1.00 23.43 150 PHE B O 1
ATOM 2631 N N . GLU B 1 157 ? 36.386 9.171 7.003 1.00 25.03 151 GLU B N 1
ATOM 2632 C CA . GLU B 1 157 ? 37.512 10.093 7.166 1.00 25.83 151 GLU B CA 1
ATOM 2633 C C . GLU B 1 157 ? 37.789 10.948 5.923 1.00 26.05 151 GLU B C 1
ATOM 2634 O O . GLU B 1 157 ? 38.565 11.894 5.991 1.00 25.69 151 GLU B O 1
ATOM 2640 N N . LYS B 1 158 ? 37.151 10.619 4.802 1.00 27.14 152 LYS B N 1
ATOM 2641 C CA . LYS B 1 158 ? 37.190 11.462 3.603 1.00 28.32 152 LYS B CA 1
ATOM 2642 C C . LYS B 1 158 ? 36.290 12.698 3.708 1.00 28.24 152 LYS B C 1
ATOM 2643 O O . LYS B 1 158 ? 36.426 13.626 2.907 1.00 28.86 152 LYS B O 1
ATOM 2649 N N . ASN B 1 159 ? 35.360 12.708 4.663 1.00 26.35 153 ASN B N 1
ATOM 2650 C CA . ASN B 1 159 ? 34.443 13.842 4.812 1.00 25.87 153 ASN B CA 1
ATOM 2651 C C . ASN B 1 159 ? 35.218 15.107 5.170 1.00 24.83 153 ASN B C 1
ATOM 2652 O O . ASN B 1 159 ? 35.907 15.135 6.193 1.00 22.56 153 ASN B O 1
ATOM 2657 N N . PRO B 1 160 ? 35.100 16.168 4.338 1.00 24.99 154 PRO B N 1
ATOM 2658 C CA . PRO B 1 160 ? 35.843 17.397 4.632 1.00 24.42 154 PRO B CA 1
ATOM 2659 C C . PRO B 1 160 ? 35.409 18.073 5.938 1.00 23.44 154 PRO B C 1
ATOM 2660 O O . PRO B 1 160 ? 36.169 18.854 6.497 1.00 23.23 154 PRO B O 1
ATOM 2664 N N . ASN B 1 161 ? 34.215 17.743 6.430 1.00 21.87 155 ASN B N 1
ATOM 2665 C CA . ASN B 1 161 ? 33.708 18.310 7.674 1.00 21.04 155 ASN B CA 1
ATOM 2666 C C . ASN B 1 161 ? 33.873 17.379 8.880 1.00 20.47 155 ASN B C 1
ATOM 2667 O O . ASN B 1 161 ? 33.255 17.591 9.914 1.00 19.49 155 ASN B O 1
ATOM 2672 N N . LEU B 1 162 ? 34.747 16.382 8.760 1.00 20.46 156 LEU B N 1
ATOM 2673 C CA . LEU B 1 162 ? 34.960 15.409 9.828 1.00 20.44 156 LEU B CA 1
ATOM 2674 C C . LEU B 1 162 ? 35.159 16.037 11.207 1.00 20.68 156 LEU B C 1
ATOM 2675 O O . LEU B 1 162 ? 34.587 15.564 12.189 1.00 20.48 156 LEU B O 1
ATOM 2680 N N . LYS B 1 163 ? 35.985 17.078 11.288 1.00 20.96 157 LYS B N 1
ATOM 2681 C CA . LYS B 1 163 ? 36.291 17.698 12.585 1.00 21.59 157 LYS B CA 1
ATOM 2682 C C . LYS B 1 163 ? 35.072 18.310 13.269 1.00 20.22 157 LYS B C 1
ATOM 2683 O O . LYS B 1 163 ? 34.895 18.138 14.475 1.00 20.00 157 LYS B O 1
ATOM 2689 N N . GLN B 1 164 ? 34.223 18.985 12.500 1.00 19.32 158 GLN B N 1
ATOM 2690 C CA . GLN B 1 164 ? 33.012 19.592 13.053 1.00 18.53 158 GLN B CA 1
ATOM 2691 C C . GLN B 1 164 ? 31.993 18.519 13.429 1.00 17.14 158 GLN B C 1
ATOM 2692 O O . GLN B 1 164 ? 31.334 18.615 14.472 1.00 16.31 158 GLN B O 1
ATOM 2698 N N . ILE B 1 165 ? 31.897 17.490 12.585 1.00 16.43 159 ILE B N 1
ATOM 2699 C CA . ILE B 1 165 ? 31.036 16.332 12.846 1.00 15.55 159 ILE B CA 1
ATOM 2700 C C . ILE B 1 165 ? 31.386 15.669 14.178 1.00 15.57 159 ILE B C 1
ATOM 2701 O O . ILE B 1 165 ? 30.503 15.371 14.989 1.00 15.06 159 ILE B O 1
ATOM 2706 N N . ILE B 1 166 ? 32.676 15.447 14.400 1.00 15.28 160 ILE B N 1
ATOM 2707 C CA . ILE B 1 166 ? 33.145 14.831 15.637 1.00 15.72 160 ILE B CA 1
ATOM 2708 C C . ILE B 1 166 ? 32.878 15.706 16.864 1.00 15.01 160 ILE B C 1
ATOM 2709 O O . ILE B 1 166 ? 32.436 15.202 17.891 1.00 14.60 160 ILE B O 1
ATOM 2714 N N . ALA B 1 167 ? 33.140 17.006 16.743 1.00 15.01 161 ALA B N 1
ATOM 2715 C CA . ALA B 1 167 ? 32.830 17.971 17.806 1.00 14.67 161 ALA B CA 1
ATOM 2716 C C . ALA B 1 167 ? 31.353 17.926 18.210 1.00 14.73 161 ALA B C 1
ATOM 2717 O O . ALA B 1 167 ? 31.023 17.947 19.388 1.00 14.64 161 ALA B O 1
ATOM 2719 N N . VAL B 1 168 ? 30.463 17.869 17.233 1.00 14.67 162 VAL B N 1
ATOM 2720 C CA . VAL B 1 168 ? 29.027 17.854 17.530 1.00 15.36 162 VAL B CA 1
ATOM 2721 C C . VAL B 1 168 ? 28.618 16.563 18.223 1.00 15.94 162 VAL B C 1
ATOM 2722 O O . VAL B 1 168 ? 27.794 16.573 19.143 1.00 16.12 162 VAL B O 1
ATOM 2726 N N . ARG B 1 169 ? 29.231 15.455 17.825 1.00 17.03 163 ARG B N 1
ATOM 2727 C CA . ARG B 1 169 ? 28.972 14.179 18.483 1.00 18.40 163 ARG B CA 1
ATOM 2728 C C . ARG B 1 169 ? 29.414 14.217 19.955 1.00 17.96 163 ARG B C 1
ATOM 2729 O O . ARG B 1 169 ? 28.706 13.720 20.831 1.00 17.30 163 ARG B O 1
ATOM 2737 N N . TYR B 1 170 ? 30.563 14.826 20.234 1.00 18.42 164 TYR B N 1
ATOM 2738 C CA . TYR B 1 170 ? 30.982 15.025 21.625 1.00 18.99 164 TYR B CA 1
ATOM 2739 C C . TYR B 1 170 ? 29.984 15.887 22.413 1.00 17.55 164 TYR B C 1
ATOM 2740 O O . TYR B 1 170 ? 29.714 15.617 23.587 1.00 16.94 164 TYR B O 1
ATOM 2749 N N . LEU B 1 171 ? 29.426 16.902 21.760 1.00 16.51 165 LEU B N 1
ATOM 2750 C CA . LEU B 1 171 ? 28.447 17.788 22.400 1.00 16.18 165 LEU B CA 1
ATOM 2751 C C . LEU B 1 171 ? 27.106 17.091 22.613 1.00 15.94 165 LEU B C 1
ATOM 2752 O O . LEU B 1 171 ? 26.393 17.392 23.568 1.00 16.19 165 LEU B O 1
ATOM 2757 N N . ASP B 1 172 ? 26.760 16.179 21.708 1.00 16.10 166 ASP B N 1
ATOM 2758 C CA . ASP B 1 172 ? 25.626 15.265 21.890 1.00 16.60 166 ASP B CA 1
ATOM 2759 C C . ASP B 1 172 ? 25.797 14.468 23.190 1.00 17.94 166 ASP B C 1
ATOM 2760 O O . ASP B 1 172 ? 24.938 14.508 24.070 1.00 17.80 166 ASP B O 1
ATOM 2765 N N . GLU B 1 173 ? 26.913 13.764 23.324 1.00 18.83 167 GLU B N 1
ATOM 2766 C CA . GLU B 1 173 ? 27.154 12.961 24.523 1.00 21.04 167 GLU B CA 1
ATOM 2767 C C . GLU B 1 173 ? 27.246 13.797 25.808 1.00 20.45 167 GLU B C 1
ATOM 2768 O O . GLU B 1 173 ? 26.808 13.348 26.874 1.00 20.46 167 GLU B O 1
ATOM 2774 N N . ALA B 1 174 ? 27.791 15.011 25.697 1.00 19.54 168 ALA B N 1
ATOM 2775 C CA . ALA B 1 174 ? 27.973 15.912 26.847 1.00 19.97 168 ALA B CA 1
ATOM 2776 C C . ALA B 1 174 ? 26.673 16.564 27.333 1.00 19.63 168 ALA B C 1
ATOM 2777 O O . ALA B 1 174 ? 26.564 16.938 28.500 1.00 20.12 168 ALA B O 1
ATOM 2779 N N . GLY B 1 175 ? 25.692 16.701 26.441 1.00 18.95 169 GLY B N 1
ATOM 2780 C CA . GLY B 1 175 ? 24.454 17.434 26.740 1.00 18.85 169 GLY B CA 1
ATOM 2781 C C . GLY B 1 175 ? 23.380 16.590 27.401 1.00 19.08 169 GLY B C 1
ATOM 2782 O O . GLY B 1 175 ? 22.249 16.524 26.914 1.00 18.95 169 GLY B O 1
ATOM 2783 N N . LYS B 1 176 ? 23.736 15.950 28.515 1.00 19.38 170 LYS B N 1
ATOM 2784 C CA . LYS B 1 176 ? 22.822 15.075 29.258 1.00 20.28 170 LYS B CA 1
ATOM 2785 C C . LYS B 1 176 ? 22.943 15.325 30.760 1.00 20.83 170 LYS B C 1
ATOM 2786 O O . LYS B 1 176 ? 22.751 14.416 31.578 1.00 20.74 170 LYS B O 1
ATOM 2792 N N . ARG B 1 177 ? 23.234 16.574 31.113 1.00 20.77 171 ARG B N 1
ATOM 2793 C CA . ARG B 1 177 ? 23.434 16.965 32.507 1.00 21.14 171 ARG B CA 1
ATOM 2794 C C . ARG B 1 177 ? 22.102 17.130 33.217 1.00 21.08 171 ARG B C 1
ATOM 2795 O O . ARG B 1 177 ? 21.172 17.734 32.677 1.00 20.49 171 ARG B O 1
ATOM 2803 N N . ALA B 1 178 ? 22.016 16.609 34.442 1.00 21.50 172 ALA B N 1
ATOM 2804 C CA . ALA B 1 178 ? 20.813 16.755 35.246 1.00 21.39 172 ALA B CA 1
ATOM 2805 C C . ALA B 1 178 ? 20.567 18.218 35.621 1.00 20.58 172 ALA B C 1
ATOM 2806 O O . ALA B 1 178 ? 19.422 18.615 35.830 1.00 20.38 172 ALA B O 1
ATOM 2808 N N . ASP B 1 179 ? 21.636 19.011 35.709 1.00 20.13 173 ASP B N 1
ATOM 2809 C CA . ASP B 1 179 ? 21.497 20.444 35.948 1.00 19.44 173 ASP B CA 1
ATOM 2810 C C . ASP B 1 179 ? 22.505 21.280 35.173 1.00 18.37 173 ASP B C 1
ATOM 2811 O O . ASP B 1 179 ? 23.710 21.117 35.333 1.00 17.92 173 ASP B O 1
ATOM 2816 N N . MET B 1 180 ? 21.996 22.185 34.336 1.00 18.02 174 MET B N 1
ATOM 2817 C CA . MET B 1 180 ? 22.832 23.163 33.651 1.00 17.51 174 MET B CA 1
ATOM 2818 C C . MET B 1 180 ? 22.011 24.386 33.265 1.00 17.44 174 MET B C 1
ATOM 2819 O O . MET B 1 180 ? 20.938 24.264 32.668 1.00 17.48 174 MET B O 1
ATOM 2824 N N . GLU B 1 181 ? 22.534 25.561 33.590 1.00 17.15 175 GLU B N 1
ATOM 2825 C CA . GLU B 1 181 ? 21.960 26.807 33.113 1.00 17.47 175 GLU B CA 1
ATOM 2826 C C . GLU B 1 181 ? 22.272 26.959 31.625 1.00 16.86 175 GLU B C 1
ATOM 2827 O O . GLU B 1 181 ? 23.427 26.884 31.235 1.00 16.81 175 GLU B O 1
ATOM 2833 N N . THR B 1 182 ? 21.240 27.185 30.815 1.00 16.59 176 THR B N 1
ATOM 2834 C CA . THR B 1 182 ? 21.414 27.518 29.396 1.00 16.45 176 THR B CA 1
ATOM 2835 C C . THR B 1 182 ? 20.476 28.660 28.999 1.00 16.54 176 THR B C 1
ATOM 2836 O O . THR B 1 182 ? 19.421 28.841 29.618 1.00 16.98 176 THR B O 1
ATOM 2840 N N . PRO B 1 183 ? 20.843 29.425 27.951 1.00 16.95 177 PRO B N 1
ATOM 2841 C CA . PRO B 1 183 ? 19.868 30.294 27.306 1.00 16.71 177 PRO B CA 1
ATOM 2842 C C . PRO B 1 183 ? 18.777 29.451 26.666 1.00 16.57 177 PRO B C 1
ATOM 2843 O O . PRO B 1 183 ? 18.932 28.233 26.558 1.00 16.75 177 PRO B O 1
ATOM 2847 N N . ASP B 1 184 ? 17.685 30.085 26.254 1.00 16.34 178 ASP B N 1
ATOM 2848 C CA . ASP B 1 184 ? 16.635 29.370 25.536 1.00 16.32 178 ASP B CA 1
ATOM 2849 C C . ASP B 1 184 ? 16.951 29.397 24.044 1.00 14.76 178 ASP B C 1
ATOM 2850 O O . ASP B 1 184 ? 17.959 29.968 23.624 1.00 14.63 178 ASP B O 1
ATOM 2855 N N . TYR B 1 185 ? 16.096 28.775 23.243 1.00 13.52 179 TYR B N 1
ATOM 2856 C CA . TYR B 1 185 ? 16.329 28.734 21.795 1.00 12.81 179 TYR B CA 1
ATOM 2857 C C . TYR B 1 185 ? 16.431 30.133 21.216 1.00 12.90 179 TYR B C 1
ATOM 2858 O O . TYR B 1 185 ? 17.266 30.387 20.360 1.00 12.41 179 TYR B O 1
ATOM 2867 N N . TRP B 1 186 ? 15.570 31.036 21.678 1.00 13.58 180 TRP B N 1
ATOM 2868 C CA . TRP B 1 186 ? 15.456 32.366 21.081 1.00 14.50 180 TRP B CA 1
ATOM 2869 C C . TRP B 1 186 ? 16.700 33.233 21.295 1.00 14.61 180 TRP B C 1
ATOM 2870 O O . TRP B 1 186 ? 16.997 34.092 20.476 1.00 14.32 180 TRP B O 1
ATOM 2881 N N . HIS B 1 187 ? 17.455 32.977 22.356 1.00 14.91 181 HIS B N 1
ATOM 2882 C CA . HIS B 1 187 ? 18.752 33.623 22.504 1.00 15.61 181 HIS B CA 1
ATOM 2883 C C . HIS B 1 187 ? 19.796 33.119 21.494 1.00 14.27 181 HIS B C 1
ATOM 2884 O O . HIS B 1 187 ? 20.717 33.853 21.176 1.00 14.19 181 HIS B O 1
ATOM 2891 N N . PHE B 1 188 ? 19.639 31.894 20.987 1.00 13.86 182 PHE B N 1
ATOM 2892 C CA . PHE B 1 188 ? 20.470 31.368 19.887 1.00 13.50 182 PHE B CA 1
ATOM 2893 C C . PHE B 1 188 ? 19.919 31.706 18.482 1.00 13.34 182 PHE B C 1
ATOM 2894 O O . PHE B 1 188 ? 20.643 31.614 17.479 1.00 12.82 182 PHE B O 1
ATOM 2902 N N . ALA B 1 189 ? 18.654 32.107 18.408 1.00 13.13 183 ALA B N 1
ATOM 2903 C CA . ALA B 1 189 ? 17.984 32.317 17.119 1.00 13.22 183 ALA B CA 1
ATOM 2904 C C . ALA B 1 189 ? 18.673 33.297 16.157 1.00 13.18 183 ALA B C 1
ATOM 2905 O O . ALA B 1 189 ? 18.698 33.035 14.949 1.00 13.34 183 ALA B O 1
ATOM 2907 N N . PRO B 1 190 ? 19.222 34.428 16.663 1.00 13.52 184 PRO B N 1
ATOM 2908 C CA . PRO B 1 190 ? 19.997 35.277 15.741 1.00 13.49 184 PRO B CA 1
ATOM 2909 C C . PRO B 1 190 ? 21.173 34.538 15.108 1.00 13.09 184 PRO B C 1
ATOM 2910 O O . PRO B 1 190 ? 21.448 34.733 13.934 1.00 13.33 184 PRO B O 1
ATOM 2914 N N . MET B 1 191 ? 21.841 33.680 15.873 1.00 13.24 185 MET B N 1
ATOM 2915 C CA . MET B 1 191 ? 22.952 32.873 15.347 1.00 13.35 185 MET B CA 1
ATOM 2916 C C . MET B 1 191 ? 22.480 31.881 14.279 1.00 13.46 185 MET B C 1
ATOM 2917 O O . MET B 1 191 ? 23.140 31.710 13.246 1.00 13.52 185 MET B O 1
ATOM 2922 N N . VAL B 1 192 ? 21.365 31.206 14.552 1.00 13.17 186 VAL B N 1
ATOM 2923 C CA . VAL B 1 192 ? 20.742 30.316 13.581 1.00 13.55 186 VAL B CA 1
ATOM 2924 C C . VAL B 1 192 ? 20.476 31.097 12.281 1.00 13.79 186 VAL B C 1
ATOM 2925 O O . VAL B 1 192 ? 20.848 30.646 11.199 1.00 13.91 186 VAL B O 1
ATOM 2929 N N . GLN B 1 193 ? 19.877 32.282 12.401 1.00 13.92 187 GLN B N 1
ATOM 2930 C CA . GLN B 1 193 ? 19.622 33.140 11.233 1.00 14.31 187 GLN B CA 1
ATOM 2931 C C . GLN B 1 193 ? 20.897 33.551 10.484 1.00 14.84 187 GLN B C 1
ATOM 2932 O O . GLN B 1 193 ? 20.901 33.602 9.247 1.00 15.09 187 GLN B O 1
ATOM 2938 N N . ARG B 1 194 ? 21.972 33.848 11.218 1.00 15.04 188 ARG B N 1
ATOM 2939 C CA . ARG B 1 194 ? 23.263 34.164 10.587 1.00 15.64 188 ARG B CA 1
ATOM 2940 C C . ARG B 1 194 ? 23.741 33.001 9.721 1.00 16.03 188 ARG B C 1
ATOM 2941 O O . ARG B 1 194 ? 24.283 33.214 8.628 1.00 16.11 188 ARG B O 1
ATOM 2949 N N . MET B 1 195 ? 23.523 31.778 10.208 1.00 15.90 189 MET B N 1
ATOM 2950 C CA . MET B 1 195 ? 23.914 30.583 9.462 1.00 16.39 189 MET B CA 1
ATOM 2951 C C . MET B 1 195 ? 23.055 30.399 8.210 1.00 16.57 189 MET B C 1
ATOM 2952 O O . MET B 1 195 ? 23.589 30.108 7.139 1.00 16.58 189 MET B O 1
ATOM 2957 N N . VAL B 1 196 ? 21.744 30.591 8.342 1.00 16.46 190 VAL B N 1
ATOM 2958 C CA . VAL B 1 196 ? 20.819 30.555 7.197 1.00 17.07 190 VAL B CA 1
ATOM 2959 C C . VAL B 1 196 ? 21.226 31.603 6.149 1.00 18.11 190 VAL B C 1
ATOM 2960 O O . VAL B 1 196 ? 21.299 31.304 4.955 1.00 17.74 190 VAL B O 1
ATOM 2964 N N . ASP B 1 197 ? 21.506 32.822 6.607 1.00 18.93 191 ASP B N 1
ATOM 2965 C CA . ASP B 1 197 ? 21.855 33.928 5.706 1.00 20.18 191 ASP B CA 1
ATOM 2966 C C . ASP B 1 197 ? 23.196 33.728 5.007 1.00 21.66 191 ASP B C 1
ATOM 2967 O O . ASP B 1 197 ? 23.354 34.123 3.853 1.00 22.19 191 ASP B O 1
ATOM 2972 N N . LYS B 1 198 ? 24.146 33.119 5.704 1.00 23.31 192 LYS B N 1
ATOM 2973 C CA . LYS B 1 198 ? 25.435 32.746 5.126 1.00 25.35 192 LYS B CA 1
ATOM 2974 C C . LYS B 1 198 ? 25.226 31.779 3.962 1.00 26.36 192 LYS B C 1
ATOM 2975 O O . LYS B 1 198 ? 25.819 31.945 2.901 1.00 25.51 192 LYS B O 1
ATOM 2981 N N . HIS B 1 199 ? 24.370 30.777 4.162 1.00 26.92 193 HIS B N 1
ATOM 2982 C CA . HIS B 1 199 ? 24.094 29.793 3.119 1.00 27.70 193 HIS B CA 1
ATOM 2983 C C . HIS B 1 199 ? 23.261 30.376 1.982 1.00 29.17 193 HIS B C 1
ATOM 2984 O O . HIS B 1 199 ? 23.615 30.226 0.807 1.00 30.15 193 HIS B O 1
ATOM 2991 N N . MET B 1 200 ? 22.159 31.034 2.336 1.00 30.75 194 MET B N 1
ATOM 2992 C CA . MET B 1 200 ? 21.213 31.568 1.357 1.00 32.32 194 MET B CA 1
ATOM 2993 C C . MET B 1 200 ? 21.571 33.008 1.008 1.00 33.82 194 MET B C 1
ATOM 2994 O O . MET B 1 200 ? 21.311 33.460 -0.105 1.00 35.36 194 MET B O 1
ATOM 2999 N N . SER C 1 13 ? 1.565 42.298 -24.228 1.00 36.72 7 SER C N 1
ATOM 3000 C CA . SER C 1 13 ? 1.129 41.780 -22.895 1.00 36.45 7 SER C CA 1
ATOM 3001 C C . SER C 1 13 ? 1.465 42.768 -21.779 1.00 34.66 7 SER C C 1
ATOM 3002 O O . SER C 1 13 ? 2.317 43.648 -21.939 1.00 34.46 7 SER C O 1
ATOM 3005 N N . LYS C 1 14 ? 0.788 42.606 -20.647 1.00 32.54 8 LYS C N 1
ATOM 3006 C CA . LYS C 1 14 ? 1.087 43.383 -19.453 1.00 31.50 8 LYS C CA 1
ATOM 3007 C C . LYS C 1 14 ? 2.406 42.886 -18.878 1.00 30.66 8 LYS C C 1
ATOM 3008 O O . LYS C 1 14 ? 2.673 41.682 -18.878 1.00 29.54 8 LYS C O 1
ATOM 3014 N N . LEU C 1 15 ? 3.230 43.812 -18.401 1.00 29.09 9 LEU C N 1
ATOM 3015 C CA . LEU C 1 15 ? 4.505 43.439 -17.798 1.00 28.11 9 LEU C CA 1
ATOM 3016 C C . LEU C 1 15 ? 4.316 43.110 -16.332 1.00 25.76 9 LEU C C 1
ATOM 3017 O O . LEU C 1 15 ? 3.530 43.748 -15.625 1.00 24.96 9 LEU C O 1
ATOM 3022 N N . ASN C 1 16 ? 5.030 42.088 -15.886 1.00 23.76 10 ASN C N 1
ATOM 3023 C CA . ASN C 1 16 ? 4.937 41.640 -14.512 1.00 23.01 10 ASN C CA 1
ATOM 3024 C C . ASN C 1 16 ? 6.217 40.908 -14.113 1.00 22.45 10 ASN C C 1
ATOM 3025 O O . ASN C 1 16 ? 7.092 40.683 -14.948 1.00 21.59 10 ASN C O 1
ATOM 3030 N N . ARG C 1 17 ? 6.310 40.541 -12.840 1.00 22.33 11 ARG C N 1
ATOM 3031 C CA . ARG C 1 17 ? 7.503 39.875 -12.304 1.00 22.97 11 ARG C CA 1
ATOM 3032 C C . ARG C 1 17 ? 7.874 38.596 -13.057 1.00 22.23 11 ARG C C 1
ATOM 3033 O O . ARG C 1 17 ? 9.033 38.183 -13.048 1.00 21.33 11 ARG C O 1
ATOM 3041 N N . GLY C 1 18 ? 6.888 37.970 -13.699 1.00 21.39 12 GLY C N 1
ATOM 3042 C CA . GLY C 1 18 ? 7.110 36.740 -14.443 1.00 20.74 12 GLY C CA 1
ATOM 3043 C C . GLY C 1 18 ? 7.519 36.889 -15.897 1.00 19.79 12 GLY C C 1
ATOM 3044 O O . GLY C 1 18 ? 7.916 35.903 -16.507 1.00 20.00 12 GLY C O 1
ATOM 3045 N N . ASN C 1 19 ? 7.420 38.093 -16.471 1.00 18.92 13 ASN C N 1
ATOM 3046 C CA . ASN C 1 19 ? 7.865 38.299 -17.859 1.00 18.83 13 ASN C CA 1
ATOM 3047 C C . ASN C 1 19 ? 8.788 39.487 -18.133 1.00 18.09 13 ASN C C 1
ATOM 3048 O O . ASN C 1 19 ? 9.240 39.657 -19.263 1.00 18.06 13 ASN C O 1
ATOM 3053 N N . ILE C 1 20 ? 9.062 40.306 -17.123 1.00 17.45 14 ILE C N 1
ATOM 3054 C CA . ILE C 1 20 ? 9.927 41.483 -17.309 1.00 16.73 14 ILE C CA 1
ATOM 3055 C C . ILE C 1 20 ? 11.358 41.140 -17.790 1.00 16.19 14 ILE C C 1
ATOM 3056 O O . ILE C 1 20 ? 11.932 41.853 -18.614 1.00 15.48 14 ILE C O 1
ATOM 3061 N N . VAL C 1 21 ? 11.933 40.064 -17.270 1.00 15.39 15 VAL C N 1
ATOM 3062 C CA . VAL C 1 21 ? 13.294 39.677 -17.639 1.00 15.30 15 VAL C CA 1
ATOM 3063 C C . VAL C 1 21 ? 13.357 39.235 -19.098 1.00 15.35 15 VAL C C 1
ATOM 3064 O O . VAL C 1 21 ? 14.298 39.574 -19.818 1.00 15.40 15 VAL C O 1
ATOM 3068 N N . GLU C 1 22 ? 12.346 38.480 -19.518 1.00 16.23 16 GLU C N 1
ATOM 3069 C CA . GLU C 1 22 ? 12.246 38.006 -20.892 1.00 17.12 16 GLU C CA 1
ATOM 3070 C C . GLU C 1 22 ? 11.949 39.161 -21.847 1.00 17.34 16 GLU C C 1
ATOM 3071 O O . GLU C 1 22 ? 12.444 39.169 -22.977 1.00 17.35 16 GLU C O 1
ATOM 3077 N N . PHE C 1 23 ? 11.138 40.113 -21.378 1.00 18.26 17 PHE C N 1
ATOM 3078 C CA . PHE C 1 23 ? 10.801 41.323 -22.136 1.00 18.58 17 PHE C CA 1
ATOM 3079 C C . PHE C 1 23 ? 12.057 42.132 -22.441 1.00 17.68 17 PHE C C 1
ATOM 3080 O O . PHE C 1 23 ? 12.314 42.490 -23.589 1.00 17.10 17 PHE C O 1
ATOM 3088 N N . ILE C 1 24 ? 12.855 42.399 -21.414 1.00 16.70 18 ILE C N 1
ATOM 3089 C CA . ILE C 1 24 ? 14.119 43.110 -21.626 1.00 16.21 18 ILE C CA 1
ATOM 3090 C C . ILE C 1 24 ? 15.058 42.289 -22.527 1.00 16.39 18 ILE C C 1
ATOM 3091 O O . ILE C 1 24 ? 15.705 42.831 -23.428 1.00 15.81 18 ILE C O 1
ATOM 3096 N N . GLY C 1 25 ? 15.121 40.979 -22.302 1.00 17.11 19 GLY C N 1
ATOM 3097 C CA . GLY C 1 25 ? 15.920 40.096 -23.141 1.00 17.54 19 GLY C CA 1
ATOM 3098 C C . GLY C 1 25 ? 15.543 40.150 -24.613 1.00 18.11 19 GLY C C 1
ATOM 3099 O O . GLY C 1 25 ? 16.415 40.100 -25.486 1.00 18.46 19 GLY C O 1
ATOM 3100 N N . GLY C 1 26 ? 14.245 40.254 -24.882 1.00 19.23 20 GLY C N 1
ATOM 3101 C CA . GLY C 1 26 ? 13.739 40.393 -26.245 1.00 19.74 20 GLY C CA 1
ATOM 3102 C C . GLY C 1 26 ? 14.261 41.651 -26.907 1.00 20.08 20 GLY C C 1
ATOM 3103 O O . GLY C 1 26 ? 14.557 41.649 -28.106 1.00 19.56 20 GLY C O 1
ATOM 3104 N N . ILE C 1 27 ? 14.372 42.722 -26.117 1.00 20.10 21 ILE C N 1
ATOM 3105 C CA . ILE C 1 27 ? 14.922 43.993 -26.592 1.00 20.19 21 ILE C CA 1
ATOM 3106 C C . ILE C 1 27 ? 16.393 43.811 -26.961 1.00 19.99 21 ILE C C 1
ATOM 3107 O O . ILE C 1 27 ? 16.822 44.248 -28.028 1.00 20.50 21 ILE C O 1
ATOM 3112 N N . PHE C 1 28 ? 17.166 43.154 -26.097 1.00 19.16 22 PHE C N 1
ATOM 3113 C CA . PHE C 1 28 ? 18.557 42.829 -26.423 1.00 19.50 22 PHE C CA 1
ATOM 3114 C C . PHE C 1 28 ? 18.632 41.969 -27.684 1.00 20.44 22 PHE C C 1
ATOM 3115 O O . PHE C 1 28 ? 19.469 42.213 -28.554 1.00 20.80 22 PHE C O 1
ATOM 3123 N N . ASP C 1 29 ? 17.754 40.976 -27.791 1.00 21.72 23 ASP C N 1
ATOM 3124 C CA . ASP C 1 29 ? 17.757 40.079 -28.960 1.00 23.22 23 ASP C CA 1
ATOM 3125 C C . ASP C 1 29 ? 17.426 40.812 -30.268 1.00 23.94 23 ASP C C 1
ATOM 3126 O O . ASP C 1 29 ? 18.093 40.599 -31.280 1.00 24.86 23 ASP C O 1
ATOM 3131 N N . ARG C 1 30 ? 16.403 41.666 -30.231 1.00 25.03 24 ARG C N 1
ATOM 3132 C CA . ARG C 1 30 ? 15.891 42.347 -31.427 1.00 25.67 24 ARG C CA 1
ATOM 3133 C C . ARG C 1 30 ? 16.638 43.631 -31.771 1.00 26.50 24 ARG C C 1
ATOM 3134 O O . ARG C 1 30 ? 16.869 43.915 -32.947 1.00 28.29 24 ARG C O 1
ATOM 3142 N N . ARG C 1 31 ? 16.995 44.406 -30.749 1.00 25.81 25 ARG C N 1
ATOM 3143 C CA . ARG C 1 31 ? 17.531 45.753 -30.929 1.00 25.13 25 ARG C CA 1
ATOM 3144 C C . ARG C 1 31 ? 19.033 45.862 -30.610 1.00 26.16 25 ARG C C 1
ATOM 3145 O O . ARG C 1 31 ? 19.654 46.894 -30.879 1.00 26.07 25 ARG C O 1
ATOM 3153 N N . GLY C 1 32 ? 19.610 44.802 -30.043 1.00 27.72 26 GLY C N 1
ATOM 3154 C CA . GLY C 1 32 ? 20.960 44.852 -29.477 1.00 27.95 26 GLY C CA 1
ATOM 3155 C C . GLY C 1 32 ? 22.063 45.211 -30.450 1.00 28.74 26 GLY C C 1
ATOM 3156 O O . GLY C 1 32 ? 23.049 45.834 -30.063 1.00 27.97 26 GLY C O 1
ATOM 3157 N N . ASP C 1 33 ? 21.887 44.829 -31.715 1.00 30.25 27 ASP C N 1
ATOM 3158 C CA . ASP C 1 33 ? 22.895 45.068 -32.757 1.00 31.30 27 ASP C CA 1
ATOM 3159 C C . ASP C 1 33 ? 22.885 46.488 -33.345 1.00 29.81 27 ASP C C 1
ATOM 3160 O O . ASP C 1 33 ? 23.705 46.806 -34.206 1.00 28.45 27 ASP C O 1
ATOM 3165 N N . GLU C 1 34 ? 21.960 47.333 -32.900 1.00 28.23 28 GLU C N 1
ATOM 3166 C CA . GLU C 1 34 ? 21.940 48.726 -33.340 1.00 27.75 28 GLU C CA 1
ATOM 3167 C C . GLU C 1 34 ? 23.061 49.507 -32.652 1.00 27.52 28 GLU C C 1
ATOM 3168 O O . GLU C 1 34 ? 23.510 49.138 -31.566 1.00 26.51 28 GLU C O 1
ATOM 3174 N N . GLU C 1 35 ? 23.499 50.586 -33.296 1.00 28.44 29 GLU C N 1
ATOM 3175 C CA . GLU C 1 35 ? 24.646 51.374 -32.846 1.00 29.57 29 GLU C CA 1
ATOM 3176 C C . GLU C 1 35 ? 24.393 52.092 -31.518 1.00 28.71 29 GLU C C 1
ATOM 3177 O O . GLU C 1 35 ? 23.304 52.622 -31.293 1.00 26.94 29 GLU C O 1
ATOM 3183 N N . TYR C 1 36 ? 25.402 52.104 -30.644 1.00 27.54 30 TYR C N 1
ATOM 3184 C CA . TYR C 1 36 ? 25.386 52.972 -29.465 1.00 27.68 30 TYR C CA 1
ATOM 3185 C C . TYR C 1 36 ? 25.823 54.347 -29.973 1.00 29.93 30 TYR C C 1
ATOM 3186 O O . TYR C 1 36 ? 26.990 54.547 -30.321 1.00 30.40 30 TYR C O 1
ATOM 3195 N N . LEU C 1 37 ? 24.862 55.269 -30.035 1.00 31.99 31 LEU C N 1
ATOM 3196 C CA . LEU C 1 37 ? 24.982 56.503 -30.820 1.00 34.14 31 LEU C CA 1
ATOM 3197 C C . LEU C 1 37 ? 26.360 57.154 -30.722 1.00 35.32 31 LEU C C 1
ATOM 3198 O O . LEU C 1 37 ? 26.788 57.565 -29.643 1.00 35.77 31 LEU C O 1
ATOM 3203 N N . GLY C 1 38 ? 27.049 57.234 -31.857 1.00 36.02 32 GLY C N 1
ATOM 3204 C CA . GLY C 1 38 ? 28.344 57.905 -31.943 1.00 35.71 32 GLY C CA 1
ATOM 3205 C C . GLY C 1 38 ? 29.522 57.141 -31.363 1.00 35.69 32 GLY C C 1
ATOM 3206 O O . GLY C 1 38 ? 30.615 57.700 -31.244 1.00 36.90 32 GLY C O 1
ATOM 3207 N N . GLU C 1 39 ? 29.320 55.867 -31.020 1.00 34.91 33 GLU C N 1
ATOM 3208 C CA . GLU C 1 39 ? 30.363 55.059 -30.385 1.00 34.17 33 GLU C CA 1
ATOM 3209 C C . GLU C 1 39 ? 30.707 53.847 -31.253 1.00 33.40 33 GLU C C 1
ATOM 3210 O O . GLU C 1 39 ? 29.910 53.447 -32.102 1.00 34.28 33 GLU C O 1
ATOM 3216 N N . PRO C 1 40 ? 31.895 53.248 -31.038 1.00 32.87 34 PRO C N 1
ATOM 3217 C CA . PRO C 1 40 ? 32.330 52.069 -31.797 1.00 31.59 34 PRO C CA 1
ATOM 3218 C C . PRO C 1 40 ? 31.784 50.714 -31.301 1.00 29.72 34 PRO C C 1
ATOM 3219 O O . PRO C 1 40 ? 32.361 49.671 -31.624 1.00 28.89 34 PRO C O 1
ATOM 3223 N N . VAL C 1 41 ? 30.690 50.727 -30.535 1.00 27.40 35 VAL C N 1
ATOM 3224 C CA . VAL C 1 41 ? 30.059 49.500 -30.046 1.00 25.53 35 VAL C CA 1
ATOM 3225 C C . VAL C 1 41 ? 28.552 49.556 -30.278 1.00 24.66 35 VAL C C 1
ATOM 3226 O O . VAL C 1 41 ? 27.987 50.635 -30.455 1.00 24.28 35 VAL C O 1
ATOM 3230 N N . THR C 1 42 ? 27.909 48.389 -30.275 1.00 24.05 36 THR C N 1
ATOM 3231 C CA . THR C 1 42 ? 26.450 48.308 -30.353 1.00 23.48 36 THR C CA 1
ATOM 3232 C C . THR C 1 42 ? 25.815 48.574 -28.985 1.00 23.32 36 THR C C 1
ATOM 3233 O O . THR C 1 42 ? 26.498 48.634 -27.960 1.00 20.27 36 THR C O 1
ATOM 3237 N N . MET C 1 43 ? 24.496 48.733 -28.984 1.00 23.74 37 MET C N 1
ATOM 3238 C CA . MET C 1 43 ? 23.736 48.880 -27.744 1.00 24.06 37 MET C CA 1
ATOM 3239 C C . MET C 1 43 ? 23.969 47.724 -26.778 1.00 23.18 37 MET C C 1
ATOM 3240 O O . MET C 1 43 ? 24.260 47.955 -25.608 1.00 23.79 37 MET C O 1
ATOM 3245 N N . ALA C 1 44 ? 23.840 46.492 -27.271 1.00 23.03 38 ALA C N 1
ATOM 3246 C CA . ALA C 1 44 ? 24.064 45.296 -26.455 1.00 22.95 38 ALA C CA 1
ATOM 3247 C C . ALA C 1 44 ? 25.507 45.192 -25.996 1.00 22.62 38 ALA C C 1
ATOM 3248 O O . ALA C 1 44 ? 25.767 44.938 -24.824 1.00 22.47 38 ALA C O 1
ATOM 3250 N N . GLU C 1 45 ? 26.447 45.372 -26.918 1.00 22.37 39 GLU C N 1
ATOM 3251 C CA . GLU C 1 45 ? 27.865 45.326 -26.567 1.00 21.99 39 GLU C CA 1
ATOM 3252 C C . GLU C 1 45 ? 28.160 46.260 -25.392 1.00 20.28 39 GLU C C 1
ATOM 3253 O O . GLU C 1 45 ? 28.817 45.866 -24.437 1.00 19.93 39 GLU C O 1
ATOM 3259 N N . HIS C 1 46 ? 27.623 47.477 -25.456 1.00 19.08 40 HIS C N 1
ATOM 3260 C CA . HIS C 1 46 ? 27.892 48.510 -24.453 1.00 17.91 40 HIS C CA 1
ATOM 3261 C C . HIS C 1 46 ? 27.411 48.125 -23.051 1.00 17.50 40 HIS C C 1
ATOM 3262 O O . HIS C 1 46 ? 28.158 48.215 -22.063 1.00 17.49 40 HIS C O 1
ATOM 3269 N N . MET C 1 47 ? 26.154 47.710 -22.964 1.00 16.92 41 MET C N 1
ATOM 3270 C CA . MET C 1 47 ? 25.580 47.331 -21.677 1.00 16.86 41 MET C CA 1
ATOM 3271 C C . MET C 1 47 ? 26.165 46.019 -21.155 1.00 17.03 41 MET C C 1
ATOM 3272 O O . MET C 1 47 ? 26.413 45.884 -19.953 1.00 16.71 41 MET C O 1
ATOM 3277 N N . LEU C 1 48 ? 26.400 45.068 -22.055 1.00 17.35 42 LEU C N 1
ATOM 3278 C CA . LEU C 1 48 ? 27.002 43.797 -21.673 1.00 17.77 42 LEU C CA 1
ATOM 3279 C C . LEU C 1 48 ? 28.435 44.003 -21.185 1.00 17.81 42 LEU C C 1
ATOM 3280 O O . LEU C 1 48 ? 28.861 43.349 -20.233 1.00 18.11 42 LEU C O 1
ATOM 3285 N N . GLN C 1 49 ? 29.169 44.923 -21.809 1.00 18.35 43 GLN C N 1
ATOM 3286 C CA . GLN C 1 49 ? 30.527 45.230 -21.347 1.00 18.65 43 GLN C CA 1
ATOM 3287 C C . GLN C 1 49 ? 30.546 45.753 -19.907 1.00 17.95 43 GLN C C 1
ATOM 3288 O O . GLN C 1 49 ? 31.379 45.328 -19.094 1.00 18.16 43 GLN C O 1
ATOM 3294 N N . GLY C 1 50 ? 29.635 46.668 -19.579 1.00 17.07 44 GLY C N 1
ATOM 3295 C CA . GLY C 1 50 ? 29.571 47.193 -18.212 1.00 16.62 44 GLY C CA 1
ATOM 3296 C C . GLY C 1 50 ? 29.237 46.111 -17.201 1.00 16.21 44 GLY C C 1
ATOM 3297 O O . GLY C 1 50 ? 29.835 46.038 -16.125 1.00 15.81 44 GLY C O 1
ATOM 3298 N N . ALA C 1 51 ? 28.265 45.276 -17.542 1.00 16.28 45 ALA C N 1
ATOM 3299 C CA . ALA C 1 51 ? 27.857 44.166 -16.676 1.00 16.41 45 ALA C CA 1
ATOM 3300 C C . ALA C 1 51 ? 29.005 43.168 -16.504 1.00 16.95 45 ALA C C 1
ATOM 3301 O O . ALA C 1 51 ? 29.267 42.689 -15.402 1.00 16.83 45 ALA C O 1
ATOM 3303 N N . THR C 1 52 ? 29.684 42.864 -17.606 1.00 17.92 46 THR C N 1
ATOM 3304 C CA . THR C 1 52 ? 30.783 41.886 -17.608 1.00 18.76 46 THR C CA 1
ATOM 3305 C C . THR C 1 52 ? 31.978 42.362 -16.771 1.00 19.54 46 THR C C 1
ATOM 3306 O O . THR C 1 52 ? 32.537 41.598 -15.972 1.00 20.32 46 THR C O 1
ATOM 3310 N N . ILE C 1 53 ? 32.360 43.621 -16.943 1.00 20.11 47 ILE C N 1
ATOM 3311 C CA . ILE C 1 53 ? 33.435 44.210 -16.135 1.00 20.87 47 ILE C CA 1
ATOM 3312 C C . ILE C 1 53 ? 33.064 44.183 -14.656 1.00 21.24 47 ILE C C 1
ATOM 3313 O O . ILE C 1 53 ? 33.886 43.819 -13.805 1.00 22.23 47 ILE C O 1
ATOM 3318 N N . ALA C 1 54 ? 31.823 44.557 -14.346 1.00 20.53 48 ALA C N 1
ATOM 3319 C CA . ALA C 1 54 ? 31.352 44.544 -12.967 1.00 20.64 48 ALA C CA 1
ATOM 3320 C C . ALA C 1 54 ? 31.431 43.127 -12.383 1.00 21.14 48 ALA C C 1
ATOM 3321 O O . ALA C 1 54 ? 31.844 42.938 -11.232 1.00 21.11 48 ALA C O 1
ATOM 3323 N N . GLU C 1 55 ? 31.027 42.141 -13.180 1.00 21.66 49 GLU C N 1
ATOM 3324 C CA . GLU C 1 55 ? 31.031 40.746 -12.746 1.00 22.84 49 GLU C CA 1
ATOM 3325 C C . GLU C 1 55 ? 32.455 40.281 -12.462 1.00 23.21 49 GLU C C 1
ATOM 3326 O O . GLU C 1 55 ? 32.716 39.682 -11.420 1.00 23.31 49 GLU C O 1
ATOM 3332 N N . GLN C 1 56 ? 33.370 40.584 -13.379 1.00 24.38 50 GLN C N 1
ATOM 3333 C CA . GLN C 1 56 ? 34.794 40.241 -13.207 1.00 25.76 50 GLN C CA 1
ATOM 3334 C C . GLN C 1 56 ? 35.401 40.870 -11.948 1.00 26.13 50 GLN C C 1
ATOM 3335 O O . GLN C 1 56 ? 36.196 40.238 -11.244 1.00 26.26 50 GLN C O 1
ATOM 3341 N N . ASN C 1 57 ? 35.009 42.107 -11.654 1.00 26.11 51 ASN C N 1
ATOM 3342 C CA . ASN C 1 57 ? 35.548 42.840 -10.513 1.00 26.26 51 ASN C CA 1
ATOM 3343 C C . ASN C 1 57 ? 34.881 42.497 -9.171 1.00 25.65 51 ASN C C 1
ATOM 3344 O O . ASN C 1 57 ? 35.206 43.100 -8.148 1.00 26.22 51 ASN C O 1
ATOM 3349 N N . GLY C 1 58 ? 33.952 41.540 -9.171 1.00 24.67 52 GLY C N 1
ATOM 3350 C CA . GLY C 1 58 ? 33.300 41.091 -7.944 1.00 23.96 52 GLY C CA 1
ATOM 3351 C C . GLY C 1 58 ? 32.294 42.062 -7.353 1.00 23.48 52 GLY C C 1
ATOM 3352 O O . GLY C 1 58 ? 32.042 42.040 -6.147 1.00 23.13 52 GLY C O 1
ATOM 3353 N N . GLN C 1 59 ? 31.705 42.907 -8.196 1.00 22.71 53 GLN C N 1
ATOM 3354 C CA . GLN C 1 59 ? 30.688 43.851 -7.744 1.00 22.90 53 GLN C CA 1
ATOM 3355 C C . GLN C 1 59 ? 29.429 43.086 -7.376 1.00 21.78 53 GLN C C 1
ATOM 3356 O O . GLN C 1 59 ? 29.179 42.025 -7.936 1.00 21.56 53 GLN C O 1
ATOM 3362 N N . PRO C 1 60 ? 28.636 43.613 -6.431 1.00 21.38 54 PRO C N 1
ATOM 3363 C CA . PRO C 1 60 ? 27.377 42.952 -6.120 1.00 20.89 54 PRO C CA 1
ATOM 3364 C C . PRO C 1 60 ? 26.450 42.915 -7.335 1.00 20.13 54 PRO C C 1
ATOM 3365 O O . PRO C 1 60 ? 26.605 43.705 -8.269 1.00 19.88 54 PRO C O 1
ATOM 3369 N N . GLU C 1 61 ? 25.477 42.019 -7.292 1.00 19.24 55 GLU C N 1
ATOM 3370 C CA . GLU C 1 61 ? 24.558 41.830 -8.408 1.00 19.05 55 GLU C CA 1
ATOM 3371 C C . GLU C 1 61 ? 23.748 43.094 -8.731 1.00 18.56 55 GLU C C 1
ATOM 3372 O O . GLU C 1 61 ? 23.357 43.303 -9.874 1.00 17.45 55 GLU C O 1
ATOM 3378 N N . GLU C 1 62 ? 23.539 43.965 -7.745 1.00 19.11 56 GLU C N 1
ATOM 3379 C CA . GLU C 1 62 ? 22.807 45.212 -7.989 1.00 19.23 56 GLU C CA 1
ATOM 3380 C C . GLU C 1 62 ? 23.571 46.138 -8.946 1.00 18.01 56 GLU C C 1
ATOM 3381 O O . GLU C 1 62 ? 22.973 46.817 -9.782 1.00 17.45 56 GLU C O 1
ATOM 3387 N N . ILE C 1 63 ? 24.892 46.144 -8.836 1.00 17.19 57 ILE C N 1
ATOM 3388 C CA . ILE C 1 63 ? 25.730 46.982 -9.700 1.00 16.52 57 ILE C CA 1
ATOM 3389 C C . ILE C 1 63 ? 25.865 46.345 -11.083 1.00 15.66 57 ILE C C 1
ATOM 3390 O O . ILE C 1 63 ? 25.792 47.033 -12.098 1.00 14.82 57 ILE C O 1
ATOM 3395 N N . ILE C 1 64 ? 26.043 45.028 -11.121 1.00 14.82 58 ILE C N 1
ATOM 3396 C CA . ILE C 1 64 ? 26.129 44.311 -12.388 1.00 14.49 58 ILE C CA 1
ATOM 3397 C C . ILE C 1 64 ? 24.859 44.557 -13.215 1.00 13.86 58 ILE C C 1
ATOM 3398 O O . ILE C 1 64 ? 24.924 44.908 -14.386 1.00 12.88 58 ILE C O 1
ATOM 3403 N N . VAL C 1 65 ? 23.708 44.397 -12.577 1.00 13.67 59 VAL C N 1
ATOM 3404 C CA . VAL C 1 65 ? 22.418 44.564 -13.261 1.00 13.56 59 VAL C CA 1
ATOM 3405 C C . VAL C 1 65 ? 22.135 46.044 -13.583 1.00 13.56 59 VAL C C 1
ATOM 3406 O O . VAL C 1 65 ? 21.593 46.357 -14.654 1.00 13.09 59 VAL C O 1
ATOM 3410 N N . GLY C 1 66 ? 22.511 46.945 -12.675 1.00 13.29 60 GLY C N 1
ATOM 3411 C CA . GLY C 1 66 ? 22.432 48.384 -12.933 1.00 13.28 60 GLY C CA 1
ATOM 3412 C C . GLY C 1 66 ? 23.182 48.790 -14.189 1.00 13.36 60 GLY C C 1
ATOM 3413 O O . GLY C 1 66 ? 22.652 49.521 -15.031 1.00 13.44 60 GLY C O 1
ATOM 3414 N N . ALA C 1 67 ? 24.422 48.317 -14.313 1.00 13.37 61 ALA C N 1
ATOM 3415 C CA . ALA C 1 67 ? 25.218 48.549 -15.517 1.00 13.24 61 ALA C CA 1
ATOM 3416 C C . ALA C 1 67 ? 24.571 47.912 -16.751 1.00 13.19 61 ALA C C 1
ATOM 3417 O O . ALA C 1 67 ? 24.495 48.535 -17.811 1.00 13.35 61 ALA C O 1
ATOM 3419 N N . LEU C 1 68 ? 24.100 46.677 -16.603 1.00 12.97 62 LEU C N 1
ATOM 3420 C CA . LEU C 1 68 ? 23.448 45.952 -17.695 1.00 13.16 62 LEU C CA 1
ATOM 3421 C C . LEU C 1 68 ? 22.247 46.700 -18.277 1.00 13.15 62 LEU C C 1
ATOM 3422 O O . LEU C 1 68 ? 21.995 46.635 -19.475 1.00 13.70 62 LEU C O 1
ATOM 3427 N N . LEU C 1 69 ? 21.494 47.385 -17.429 1.00 12.99 63 LEU C N 1
ATOM 3428 C CA . LEU C 1 69 ? 20.232 47.988 -17.853 1.00 13.33 63 LEU C CA 1
ATOM 3429 C C . LEU C 1 69 ? 20.242 49.504 -18.016 1.00 13.37 63 LEU C C 1
ATOM 3430 O O . LEU C 1 69 ? 19.227 50.070 -18.409 1.00 13.16 63 LEU C O 1
ATOM 3435 N N . HIS C 1 70 ? 21.369 50.174 -17.764 1.00 13.69 64 HIS C N 1
ATOM 3436 C CA . HIS C 1 70 ? 21.339 51.638 -17.586 1.00 13.87 64 HIS C CA 1
ATOM 3437 C C . HIS C 1 70 ? 20.896 52.467 -18.801 1.00 13.91 64 HIS C C 1
ATOM 3438 O O . HIS C 1 70 ? 20.432 53.589 -18.623 1.00 14.18 64 HIS C O 1
ATOM 3445 N N . ASP C 1 71 ? 21.037 51.926 -20.014 1.00 14.15 65 ASP C N 1
ATOM 3446 C CA . ASP C 1 71 ? 20.659 52.653 -21.235 1.00 14.40 65 ASP C CA 1
ATOM 3447 C C . ASP C 1 71 ? 19.446 52.058 -21.963 1.00 14.67 65 ASP C C 1
ATOM 3448 O O . ASP C 1 71 ? 19.209 52.371 -23.138 1.00 14.42 65 ASP C O 1
ATOM 3453 N N . ILE C 1 72 ? 18.669 51.208 -21.298 1.00 14.78 66 ILE C N 1
ATOM 3454 C CA . ILE C 1 72 ? 17.535 50.595 -22.000 1.00 15.33 66 ILE C CA 1
ATOM 3455 C C . ILE C 1 72 ? 16.491 51.648 -22.389 1.00 15.32 66 ILE C C 1
ATOM 3456 O O . ILE C 1 72 ? 15.718 51.441 -23.321 1.00 15.91 66 ILE C O 1
ATOM 3461 N N . GLY C 1 73 ? 16.491 52.779 -21.689 1.00 15.37 67 GLY C N 1
ATOM 3462 C CA . GLY C 1 73 ? 15.601 53.886 -21.996 1.00 16.04 67 GLY C CA 1
ATOM 3463 C C . GLY C 1 73 ? 15.821 54.573 -23.338 1.00 16.76 67 GLY C C 1
ATOM 3464 O O . GLY C 1 73 ? 14.987 55.371 -23.741 1.00 17.05 67 GLY C O 1
ATOM 3465 N N . HIS C 1 74 ? 16.933 54.291 -24.025 1.00 17.87 68 HIS C N 1
ATOM 3466 C CA . HIS C 1 74 ? 17.098 54.732 -25.424 1.00 18.85 68 HIS C CA 1
ATOM 3467 C C . HIS C 1 74 ? 16.058 54.102 -26.358 1.00 18.75 68 HIS C C 1
ATOM 3468 O O . HIS C 1 74 ? 15.670 54.708 -27.349 1.00 18.24 68 HIS C O 1
ATOM 3475 N N . PHE C 1 75 ? 15.590 52.900 -26.033 1.00 18.85 69 PHE C N 1
ATOM 3476 C CA . PHE C 1 75 ? 14.631 52.176 -26.878 1.00 19.32 69 PHE C CA 1
ATOM 3477 C C . PHE C 1 75 ? 13.178 52.554 -26.569 1.00 19.40 69 PHE C C 1
ATOM 3478 O O . PHE C 1 75 ? 12.361 51.694 -26.254 1.00 19.21 69 PHE C O 1
ATOM 3486 N N . THR C 1 76 ? 12.856 53.837 -26.692 1.00 20.09 70 THR C N 1
ATOM 3487 C CA . THR C 1 76 ? 11.560 54.363 -26.242 1.00 20.89 70 THR C CA 1
ATOM 3488 C C . THR C 1 76 ? 10.328 53.716 -26.891 1.00 20.94 70 THR C C 1
ATOM 3489 O O . THR C 1 76 ? 9.278 53.596 -26.247 1.00 21.00 70 THR C O 1
ATOM 3493 N N . SER C 1 77 ? 10.448 53.285 -28.148 1.00 20.91 71 SER C N 1
ATOM 3494 C CA . SER C 1 77 ? 9.305 52.695 -28.860 1.00 21.02 71 SER C CA 1
ATOM 3495 C C . SER C 1 77 ? 8.904 51.321 -28.319 1.00 21.41 71 SER C C 1
ATOM 3496 O O . SER C 1 77 ? 7.859 50.796 -28.691 1.00 20.29 71 SER C O 1
ATOM 3499 N N . GLU C 1 78 ? 9.738 50.751 -27.451 1.00 22.23 72 GLU C N 1
ATOM 3500 C CA . GLU C 1 78 ? 9.440 49.491 -26.786 1.00 22.94 72 GLU C CA 1
ATOM 3501 C C . GLU C 1 78 ? 8.509 49.615 -25.574 1.00 23.51 72 GLU C C 1
ATOM 3502 O O . GLU C 1 78 ? 7.995 48.600 -25.109 1.00 23.27 72 GLU C O 1
ATOM 3508 N N . PHE C 1 79 ? 8.291 50.829 -25.063 1.00 24.46 73 PHE C N 1
ATOM 3509 C CA . PHE C 1 79 ? 7.682 51.007 -23.736 1.00 25.42 73 PHE C CA 1
ATOM 3510 C C . PHE C 1 79 ? 6.295 51.656 -23.727 1.00 27.48 73 PHE C C 1
ATOM 3511 O O . PHE C 1 79 ? 5.957 52.394 -22.801 1.00 28.77 73 PHE C O 1
ATOM 3519 N N . GLY C 1 80 ? 5.480 51.343 -24.726 1.00 29.67 74 GLY C N 1
ATOM 3520 C CA . GLY C 1 80 ? 4.111 51.857 -24.805 1.00 31.83 74 GLY C CA 1
ATOM 3521 C C . GLY C 1 80 ? 3.203 51.519 -23.626 1.00 34.00 74 GLY C C 1
ATOM 3522 O O . GLY C 1 80 ? 2.130 52.114 -23.484 1.00 35.04 74 GLY C O 1
ATOM 3523 N N . MET C 1 81 ? 3.614 50.562 -22.791 1.00 35.90 75 MET C N 1
ATOM 3524 C CA . MET C 1 81 ? 2.858 50.201 -21.586 1.00 37.64 75 MET C CA 1
ATOM 3525 C C . MET C 1 81 ? 3.183 51.079 -20.366 1.00 40.48 75 MET C C 1
ATOM 3526 O O . MET C 1 81 ? 2.609 50.873 -19.294 1.00 41.12 75 MET C O 1
ATOM 3531 N N . PHE C 1 82 ? 4.097 52.039 -20.527 1.00 43.26 76 PHE C N 1
ATOM 3532 C CA . PHE C 1 82 ? 4.437 52.988 -19.464 1.00 45.27 76 PHE C CA 1
ATOM 3533 C C . PHE C 1 82 ? 4.090 54.410 -19.898 1.00 46.96 76 PHE C C 1
ATOM 3534 O O . PHE C 1 82 ? 2.944 54.700 -20.246 1.00 50.30 76 PHE C O 1
ATOM 3542 N N . TYR C 1 91 ? 15.109 62.133 -22.479 1.00 26.57 85 TYR C N 1
ATOM 3543 C CA . TYR C 1 91 ? 15.606 61.785 -21.156 1.00 25.65 85 TYR C CA 1
ATOM 3544 C C . TYR C 1 91 ? 15.644 60.258 -21.002 1.00 23.92 85 TYR C C 1
ATOM 3545 O O . TYR C 1 91 ? 14.842 59.668 -20.265 1.00 23.74 85 TYR C O 1
ATOM 3554 N N . HIS C 1 92 ? 16.577 59.626 -21.708 1.00 21.76 86 HIS C N 1
ATOM 3555 C CA . HIS C 1 92 ? 16.699 58.164 -21.688 1.00 20.41 86 HIS C CA 1
ATOM 3556 C C . HIS C 1 92 ? 16.945 57.602 -20.280 1.00 19.94 86 HIS C C 1
ATOM 3557 O O . HIS C 1 92 ? 16.521 56.485 -19.983 1.00 18.33 86 HIS C O 1
ATOM 3564 N N . GLU C 1 93 ? 17.599 58.376 -19.416 1.00 18.94 87 GLU C N 1
ATOM 3565 C CA . GLU C 1 93 ? 17.775 57.969 -18.013 1.00 20.04 87 GLU C CA 1
ATOM 3566 C C . GLU C 1 93 ? 16.444 57.790 -17.280 1.00 20.21 87 GLU C C 1
ATOM 3567 O O . GLU C 1 93 ? 16.287 56.866 -16.482 1.00 19.14 87 GLU C O 1
ATOM 3573 N N . GLU C 1 94 ? 15.491 58.677 -17.557 1.00 21.32 88 GLU C N 1
ATOM 3574 C CA . GLU C 1 94 ? 14.189 58.635 -16.901 1.00 22.09 88 GLU C CA 1
ATOM 3575 C C . GLU C 1 94 ? 13.292 57.580 -17.556 1.00 20.51 88 GLU C C 1
ATOM 3576 O O . GLU C 1 94 ? 12.572 56.868 -16.862 1.00 20.11 88 GLU C O 1
ATOM 3582 N N . ALA C 1 95 ? 13.338 57.469 -18.883 1.00 19.47 89 ALA C N 1
ATOM 3583 C CA . ALA C 1 95 ? 12.587 56.412 -19.582 1.00 19.55 89 ALA C CA 1
ATOM 3584 C C . ALA C 1 95 ? 12.974 55.018 -19.073 1.00 19.02 89 ALA C C 1
ATOM 3585 O O . ALA C 1 95 ? 12.112 54.159 -18.853 1.00 19.36 89 ALA C O 1
ATOM 3587 N N . GLY C 1 96 ? 14.275 54.797 -18.893 1.00 18.11 90 GLY C N 1
ATOM 3588 C CA . GLY C 1 96 ? 14.776 53.526 -18.374 1.00 17.56 90 GLY C CA 1
ATOM 3589 C C . GLY C 1 96 ? 14.347 53.235 -16.946 1.00 17.36 90 GLY C C 1
ATOM 3590 O O . GLY C 1 96 ? 13.889 52.130 -16.640 1.00 17.75 90 GLY C O 1
ATOM 3591 N N . ALA C 1 97 ? 14.492 54.220 -16.063 1.00 17.40 91 ALA C N 1
ATOM 3592 C CA . ALA C 1 97 ? 14.109 54.057 -14.663 1.00 17.69 91 ALA C CA 1
ATOM 3593 C C . ALA C 1 97 ? 12.619 53.743 -14.522 1.00 18.07 91 ALA C C 1
ATOM 3594 O O . ALA C 1 97 ? 12.234 52.949 -13.673 1.00 17.76 91 ALA C O 1
ATOM 3596 N N . GLU C 1 98 ? 11.795 54.359 -15.364 1.00 19.21 92 GLU C N 1
ATOM 3597 C CA . GLU C 1 98 ? 10.346 54.129 -15.326 1.00 21.19 92 GLU C CA 1
ATOM 3598 C C . GLU C 1 98 ? 9.976 52.688 -15.667 1.00 20.19 92 GLU C C 1
ATOM 3599 O O . GLU C 1 98 ? 9.004 52.156 -15.126 1.00 19.13 92 G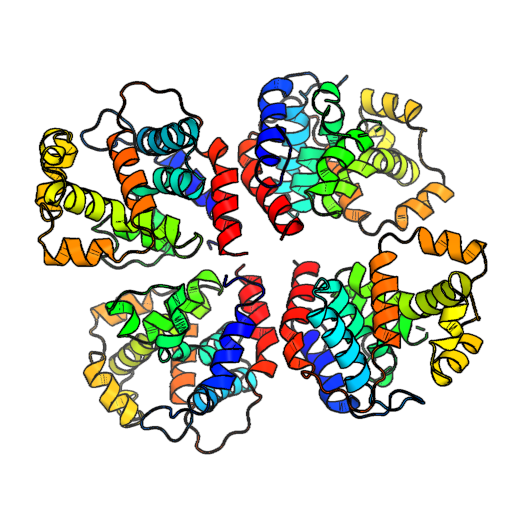LU C O 1
ATOM 3605 N N . VAL C 1 99 ? 10.744 52.065 -16.560 1.00 19.78 93 VAL C N 1
ATOM 3606 C CA . VAL C 1 99 ? 10.562 50.648 -16.887 1.00 19.68 93 VAL C CA 1
ATOM 3607 C C . VAL C 1 99 ? 10.909 49.746 -15.702 1.00 19.59 93 VAL C C 1
ATOM 3608 O O . VAL C 1 99 ? 10.230 48.747 -15.446 1.00 20.19 93 VAL C O 1
ATOM 3612 N N . LEU C 1 100 ? 11.971 50.095 -14.985 1.00 19.14 94 LEU C N 1
ATOM 3613 C CA . LEU C 1 100 ? 12.476 49.255 -13.913 1.00 18.91 94 LEU C CA 1
ATOM 3614 C C . LEU C 1 100 ? 11.780 49.467 -12.574 1.00 19.16 94 LEU C C 1
ATOM 3615 O O . LEU C 1 100 ? 11.731 48.555 -11.768 1.00 18.53 94 LEU C O 1
ATOM 3620 N N . GLU C 1 101 ? 11.259 50.660 -12.312 1.00 20.46 95 GLU C N 1
ATOM 3621 C CA . GLU C 1 101 ? 10.984 51.017 -10.917 1.00 22.38 95 GLU C CA 1
ATOM 3622 C C . GLU C 1 101 ? 9.939 50.166 -10.189 1.00 21.43 95 GLU C C 1
ATOM 3623 O O . GLU C 1 101 ? 10.025 50.002 -8.978 1.00 20.33 95 GLU C O 1
ATOM 3629 N N . GLN C 1 102 ? 8.999 49.576 -10.918 1.00 22.12 96 GLN C N 1
ATOM 3630 C CA . GLN C 1 102 ? 8.017 48.681 -10.288 1.00 22.40 96 GLN C CA 1
ATOM 3631 C C . GLN C 1 102 ? 8.612 47.346 -9.845 1.00 21.18 96 GLN C C 1
ATOM 3632 O O . GLN C 1 102 ? 8.147 46.755 -8.868 1.00 20.59 96 GLN C O 1
ATOM 3638 N N . PHE C 1 103 ? 9.637 46.887 -10.561 1.00 19.32 97 PHE C N 1
ATOM 3639 C CA . PHE C 1 103 ? 10.093 45.496 -10.479 1.00 19.17 97 PHE C CA 1
ATOM 3640 C C . PHE C 1 103 ? 11.438 45.294 -9.790 1.00 18.66 97 PHE C C 1
ATOM 3641 O O . PHE C 1 103 ? 11.721 44.196 -9.311 1.00 19.03 97 PHE C O 1
ATOM 3649 N N . PHE C 1 104 ? 12.264 46.339 -9.728 1.00 17.80 98 PHE C N 1
ATOM 3650 C CA . PHE C 1 104 ? 13.642 46.198 -9.266 1.00 17.14 98 PHE C CA 1
ATOM 3651 C C . PHE C 1 104 ? 13.913 46.898 -7.934 1.00 17.60 98 PHE C C 1
ATOM 3652 O O . PHE C 1 104 ? 13.222 47.846 -7.575 1.00 17.91 98 PHE C O 1
ATOM 3660 N N . PRO C 1 105 ? 14.933 46.430 -7.197 1.00 18.12 99 PRO C N 1
ATOM 3661 C CA . PRO C 1 105 ? 15.375 47.158 -6.010 1.00 18.76 99 PRO C CA 1
ATOM 3662 C C . PRO C 1 105 ? 15.688 48.612 -6.355 1.00 19.34 99 PRO C C 1
ATOM 3663 O O . PRO C 1 105 ? 16.208 48.907 -7.440 1.00 18.19 99 PRO C O 1
ATOM 3667 N N . SER C 1 106 ? 15.357 49.508 -5.432 1.00 20.29 100 SER C N 1
ATOM 3668 C CA . SER C 1 106 ? 15.503 50.933 -5.667 1.00 21.47 100 SER C CA 1
ATOM 3669 C C . SER C 1 106 ? 16.943 51.324 -6.003 1.00 20.47 100 SER C C 1
ATOM 3670 O O . SER C 1 106 ? 17.153 52.264 -6.757 1.00 20.52 100 SER C O 1
ATOM 3673 N N . VAL C 1 107 ? 17.927 50.607 -5.463 1.00 20.05 101 VAL C N 1
ATOM 3674 C CA . VAL C 1 107 ? 19.336 50.869 -5.812 1.00 19.57 101 VAL C CA 1
ATOM 3675 C C . VAL C 1 107 ? 19.575 50.718 -7.320 1.00 18.46 101 VAL C C 1
ATOM 3676 O O . VAL C 1 107 ? 20.266 51.537 -7.922 1.00 17.37 101 VAL C O 1
ATOM 3680 N N . ILE C 1 108 ? 18.993 49.684 -7.926 1.00 17.01 102 ILE C N 1
ATOM 3681 C CA . ILE C 1 108 ? 19.152 49.460 -9.365 1.00 16.60 102 ILE C CA 1
ATOM 3682 C C . ILE C 1 108 ? 18.440 50.555 -10.152 1.00 16.69 102 ILE C C 1
ATOM 3683 O O . ILE C 1 108 ? 19.014 51.160 -11.067 1.00 16.83 102 ILE C O 1
ATOM 3688 N N . THR C 1 109 ? 17.190 50.829 -9.788 1.00 16.29 103 THR C N 1
ATOM 3689 C CA . THR C 1 109 ? 16.430 51.891 -10.433 1.00 16.46 103 THR C CA 1
ATOM 3690 C C . THR C 1 109 ? 17.183 53.237 -10.342 1.00 17.05 103 THR C C 1
ATOM 3691 O O . THR C 1 109 ? 17.247 53.977 -11.325 1.00 16.48 103 THR C O 1
ATOM 3695 N N . ASP C 1 110 ? 17.752 53.518 -9.167 1.00 17.90 104 ASP C N 1
ATOM 3696 C CA . ASP C 1 110 ? 18.560 54.731 -8.930 1.00 18.28 104 ASP C CA 1
ATOM 3697 C C . ASP C 1 110 ? 19.791 54.799 -9.810 1.00 17.74 104 ASP C C 1
ATOM 3698 O O . ASP C 1 110 ? 20.109 55.861 -10.351 1.00 17.76 104 ASP C O 1
ATOM 3703 N N . CYS C 1 111 ? 20.506 53.682 -9.927 1.00 16.94 105 CYS C N 1
ATOM 3704 C CA . CYS C 1 111 ? 21.686 53.630 -10.792 1.00 17.05 105 CYS C CA 1
ATOM 3705 C C . CYS C 1 111 ? 21.359 54.010 -12.233 1.00 16.66 105 CYS C C 1
ATOM 3706 O O . CYS C 1 111 ? 22.181 54.616 -12.904 1.00 16.66 105 CYS C O 1
ATOM 3709 N N . VAL C 1 112 ? 20.163 53.650 -12.699 1.00 15.83 106 VAL C N 1
ATOM 3710 C CA . VAL C 1 112 ? 19.730 53.987 -14.049 1.00 15.67 106 VAL C CA 1
ATOM 3711 C C . VAL C 1 112 ? 19.203 55.424 -14.108 1.00 15.66 106 VAL C C 1
ATOM 3712 O O . VAL C 1 112 ? 19.632 56.211 -14.947 1.00 15.45 106 VAL C O 1
ATOM 3716 N N . ARG C 1 113 ? 18.277 55.756 -13.217 1.00 16.72 107 ARG C N 1
ATOM 3717 C CA . ARG C 1 113 ? 17.676 57.089 -13.193 1.00 17.55 107 ARG C CA 1
ATOM 3718 C C . ARG C 1 113 ? 18.716 58.205 -13.124 1.00 17.53 107 ARG C C 1
ATOM 3719 O O . ARG C 1 113 ? 18.552 59.255 -13.760 1.00 17.29 107 ARG C O 1
ATOM 3727 N N . TYR C 1 114 ? 19.770 57.984 -12.342 1.00 17.40 108 TYR C N 1
ATOM 3728 C CA . TYR C 1 114 ? 20.716 59.058 -12.029 1.00 18.02 108 TYR C CA 1
ATOM 3729 C C . TYR C 1 114 ? 22.057 58.941 -12.739 1.00 17.37 108 TYR C C 1
ATOM 3730 O O . TYR C 1 114 ? 23.008 59.642 -12.388 1.00 16.83 108 TYR C O 1
ATOM 3739 N N . HIS C 1 115 ? 22.139 58.095 -13.759 1.00 17.09 109 HIS C N 1
ATOM 3740 C CA . HIS C 1 115 ? 23.421 57.871 -14.433 1.00 16.85 109 HIS C CA 1
ATOM 3741 C C . HIS C 1 115 ? 23.848 59.056 -15.309 1.00 17.09 109 HIS C C 1
ATOM 3742 O O . HIS C 1 115 ? 25.036 59.222 -15.578 1.00 16.50 109 HIS C O 1
ATOM 3749 N N . VAL C 1 116 ? 22.896 59.887 -15.730 1.00 17.37 110 VAL C N 1
ATOM 3750 C CA . VAL C 1 116 ? 23.229 61.124 -16.439 1.00 17.99 110 VAL C CA 1
ATOM 3751 C C . VAL C 1 116 ? 23.700 62.188 -15.438 1.00 17.79 110 VAL C C 1
ATOM 3752 O O . VAL C 1 116 ? 24.689 62.905 -15.687 1.00 17.65 110 VAL C O 1
ATOM 3756 N N . ALA C 1 117 ? 23.006 62.289 -14.310 1.00 17.30 111 ALA C N 1
ATOM 3757 C CA . ALA C 1 117 ? 23.429 63.174 -13.227 1.00 17.42 111 ALA C CA 1
ATOM 3758 C C . ALA C 1 117 ? 24.829 62.789 -12.734 1.00 17.58 111 ALA C C 1
ATOM 3759 O O . ALA C 1 117 ? 25.629 63.657 -12.370 1.00 17.39 111 ALA C O 1
ATOM 3761 N N . ALA C 1 118 ? 25.126 61.489 -12.745 1.00 17.73 112 ALA C N 1
ATOM 3762 C CA . ALA C 1 118 ? 26.441 60.994 -12.338 1.00 17.98 112 ALA C CA 1
ATOM 3763 C C . ALA C 1 118 ? 27.552 61.586 -13.196 1.00 17.78 112 ALA C C 1
ATOM 3764 O O . ALA C 1 118 ? 28.603 61.978 -12.680 1.00 17.23 112 ALA C O 1
ATOM 3766 N N . LYS C 1 119 ? 27.322 61.647 -14.505 1.00 18.30 113 LYS C N 1
ATOM 3767 C CA . LYS C 1 119 ? 28.292 62.247 -15.426 1.00 18.26 113 LYS C CA 1
ATOM 3768 C C . LYS C 1 119 ? 28.488 63.730 -15.118 1.00 18.77 113 LYS C C 1
ATOM 3769 O O . LYS C 1 119 ? 29.619 64.228 -15.070 1.00 18.18 113 LYS C O 1
ATOM 3775 N N . ARG C 1 120 ? 27.376 64.428 -14.905 1.00 19.29 114 ARG C N 1
ATOM 3776 C CA . ARG C 1 120 ? 27.415 65.843 -14.534 1.00 19.47 114 ARG C CA 1
ATOM 3777 C C . ARG C 1 120 ? 28.149 66.035 -13.203 1.00 18.98 114 ARG C C 1
ATOM 3778 O O . ARG C 1 120 ? 28.909 66.995 -13.020 1.00 18.56 114 ARG C O 1
ATOM 3786 N N . TYR C 1 121 ? 27.915 65.120 -12.276 1.00 18.89 115 TYR C N 1
ATOM 3787 C CA . TYR C 1 121 ? 28.579 65.143 -10.977 1.00 18.83 115 TYR C CA 1
ATOM 3788 C C . TYR C 1 121 ? 30.086 64.875 -11.081 1.00 18.64 115 TYR C C 1
ATOM 3789 O O . TYR C 1 121 ? 30.887 65.587 -10.471 1.00 19.43 115 TYR C O 1
ATOM 3798 N N . LEU C 1 122 ? 30.469 63.851 -11.840 1.00 18.39 116 LEU C N 1
ATOM 3799 C CA . LEU C 1 122 ? 31.884 63.481 -11.964 1.00 18.53 116 LEU C CA 1
ATOM 3800 C C . LEU C 1 122 ? 32.690 64.570 -12.673 1.00 19.51 116 LEU C C 1
ATOM 3801 O O . LEU C 1 122 ? 33.806 64.897 -12.254 1.00 19.50 116 LEU C O 1
ATOM 3806 N N . CYS C 1 123 ? 32.124 65.134 -13.733 1.00 20.08 117 CYS C N 1
ATOM 3807 C CA . CYS C 1 123 ? 32.769 66.240 -14.435 1.00 21.14 117 CYS C CA 1
ATOM 3808 C C . CYS C 1 123 ? 32.943 67.449 -13.527 1.00 21.56 117 CYS C C 1
ATOM 3809 O O . CYS C 1 123 ? 33.931 68.173 -13.652 1.00 21.85 117 CYS C O 1
ATOM 3812 N N . ALA C 1 124 ? 31.989 67.661 -12.619 1.00 21.39 118 ALA C N 1
ATOM 3813 C CA . ALA C 1 124 ? 32.054 68.778 -11.675 1.00 22.24 118 ALA C CA 1
ATOM 3814 C C . ALA C 1 124 ? 33.075 68.569 -10.562 1.00 22.67 118 ALA C C 1
ATOM 3815 O O . ALA C 1 124 ? 33.736 69.525 -10.148 1.00 24.53 118 ALA C O 1
ATOM 3817 N N . THR C 1 125 ? 33.193 67.333 -10.071 1.00 22.36 119 THR C N 1
ATOM 3818 C CA . THR C 1 125 ? 34.038 67.025 -8.909 1.00 22.36 119 THR C CA 1
ATOM 3819 C C . THR C 1 125 ? 35.426 66.497 -9.276 1.00 22.50 119 THR C C 1
ATOM 3820 O O . THR C 1 125 ? 36.369 66.624 -8.496 1.00 22.20 119 THR C O 1
ATOM 3824 N N . LYS C 1 126 ? 35.541 65.898 -10.455 1.00 22.67 120 LYS C N 1
ATOM 3825 C CA . LYS C 1 126 ? 36.799 65.354 -10.945 1.00 23.06 120 LYS C CA 1
ATOM 3826 C C . LYS C 1 126 ? 36.941 65.785 -12.396 1.00 22.10 120 LYS C C 1
ATOM 3827 O O . LYS C 1 126 ? 36.708 64.991 -13.304 1.00 21.00 120 LYS C O 1
ATOM 3833 N N . PRO C 1 127 ? 37.306 67.062 -12.626 1.00 21.55 121 PRO C N 1
ATOM 3834 C CA . PRO C 1 127 ? 37.314 67.642 -13.971 1.00 21.31 121 PRO C CA 1
ATOM 3835 C C . PRO C 1 127 ? 38.034 66.847 -15.061 1.00 20.72 121 PRO C C 1
ATOM 3836 O O . PRO C 1 127 ? 37.637 66.938 -16.217 1.00 20.19 121 PRO C O 1
ATOM 3840 N N . GLU C 1 128 ? 39.049 66.054 -14.705 1.00 19.77 122 GLU C N 1
ATOM 3841 C CA . GLU C 1 128 ? 39.739 65.210 -15.684 1.00 19.75 122 GLU C CA 1
ATOM 3842 C C . GLU C 1 128 ? 38.817 64.126 -16.260 1.00 19.31 122 GLU C C 1
ATOM 3843 O O . GLU C 1 128 ? 39.108 63.580 -17.320 1.00 19.03 122 GLU C O 1
ATOM 3849 N N . TYR C 1 129 ? 37.706 63.834 -15.575 1.00 19.42 123 TYR C N 1
ATOM 3850 C CA . TYR C 1 129 ? 36.690 62.912 -16.103 1.00 19.79 123 TYR C CA 1
ATOM 3851 C C . TYR C 1 129 ? 36.181 63.348 -17.480 1.00 21.31 123 TYR C C 1
ATOM 3852 O O . TYR C 1 129 ? 35.757 62.518 -18.281 1.00 20.41 123 TYR C O 1
ATOM 3861 N N . PHE C 1 130 ? 36.234 64.646 -17.759 1.00 23.35 124 PHE C N 1
ATOM 3862 C CA . PHE C 1 130 ? 35.837 65.160 -19.067 1.00 26.17 124 PHE C CA 1
ATOM 3863 C C . PHE C 1 130 ? 36.671 64.536 -20.190 1.00 27.12 124 PHE C C 1
ATOM 3864 O O . PHE C 1 130 ? 36.129 64.135 -21.209 1.00 26.37 124 PHE C O 1
ATOM 3872 N N . ASN C 1 131 ? 37.982 64.422 -19.978 1.00 29.07 125 ASN C N 1
ATOM 3873 C CA . ASN C 1 131 ? 38.880 63.789 -20.963 1.00 30.16 125 ASN C CA 1
ATOM 3874 C C . ASN C 1 131 ? 38.624 62.293 -21.118 1.00 29.37 125 ASN C C 1
ATOM 3875 O O . ASN C 1 131 ? 38.989 61.676 -22.122 1.00 29.32 125 ASN C O 1
ATOM 3880 N N . ARG C 1 132 ? 38.003 61.716 -20.100 1.00 28.43 126 ARG C N 1
ATOM 3881 C CA . ARG C 1 132 ? 37.654 60.309 -20.079 1.00 27.47 126 ARG C CA 1
ATOM 3882 C C . ARG C 1 132 ? 36.405 60.010 -20.906 1.00 27.17 126 ARG C C 1
ATOM 3883 O O . ARG C 1 132 ? 36.231 58.893 -21.390 1.00 28.16 126 ARG C O 1
ATOM 3891 N N . LEU C 1 133 ? 35.537 61.007 -21.064 1.00 26.80 127 LEU C N 1
ATOM 3892 C CA . LEU C 1 133 ? 34.324 60.866 -21.866 1.00 26.30 127 LEU C CA 1
ATOM 3893 C C . LEU C 1 133 ? 34.635 60.786 -23.356 1.00 28.40 127 LEU C C 1
ATOM 3894 O O . LEU C 1 133 ? 35.643 61.329 -23.837 1.00 28.82 127 LEU C O 1
ATOM 3899 N N . SER C 1 134 ? 33.752 60.114 -24.085 1.00 28.81 128 SER C N 1
ATOM 3900 C CA . SER C 1 134 ? 33.823 60.077 -25.535 1.00 30.49 128 SER C CA 1
ATOM 3901 C C . SER C 1 134 ? 33.293 61.391 -26.082 1.00 31.51 128 SER C C 1
ATOM 3902 O O . SER C 1 134 ? 32.655 62.160 -25.357 1.00 30.79 128 SER C O 1
ATOM 3905 N N . GLU C 1 135 ? 33.542 61.631 -27.366 1.00 33.31 129 GLU C N 1
ATOM 3906 C CA . GLU C 1 135 ? 32.983 62.787 -28.068 1.00 34.73 129 GLU C CA 1
ATOM 3907 C C . GLU C 1 135 ? 31.456 62.808 -27.963 1.00 33.58 129 GLU C C 1
ATOM 3908 O O . GLU C 1 135 ? 30.853 63.869 -27.789 1.00 33.27 129 GLU C O 1
ATOM 3914 N N . ALA C 1 136 ? 30.837 61.632 -28.058 1.00 32.35 130 ALA C N 1
ATOM 3915 C CA . ALA C 1 136 ? 29.377 61.531 -28.056 1.00 30.66 130 ALA C CA 1
ATOM 3916 C C . ALA C 1 136 ? 28.760 61.867 -26.694 1.00 29.51 130 ALA C C 1
ATOM 3917 O O . ALA C 1 136 ? 27.711 62.508 -26.626 1.00 28.91 130 ALA C O 1
ATOM 3919 N N . SER C 1 137 ? 29.403 61.433 -25.614 1.00 28.39 131 SER C N 1
ATOM 3920 C CA . SER C 1 137 ? 28.918 61.739 -24.260 1.00 27.01 131 SER C CA 1
ATOM 3921 C C . SER C 1 137 ? 29.202 63.192 -23.855 1.00 26.22 131 SER C C 1
ATOM 3922 O O . SER C 1 137 ? 28.469 63.768 -23.051 1.00 24.59 131 SER C O 1
ATOM 3925 N N . ILE C 1 138 ? 30.268 63.771 -24.404 1.00 27.02 132 ILE C N 1
ATOM 3926 C CA . ILE C 1 138 ? 30.538 65.204 -24.252 1.00 28.10 132 ILE C CA 1
ATOM 3927 C C . ILE C 1 138 ? 29.397 65.992 -24.898 1.00 29.24 132 ILE C C 1
ATOM 3928 O O . ILE C 1 138 ? 28.883 66.960 -24.321 1.00 28.25 132 ILE C O 1
ATOM 3933 N N . HIS C 1 139 ? 29.000 65.560 -26.093 1.00 30.84 133 HIS C N 1
ATOM 3934 C CA . HIS C 1 139 ? 27.913 66.205 -26.822 1.00 32.88 133 HIS C CA 1
ATOM 3935 C C . HIS C 1 139 ? 26.590 66.140 -26.055 1.00 31.45 133 HIS C C 1
ATOM 3936 O O . HIS C 1 139 ? 25.913 67.154 -25.914 1.00 31.54 133 HIS C O 1
ATOM 3943 N N . SER C 1 140 ? 26.227 64.962 -25.545 1.00 29.79 134 SER C N 1
ATOM 3944 C CA . SER C 1 140 ? 24.982 64.826 -24.777 1.00 28.83 134 SER C CA 1
ATOM 3945 C C . SER C 1 140 ? 25.032 65.621 -23.463 1.00 28.27 134 SER C C 1
ATOM 3946 O O . SER C 1 140 ? 24.022 66.181 -23.040 1.00 27.88 134 SER C O 1
ATOM 3949 N N . LEU C 1 141 ? 26.206 65.678 -22.836 1.00 27.31 135 LEU C N 1
ATOM 3950 C CA . LEU C 1 141 ? 26.403 66.455 -21.603 1.00 27.45 135 LEU C CA 1
ATOM 3951 C C . LEU C 1 141 ? 25.932 67.905 -21.744 1.00 28.30 135 LEU C C 1
ATOM 3952 O O . LEU C 1 141 ? 25.299 68.449 -20.837 1.00 27.22 135 LEU C O 1
ATOM 3957 N N . LYS C 1 142 ? 26.254 68.517 -22.882 1.00 29.88 136 LYS C N 1
ATOM 3958 C CA . LYS C 1 142 ? 25.853 69.890 -23.174 1.00 31.61 136 LYS C CA 1
ATOM 3959 C C . LYS C 1 142 ? 24.333 70.043 -23.087 1.00 31.46 136 LYS C C 1
ATOM 3960 O O . LYS C 1 142 ? 23.833 70.898 -22.361 1.00 30.76 136 LYS C O 1
ATOM 3966 N N . LEU C 1 143 ? 23.610 69.186 -23.807 1.00 31.88 137 LEU C N 1
ATOM 3967 C CA . LEU C 1 143 ? 22.141 69.198 -23.804 1.00 32.40 137 LEU C CA 1
ATOM 3968 C C . LEU C 1 143 ? 21.575 68.872 -22.423 1.00 31.01 137 LEU C C 1
ATOM 3969 O O . LEU C 1 143 ? 20.523 69.383 -22.040 1.00 30.80 137 LEU C O 1
ATOM 3974 N N . GLN C 1 144 ? 22.284 68.024 -21.681 1.00 28.55 138 GLN C N 1
ATOM 3975 C CA . GLN C 1 144 ? 21.853 67.602 -20.353 1.00 27.70 138 GLN C CA 1
ATOM 3976 C C . GLN C 1 144 ? 22.173 68.615 -19.241 1.00 27.61 138 GLN C C 1
ATOM 3977 O O . GLN C 1 144 ? 21.805 68.404 -18.086 1.00 27.21 138 GLN C O 1
ATOM 3983 N N . GLY C 1 145 ? 22.843 69.715 -19.589 1.00 27.91 139 GLY C N 1
ATOM 3984 C CA . GLY C 1 145 ? 23.060 70.824 -18.651 1.00 27.71 139 GLY C CA 1
ATOM 3985 C C . GLY C 1 145 ? 24.488 71.066 -18.189 1.00 26.83 139 GLY C C 1
ATOM 3986 O O . GLY C 1 145 ? 24.713 71.886 -17.301 1.00 27.62 139 GLY C O 1
ATOM 3987 N N . GLY C 1 146 ? 25.457 70.370 -18.776 1.00 26.33 140 GLY C N 1
ATOM 3988 C CA . GLY C 1 146 ? 26.861 70.559 -18.410 1.00 25.23 140 GLY C CA 1
ATOM 3989 C C . GLY C 1 146 ? 27.180 70.071 -17.004 1.00 24.72 140 GLY C C 1
ATOM 3990 O O . GLY C 1 146 ? 26.346 69.438 -16.356 1.00 24.60 140 GLY C O 1
ATOM 3991 N N . PRO C 1 147 ? 28.395 70.362 -16.518 1.00 23.81 141 PRO C N 1
ATOM 3992 C CA . PRO C 1 147 ? 28.771 69.967 -15.159 1.00 23.45 141 PRO C CA 1
ATOM 3993 C C . PRO C 1 147 ? 27.864 70.559 -14.081 1.00 22.68 141 PRO C C 1
ATOM 3994 O O . PRO C 1 147 ? 27.323 71.655 -14.249 1.00 22.53 141 PRO C O 1
ATOM 3998 N N . MET C 1 148 ? 27.705 69.831 -12.984 1.00 22.36 142 MET C N 1
ATOM 3999 C CA . MET C 1 148 ? 26.963 70.314 -11.826 1.00 22.48 142 MET C CA 1
ATOM 4000 C C . MET C 1 148 ? 27.689 71.506 -11.194 1.00 23.44 142 MET C C 1
ATOM 4001 O O . MET C 1 148 ? 28.917 71.582 -11.255 1.00 22.19 142 MET C O 1
ATOM 4006 N N . ASP C 1 149 ? 26.934 72.425 -10.595 1.00 24.37 143 ASP C N 1
ATOM 4007 C CA . ASP C 1 149 ? 27.532 73.446 -9.732 1.00 26.24 143 ASP C CA 1
ATOM 4008 C C . ASP C 1 149 ? 27.564 72.932 -8.287 1.00 27.20 143 ASP C C 1
ATOM 4009 O O . ASP C 1 149 ? 27.093 71.823 -8.013 1.00 27.22 143 ASP C O 1
ATOM 4014 N N . ALA C 1 150 ? 28.142 73.714 -7.375 1.00 26.28 144 ALA C N 1
ATOM 4015 C CA . ALA C 1 150 ? 28.301 73.288 -5.982 1.00 26.79 144 ALA C CA 1
ATOM 4016 C C . ALA C 1 150 ? 26.975 72.943 -5.297 1.00 27.28 144 ALA C C 1
ATOM 4017 O O . ALA C 1 150 ? 26.916 71.991 -4.515 1.00 27.07 144 ALA C O 1
ATOM 4019 N N . GLU C 1 151 ? 25.921 73.711 -5.577 1.00 28.66 145 GLU C N 1
ATOM 4020 C CA . GLU C 1 151 ? 24.616 73.449 -4.961 1.00 30.93 145 GLU C CA 1
ATOM 4021 C C . GLU C 1 151 ? 24.049 72.105 -5.432 1.00 29.41 145 GLU C C 1
ATOM 4022 O O . GLU C 1 151 ? 23.585 71.307 -4.619 1.00 30.15 145 GLU C O 1
ATOM 4028 N N . GLU C 1 152 ? 24.112 71.854 -6.736 1.00 28.74 146 GLU C N 1
ATOM 4029 C CA . GLU C 1 152 ? 23.694 70.556 -7.290 1.00 28.12 146 GLU C CA 1
ATOM 4030 C C . GLU C 1 152 ? 24.524 69.396 -6.739 1.00 27.09 146 GLU C C 1
ATOM 4031 O O . GLU C 1 152 ? 23.994 68.312 -6.502 1.00 26.77 146 GLU C O 1
ATOM 4037 N N . VAL C 1 153 ? 25.821 69.624 -6.556 1.00 26.01 147 VAL C N 1
ATOM 4038 C CA . VAL C 1 153 ? 26.728 68.600 -6.030 1.00 25.92 147 VAL C CA 1
ATOM 4039 C C . VAL C 1 153 ? 26.320 68.184 -4.614 1.00 26.58 147 VAL C C 1
ATOM 4040 O O . VAL C 1 153 ? 26.268 66.994 -4.305 1.00 25.26 147 VAL C O 1
ATOM 4044 N N . ALA C 1 154 ? 26.035 69.171 -3.767 1.00 27.48 148 ALA C N 1
ATOM 4045 C CA . ALA C 1 154 ? 25.645 68.915 -2.381 1.00 29.01 148 ALA C CA 1
ATOM 4046 C C . ALA C 1 154 ? 24.322 68.154 -2.284 1.00 29.73 148 ALA C C 1
ATOM 4047 O O . ALA C 1 154 ? 24.171 67.288 -1.420 1.00 29.05 148 ALA C O 1
ATOM 4049 N N . GLU C 1 155 ? 23.371 68.472 -3.160 1.00 31.10 149 GLU C N 1
ATOM 4050 C CA . GLU C 1 155 ? 22.089 67.748 -3.176 1.00 33.04 149 GLU C CA 1
ATOM 4051 C C . GLU C 1 155 ? 22.277 66.313 -3.656 1.00 31.73 149 GLU C C 1
ATOM 4052 O O . GLU C 1 155 ? 21.704 65.380 -3.090 1.00 31.70 149 GLU C O 1
ATOM 4058 N N . PHE C 1 156 ? 23.091 66.139 -4.692 1.00 30.11 150 PHE C N 1
ATOM 4059 C CA . PHE C 1 156 ? 23.354 64.811 -5.238 1.00 28.72 150 PHE C CA 1
ATOM 4060 C C . PHE C 1 156 ? 24.032 63.911 -4.202 1.00 29.09 150 PHE C C 1
ATOM 4061 O O . PHE C 1 156 ? 23.750 62.714 -4.134 1.00 28.77 150 PHE C O 1
ATOM 4069 N N . GLU C 1 157 ? 24.898 64.494 -3.375 1.00 29.00 151 GLU C N 1
ATOM 4070 C CA . GLU C 1 157 ? 25.629 63.729 -2.363 1.00 29.65 151 GLU C CA 1
ATOM 4071 C C . GLU C 1 157 ? 24.759 63.269 -1.179 1.00 29.95 151 GLU C C 1
ATOM 4072 O O . GLU C 1 157 ? 25.212 62.472 -0.359 1.00 29.96 151 GLU C O 1
ATOM 4078 N N . LYS C 1 158 ? 23.525 63.767 -1.096 1.00 30.25 152 LYS C N 1
ATOM 4079 C CA . LYS C 1 158 ? 22.548 63.276 -0.116 1.00 31.26 152 LYS C CA 1
ATOM 4080 C C . LYS C 1 158 ? 21.891 61.973 -0.557 1.00 30.26 152 LYS C C 1
ATOM 4081 O O . LYS C 1 158 ? 21.256 61.294 0.251 1.00 30.29 152 LYS C O 1
ATOM 4087 N N . ASN C 1 159 ? 22.019 61.633 -1.836 1.00 29.30 153 ASN C N 1
ATOM 4088 C CA . ASN C 1 159 ? 21.472 60.380 -2.342 1.00 29.51 153 ASN C CA 1
ATOM 4089 C C . ASN C 1 159 ? 22.089 59.185 -1.619 1.00 28.70 153 ASN C C 1
ATOM 4090 O O . ASN C 1 159 ? 23.306 59.011 -1.644 1.00 28.62 153 ASN C O 1
ATOM 4095 N N . PRO C 1 160 ? 21.252 58.346 -0.981 1.00 29.20 154 PRO C N 1
ATOM 4096 C CA . PRO C 1 160 ? 21.802 57.246 -0.181 1.00 28.17 154 PRO C CA 1
ATOM 4097 C C . PRO C 1 160 ? 22.570 56.198 -0.992 1.00 26.92 154 PRO C C 1
ATOM 4098 O O . PRO C 1 160 ? 23.385 55.471 -0.428 1.00 26.64 154 PRO C O 1
ATOM 4102 N N . ASN C 1 161 ? 22.312 56.129 -2.296 1.00 25.97 155 ASN C N 1
ATOM 4103 C CA . ASN C 1 161 ? 22.998 55.189 -3.181 1.00 25.05 155 ASN C CA 1
ATOM 4104 C C . ASN C 1 161 ? 24.067 55.851 -4.065 1.00 24.40 155 ASN C C 1
ATOM 4105 O O . ASN C 1 161 ? 24.369 55.356 -5.155 1.00 23.34 155 ASN C O 1
ATOM 4110 N N . LEU C 1 162 ? 24.662 56.947 -3.588 1.00 23.06 156 LEU C N 1
ATOM 4111 C CA . LEU C 1 162 ? 25.668 57.676 -4.373 1.00 23.33 156 LEU C CA 1
ATOM 4112 C C . LEU C 1 162 ? 26.804 56.784 -4.883 1.00 22.84 156 LEU C C 1
ATOM 4113 O O . LEU C 1 162 ? 27.187 56.872 -6.048 1.00 21.18 156 LEU C O 1
ATOM 4118 N N . LYS C 1 163 ? 27.338 55.927 -4.019 1.00 23.18 157 LYS C N 1
ATOM 4119 C CA . LYS C 1 163 ? 28.486 55.098 -4.398 1.00 24.06 157 LYS C CA 1
ATOM 4120 C C . LYS C 1 163 ? 28.159 54.102 -5.510 1.00 22.82 157 LYS C C 1
ATOM 4121 O O . LYS C 1 163 ? 28.953 53.910 -6.430 1.00 22.00 157 LYS C O 1
ATOM 4127 N N . GLN C 1 164 ? 26.978 53.493 -5.446 1.00 21.99 158 GLN C N 1
ATOM 4128 C CA . GLN C 1 164 ? 26.556 52.556 -6.492 1.00 21.24 158 GLN C CA 1
ATOM 4129 C C . GLN C 1 164 ? 26.297 53.279 -7.816 1.00 19.49 158 GLN C C 1
ATOM 4130 O O . GLN C 1 164 ? 26.653 52.775 -8.881 1.00 18.75 158 GLN C O 1
ATOM 4136 N N . ILE C 1 165 ? 25.675 54.453 -7.742 1.00 19.01 159 ILE C N 1
ATOM 4137 C CA . ILE C 1 165 ? 25.416 55.276 -8.932 1.00 18.30 159 ILE C CA 1
ATOM 4138 C C . ILE C 1 165 ? 26.731 55.626 -9.635 1.00 18.04 159 ILE C C 1
ATOM 4139 O O . ILE C 1 165 ? 26.853 55.472 -10.852 1.00 17.15 159 ILE C O 1
ATOM 4144 N N . ILE C 1 166 ? 27.719 56.072 -8.864 1.00 18.01 160 ILE C N 1
ATOM 4145 C CA . ILE C 1 166 ? 29.033 56.400 -9.431 1.00 17.81 160 ILE C CA 1
ATOM 4146 C C . ILE C 1 166 ? 29.715 55.171 -10.030 1.00 17.06 160 ILE C C 1
ATOM 4147 O O . ILE C 1 166 ? 30.262 55.250 -11.129 1.00 16.20 160 ILE C O 1
ATOM 4152 N N . ALA C 1 167 ? 29.647 54.037 -9.334 1.00 16.44 161 ALA C N 1
ATOM 4153 C CA . ALA C 1 167 ? 30.243 52.796 -9.826 1.00 16.18 161 ALA C CA 1
ATOM 4154 C C . ALA C 1 167 ? 29.687 52.412 -11.198 1.00 15.42 161 ALA C C 1
ATOM 4155 O O . ALA C 1 167 ? 30.434 51.996 -12.081 1.00 15.07 161 ALA C O 1
ATOM 4157 N N . VAL C 1 168 ? 28.373 52.558 -11.373 1.00 15.41 162 VAL C N 1
ATOM 4158 C CA . VAL C 1 168 ? 27.737 52.254 -12.656 1.00 14.87 162 VAL C CA 1
ATOM 4159 C C . VAL C 1 168 ? 28.186 53.238 -13.757 1.00 15.19 162 VAL C C 1
ATOM 4160 O O . VAL C 1 168 ? 28.442 52.825 -14.889 1.00 15.12 162 VAL C O 1
ATOM 4164 N N . ARG C 1 169 ? 28.315 54.520 -13.442 1.00 14.95 163 ARG C N 1
ATOM 4165 C CA . ARG C 1 169 ? 28.806 55.460 -14.462 1.00 15.63 163 ARG C CA 1
ATOM 4166 C C . ARG C 1 169 ? 30.243 55.119 -14.899 1.00 15.82 163 ARG C C 1
ATOM 4167 O O . ARG C 1 169 ? 30.555 55.215 -16.077 1.00 15.90 163 ARG C O 1
ATOM 4175 N N . TYR C 1 170 ? 31.115 54.693 -13.984 1.00 17.02 164 TYR C N 1
ATOM 4176 C CA . TYR C 1 170 ? 32.455 54.252 -14.422 1.00 17.13 164 TYR C CA 1
ATOM 4177 C C . TYR C 1 170 ? 32.359 53.121 -15.441 1.00 17.29 164 TYR C C 1
ATOM 4178 O O . TYR C 1 170 ? 33.062 53.124 -16.450 1.00 17.10 164 TYR C O 1
ATOM 4187 N N . LEU C 1 171 ? 31.463 52.170 -15.185 1.00 16.67 165 LEU C N 1
ATOM 4188 C CA . LEU C 1 171 ? 31.281 51.022 -16.068 1.00 16.65 165 LEU C CA 1
ATOM 4189 C C . LEU C 1 171 ? 30.699 51.452 -17.422 1.00 16.32 165 LEU C C 1
ATOM 4190 O O . LEU C 1 171 ? 30.992 50.852 -18.459 1.00 16.79 165 LEU C O 1
ATOM 4195 N N . ASP C 1 172 ? 29.884 52.505 -17.387 1.00 16.63 166 ASP C N 1
ATOM 4196 C CA . ASP C 1 172 ? 29.348 53.163 -18.581 1.00 16.70 166 ASP C CA 1
ATOM 4197 C C . ASP C 1 172 ? 30.502 53.686 -19.443 1.00 17.28 166 ASP C C 1
ATOM 4198 O O . ASP C 1 172 ? 30.622 53.329 -20.613 1.00 17.87 166 ASP C O 1
ATOM 4203 N N . GLU C 1 173 ? 31.376 54.502 -18.864 1.00 17.45 167 GLU C N 1
ATOM 4204 C CA . GLU C 1 173 ? 32.555 54.981 -19.617 1.00 17.53 167 GLU C CA 1
ATOM 4205 C C . GLU C 1 173 ? 33.504 53.853 -20.076 1.00 18.18 167 GLU C C 1
ATOM 4206 O O . GLU C 1 173 ? 34.135 53.952 -21.129 1.00 17.62 167 GLU C O 1
ATOM 4212 N N . ALA C 1 174 ? 33.585 52.777 -19.297 1.00 18.78 168 ALA C N 1
ATOM 4213 C CA . ALA C 1 174 ? 34.488 51.655 -19.599 1.00 19.70 168 ALA C CA 1
ATOM 4214 C C . ALA C 1 174 ? 33.976 50.725 -20.700 1.00 20.86 168 ALA C C 1
ATOM 4215 O O . ALA C 1 174 ? 34.759 50.010 -21.329 1.00 22.01 168 ALA C O 1
ATOM 4217 N N . GLY C 1 175 ? 32.670 50.728 -20.937 1.00 21.10 169 GLY C N 1
ATOM 4218 C CA . GLY C 1 175 ? 3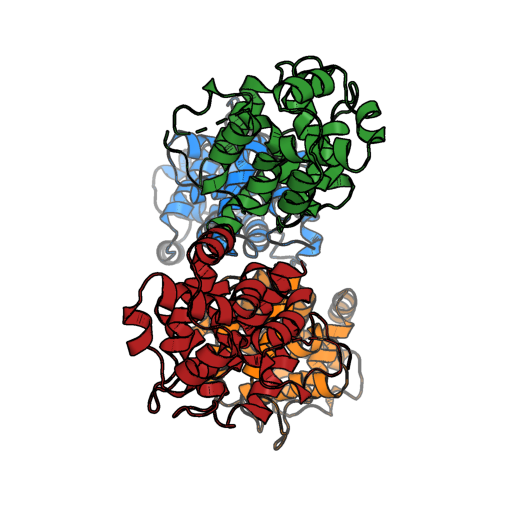2.042 49.743 -21.815 1.00 22.31 169 GLY C CA 1
ATOM 4219 C C . GLY C 1 175 ? 31.903 50.189 -23.252 1.00 23.79 169 GLY C C 1
ATOM 4220 O O . GLY C 1 175 ? 30.834 50.035 -23.847 1.00 24.44 169 GLY C O 1
ATOM 4221 N N . LYS C 1 176 ? 32.985 50.720 -23.822 1.00 25.20 170 LYS C N 1
ATOM 4222 C CA . LYS C 1 176 ? 32.971 51.215 -25.194 1.00 26.90 170 LYS C CA 1
ATOM 4223 C C . LYS C 1 176 ? 34.182 50.712 -25.985 1.00 29.25 170 LYS C C 1
ATOM 4224 O O . LYS C 1 176 ? 34.663 51.393 -26.892 1.00 29.19 170 LYS C O 1
ATOM 4230 N N . ARG C 1 177 ? 34.648 49.510 -25.651 1.00 32.07 171 ARG C N 1
ATOM 4231 C CA . ARG C 1 177 ? 35.832 48.920 -26.279 1.00 35.95 171 ARG C CA 1
ATOM 4232 C C . ARG C 1 177 ? 35.388 48.076 -27.474 1.00 36.40 171 ARG C C 1
ATOM 4233 O O . ARG C 1 177 ? 34.547 47.191 -27.333 1.00 34.28 171 ARG C O 1
ATOM 4241 N N . ALA C 1 178 ? 35.963 48.351 -28.644 1.00 38.46 172 ALA C N 1
ATOM 4242 C CA . ALA C 1 178 ? 35.463 47.809 -29.913 1.00 41.36 172 ALA C CA 1
ATOM 4243 C C . ALA C 1 178 ? 35.661 46.300 -30.079 1.00 43.61 172 ALA C C 1
ATOM 4244 O O . ALA C 1 178 ? 34.822 45.626 -30.681 1.00 44.69 172 ALA C O 1
ATOM 4246 N N . ASP C 1 179 ? 36.770 45.775 -29.565 1.00 47.33 173 ASP C N 1
ATOM 4247 C CA . ASP C 1 179 ? 37.050 44.340 -29.650 1.00 50.38 173 ASP C CA 1
ATOM 4248 C C . ASP C 1 179 ? 37.173 43.727 -28.258 1.00 51.33 173 ASP C C 1
ATOM 4249 O O . ASP C 1 179 ? 38.275 43.481 -27.757 1.00 52.45 173 ASP C O 1
ATOM 4254 N N . MET C 1 180 ? 36.018 43.504 -27.639 1.00 50.20 174 MET C N 1
ATOM 4255 C CA . MET C 1 180 ? 35.930 42.823 -26.355 1.00 49.50 174 MET C CA 1
ATOM 4256 C C . MET C 1 180 ? 34.689 41.948 -26.393 1.00 48.06 174 MET C C 1
ATOM 4257 O O . MET C 1 180 ? 33.578 42.464 -26.420 1.00 48.79 174 MET C O 1
ATOM 4262 N N . GLU C 1 181 ? 34.867 40.630 -26.410 1.00 45.85 175 GLU C N 1
ATOM 4263 C CA . GLU C 1 181 ? 33.720 39.723 -26.433 1.00 43.91 175 GLU C CA 1
ATOM 4264 C C . GLU C 1 181 ? 33.201 39.574 -25.006 1.00 38.71 175 GLU C C 1
ATOM 4265 O O . GLU C 1 181 ? 33.960 39.707 -24.045 1.00 39.15 175 GLU C O 1
ATOM 4271 N N . THR C 1 182 ? 31.899 39.341 -24.880 1.00 33.47 176 THR C N 1
ATOM 4272 C CA . THR C 1 182 ? 31.256 39.177 -23.580 1.00 30.12 176 THR C CA 1
ATOM 4273 C C . THR C 1 182 ? 30.245 38.042 -23.667 1.00 28.01 176 THR C C 1
ATOM 4274 O O . THR C 1 182 ? 29.885 37.623 -24.763 1.00 27.99 176 THR C O 1
ATOM 4278 N N . PRO C 1 183 ? 29.755 37.567 -22.510 1.00 26.39 177 PRO C N 1
ATOM 4279 C CA . PRO C 1 183 ? 28.536 36.760 -22.521 1.00 25.77 177 PRO C CA 1
ATOM 4280 C C . PRO C 1 183 ? 27.365 37.579 -23.062 1.00 24.41 177 PRO C C 1
ATOM 4281 O O . PRO C 1 183 ? 27.437 38.806 -23.074 1.00 24.47 177 PRO C O 1
ATOM 4285 N N . ASP C 1 184 ? 26.310 36.909 -23.510 1.00 23.39 178 ASP C N 1
ATOM 4286 C CA . ASP C 1 184 ? 25.112 37.605 -23.988 1.00 21.95 178 ASP C CA 1
ATOM 4287 C C . ASP C 1 184 ? 24.188 37.927 -22.813 1.00 19.84 178 ASP C C 1
ATOM 4288 O O . ASP C 1 184 ? 24.504 37.620 -21.662 1.00 19.02 178 ASP C O 1
ATOM 4293 N N . TYR C 1 185 ? 23.055 38.561 -23.098 1.00 17.96 179 TYR C N 1
ATOM 4294 C CA . TYR C 1 185 ? 22.101 38.933 -22.051 1.00 16.88 179 TYR C CA 1
ATOM 4295 C C . TYR C 1 185 ? 21.665 37.756 -21.191 1.00 17.32 179 TYR C C 1
ATOM 4296 O O . TYR C 1 185 ? 21.507 37.891 -19.974 1.00 16.96 179 TYR C O 1
ATOM 4305 N N . TRP C 1 186 ? 21.455 36.613 -21.841 1.00 18.02 180 TRP C N 1
ATOM 4306 C CA . TRP C 1 186 ? 20.818 35.465 -21.203 1.00 18.21 180 TRP C CA 1
ATOM 4307 C C . TRP C 1 186 ? 21.718 34.790 -20.175 1.00 18.69 180 TRP C C 1
ATOM 4308 O O . TRP C 1 186 ? 21.225 34.095 -19.288 1.00 19.41 180 TRP C O 1
ATOM 4319 N N . HIS C 1 187 ? 23.021 35.041 -20.274 1.00 19.28 181 HIS C N 1
ATOM 4320 C CA . HIS C 1 187 ? 23.980 34.697 -19.224 1.00 20.24 181 HIS C CA 1
ATOM 4321 C C . HIS C 1 187 ? 23.669 35.444 -17.922 1.00 19.12 181 HIS C C 1
ATOM 4322 O O . HIS C 1 187 ? 23.834 34.885 -16.845 1.00 19.67 181 HIS C O 1
ATOM 4329 N N . PHE C 1 188 ? 23.242 36.704 -18.038 1.00 17.88 182 PHE C N 1
ATOM 4330 C CA . PHE C 1 188 ? 22.885 37.547 -16.884 1.00 17.09 182 PHE C CA 1
ATOM 4331 C C . PHE C 1 188 ? 21.408 37.456 -16.496 1.00 16.55 182 PHE C C 1
ATOM 4332 O O . PHE C 1 188 ? 21.023 37.905 -15.420 1.00 16.00 182 PHE C O 1
ATOM 4340 N N . ALA C 1 189 ? 20.576 36.896 -17.368 1.00 15.83 183 ALA C N 1
ATOM 4341 C CA . ALA C 1 189 ? 19.130 36.866 -17.134 1.00 15.38 183 ALA C CA 1
ATOM 4342 C C . ALA C 1 189 ? 18.709 36.256 -15.783 1.00 15.36 183 ALA C C 1
ATOM 4343 O O . ALA C 1 189 ? 17.828 36.806 -15.125 1.00 15.03 183 ALA C O 1
ATOM 4345 N N . PRO C 1 190 ? 19.329 35.131 -15.362 1.00 15.13 184 PRO C N 1
ATOM 4346 C CA . PRO C 1 190 ? 18.993 34.591 -14.039 1.00 15.01 184 PRO C CA 1
ATOM 4347 C C . PRO C 1 190 ? 19.273 35.591 -12.911 1.00 14.92 184 PRO C C 1
ATOM 4348 O O . PRO C 1 190 ? 18.496 35.676 -11.971 1.00 14.61 184 PRO C O 1
ATOM 4352 N N . MET C 1 191 ? 20.377 36.328 -13.020 1.00 14.86 185 MET C N 1
ATOM 4353 C CA . MET C 1 191 ? 20.725 37.377 -12.058 1.00 15.07 185 MET C CA 1
ATOM 4354 C C . MET C 1 191 ? 19.690 38.501 -12.067 1.00 14.58 185 MET C C 1
ATOM 4355 O O . MET C 1 191 ? 19.251 38.967 -11.011 1.00 14.41 185 MET C O 1
ATOM 4360 N N . VAL C 1 192 ? 19.295 38.937 -13.257 1.00 13.97 186 VAL C N 1
ATOM 4361 C CA . VAL C 1 192 ? 18.238 39.941 -13.360 1.00 13.89 186 VAL C CA 1
ATOM 4362 C C . VAL C 1 192 ? 16.961 39.466 -12.648 1.00 14.09 186 VAL C C 1
ATOM 4363 O O . VAL C 1 192 ? 16.319 40.237 -11.924 1.00 14.13 186 VAL C O 1
ATOM 4367 N N . GLN C 1 193 ? 16.601 38.199 -12.852 1.00 14.02 187 GLN C N 1
ATOM 4368 C CA . GLN C 1 193 ? 15.428 37.624 -12.197 1.00 14.06 187 GLN C CA 1
ATOM 4369 C C . GLN C 1 193 ? 15.582 37.572 -10.679 1.00 13.83 187 GLN C C 1
ATOM 4370 O O . GLN C 1 193 ? 14.615 37.838 -9.958 1.00 13.71 187 GLN C O 1
ATOM 4376 N N . ARG C 1 194 ? 16.776 37.245 -10.190 1.00 13.83 188 ARG C N 1
ATOM 4377 C CA . ARG C 1 194 ? 17.019 37.256 -8.740 1.00 14.46 188 ARG C CA 1
ATOM 4378 C C . ARG C 1 194 ? 16.756 38.643 -8.159 1.00 15.18 188 ARG C C 1
ATOM 4379 O O . ARG C 1 194 ? 16.168 38.766 -7.086 1.00 15.75 188 ARG C O 1
ATOM 4387 N N . MET C 1 195 ? 17.153 39.688 -8.886 1.00 15.60 189 MET C N 1
ATOM 4388 C CA . MET C 1 195 ? 16.927 41.058 -8.424 1.00 16.07 189 MET C CA 1
ATOM 4389 C C . MET C 1 195 ? 15.430 41.388 -8.373 1.00 16.01 189 MET C C 1
ATOM 4390 O O . MET C 1 195 ? 14.951 41.968 -7.395 1.00 16.06 189 MET C O 1
ATOM 4395 N N . VAL C 1 196 ? 14.700 41.006 -9.418 1.00 15.91 190 VAL C N 1
ATOM 4396 C CA . VAL C 1 196 ? 13.245 41.191 -9.465 1.00 17.02 190 VAL C CA 1
ATOM 4397 C C . VAL C 1 196 ? 12.556 40.432 -8.332 1.00 17.95 190 VAL C C 1
ATOM 4398 O O . VAL C 1 196 ? 11.658 40.962 -7.687 1.00 18.40 190 VAL C O 1
ATOM 4402 N N . ASP C 1 197 ? 12.979 39.200 -8.081 1.00 18.98 191 ASP C N 1
ATOM 4403 C CA . ASP C 1 197 ? 12.345 38.381 -7.033 1.00 20.76 191 ASP C CA 1
ATOM 4404 C C . ASP C 1 197 ? 12.647 38.899 -5.624 1.00 22.42 191 ASP C C 1
ATOM 4405 O O . ASP C 1 197 ? 11.781 38.882 -4.746 1.00 23.45 191 ASP C O 1
ATOM 4410 N N . LYS C 1 198 ? 13.878 39.355 -5.426 1.00 23.81 192 LYS C N 1
ATOM 4411 C CA . LYS C 1 198 ? 14.288 40.038 -4.198 1.00 25.46 192 LYS C CA 1
ATOM 4412 C C . LYS C 1 198 ? 13.358 41.210 -3.884 1.00 25.26 192 LYS C C 1
ATOM 4413 O O . LYS C 1 198 ? 12.954 41.406 -2.736 1.00 25.78 192 LYS C O 1
ATOM 4419 N N . HIS C 1 199 ? 13.025 41.989 -4.906 1.00 25.40 193 HIS C N 1
ATOM 4420 C CA . HIS C 1 199 ? 12.228 43.191 -4.718 1.00 25.50 193 HIS C CA 1
ATOM 4421 C C . HIS C 1 199 ? 10.754 42.892 -4.500 1.00 27.31 193 HIS C C 1
ATOM 4422 O O . HIS C 1 199 ? 10.127 43.481 -3.617 1.00 26.44 193 HIS C O 1
ATOM 4429 N N . MET C 1 200 ? 10.207 41.988 -5.307 1.00 28.75 194 MET C N 1
ATOM 4430 C CA . MET C 1 200 ? 8.783 41.671 -5.261 1.00 31.45 194 MET C CA 1
ATOM 4431 C C . MET C 1 200 ? 8.401 40.842 -4.041 1.00 33.88 194 MET C C 1
ATOM 4432 O O . MET C 1 200 ? 7.249 40.887 -3.602 1.00 35.09 194 MET C O 1
ATOM 4437 N N . GLY C 1 201 ? 9.350 40.069 -3.512 1.00 35.26 195 GLY C N 1
ATOM 4438 C CA . GLY C 1 201 ? 9.103 39.245 -2.326 1.00 36.06 195 GLY C CA 1
ATOM 4439 C C . GLY C 1 201 ? 8.242 38.035 -2.638 1.00 37.08 195 GLY C C 1
ATOM 4440 O O . GLY C 1 201 ? 8.209 37.563 -3.776 1.00 38.29 195 GLY C O 1
ATOM 4441 N N . SER D 1 13 ? 33.568 44.474 24.179 1.00 33.74 7 SER D N 1
ATOM 4442 C CA . SER D 1 13 ? 33.985 43.939 22.847 1.00 33.61 7 SER D CA 1
ATOM 4443 C C . SER D 1 13 ? 33.634 44.909 21.721 1.00 32.66 7 SER D C 1
ATOM 4444 O O . SER D 1 13 ? 32.764 45.773 21.871 1.00 32.69 7 SER D O 1
ATOM 4447 N N . LYS D 1 14 ? 34.309 44.749 20.589 1.00 31.69 8 LYS D N 1
ATOM 4448 C CA . LYS D 1 14 ? 34.012 45.545 19.407 1.00 31.48 8 LYS D CA 1
ATOM 4449 C C . LYS D 1 14 ? 32.704 45.053 18.802 1.00 30.72 8 LYS D C 1
ATOM 4450 O O . LYS D 1 14 ? 32.446 43.847 18.766 1.00 29.93 8 LYS D O 1
ATOM 4456 N N . LEU D 1 15 ? 31.880 45.987 18.339 1.00 29.22 9 LEU D N 1
ATOM 4457 C CA . LEU D 1 15 ? 30.604 45.627 17.733 1.00 28.13 9 LEU D CA 1
ATOM 4458 C C . LEU D 1 15 ? 30.782 45.300 16.263 1.00 26.27 9 LEU D C 1
ATOM 4459 O O . LEU D 1 15 ? 31.562 45.937 15.551 1.00 26.13 9 LEU D O 1
ATOM 4464 N N . ASN D 1 16 ? 30.061 44.279 15.821 1.00 24.84 10 ASN D N 1
ATOM 4465 C CA . ASN D 1 16 ? 30.117 43.840 14.445 1.00 23.89 10 ASN D CA 1
ATOM 4466 C C . ASN D 1 16 ? 28.822 43.120 14.072 1.00 23.06 10 ASN D C 1
ATOM 4467 O O . ASN D 1 16 ? 27.954 42.908 14.918 1.00 22.69 10 ASN D O 1
ATOM 4472 N N . ARG D 1 17 ? 28.706 42.748 12.803 1.00 22.97 11 ARG D N 1
ATOM 4473 C CA . ARG D 1 17 ? 27.512 42.058 12.298 1.00 23.44 11 ARG D CA 1
ATOM 4474 C C . ARG D 1 17 ? 27.168 40.778 13.067 1.00 22.76 11 ARG D C 1
ATOM 4475 O O . ARG D 1 17 ? 26.022 40.341 13.044 1.00 23.09 11 ARG D O 1
ATOM 4483 N N . GLY D 1 18 ? 28.162 40.181 13.728 1.00 22.10 12 GLY D N 1
ATOM 4484 C CA . GLY D 1 18 ? 27.980 38.935 14.471 1.00 21.31 12 GLY D CA 1
ATOM 4485 C C . GLY D 1 18 ? 27.492 39.084 15.900 1.00 20.65 12 GLY D C 1
ATOM 4486 O O . GLY D 1 18 ? 27.003 38.114 16.489 1.00 20.85 12 GLY D O 1
ATOM 4487 N N . ASN D 1 19 ? 27.613 40.282 16.474 1.00 19.79 13 ASN D N 1
ATOM 4488 C CA . ASN D 1 19 ? 27.181 40.498 17.857 1.00 19.95 13 ASN D CA 1
ATOM 4489 C C . ASN D 1 19 ? 26.248 41.686 18.119 1.00 19.04 13 ASN D C 1
ATOM 4490 O O . ASN D 1 19 ? 25.822 41.885 19.252 1.00 18.94 13 ASN D O 1
ATOM 4495 N N . ILE D 1 20 ? 25.928 42.460 17.087 1.00 18.11 14 ILE D N 1
ATOM 4496 C CA . ILE D 1 20 ? 25.094 43.654 17.248 1.00 17.61 14 ILE D CA 1
ATOM 4497 C C . ILE D 1 20 ? 23.663 43.329 17.724 1.00 17.19 14 ILE D C 1
ATOM 4498 O O . ILE D 1 20 ? 23.115 44.052 18.555 1.00 16.36 14 ILE D O 1
ATOM 4503 N N . VAL D 1 21 ? 23.080 42.238 17.226 1.00 15.90 15 VAL D N 1
ATOM 4504 C CA . VAL D 1 21 ? 21.715 41.854 17.588 1.00 15.80 15 VAL D CA 1
ATOM 4505 C C . VAL D 1 21 ? 21.646 41.415 19.056 1.00 15.73 15 VAL D C 1
ATOM 4506 O O . VAL D 1 21 ? 20.708 41.768 19.786 1.00 15.52 15 VAL D O 1
ATOM 4510 N N . GLU D 1 22 ? 22.648 40.647 19.477 1.00 16.63 16 GLU D N 1
ATOM 4511 C CA . GLU D 1 22 ? 22.745 40.180 20.863 1.00 17.19 16 GLU D CA 1
ATOM 4512 C C . GLU D 1 22 ? 23.039 41.333 21.823 1.00 17.44 16 GLU D C 1
ATOM 4513 O O . GLU D 1 22 ? 22.553 41.330 22.959 1.00 18.13 16 GLU D O 1
ATOM 4519 N N . PHE D 1 23 ? 23.847 42.290 21.359 1.00 18.29 17 PHE D N 1
ATOM 4520 C CA . PHE D 1 23 ? 24.205 43.489 22.130 1.00 18.70 17 PHE D CA 1
ATOM 4521 C C . PHE D 1 23 ? 22.944 44.291 22.444 1.00 17.98 17 PHE D C 1
ATOM 4522 O O . PHE D 1 23 ? 22.662 44.600 23.600 1.00 17.14 17 PHE D O 1
ATOM 4530 N N . ILE D 1 24 ? 22.159 44.583 21.413 1.00 17.26 18 ILE D N 1
ATOM 4531 C CA . ILE D 1 24 ? 20.899 45.298 21.605 1.00 16.80 18 ILE D CA 1
ATOM 4532 C C . ILE D 1 24 ? 19.946 44.478 22.483 1.00 17.14 18 ILE D C 1
ATOM 4533 O O . ILE D 1 24 ? 19.299 45.019 23.386 1.00 16.58 18 ILE D O 1
ATOM 4538 N N . GLY D 1 25 ? 19.882 43.169 22.244 1.00 17.72 19 GLY D N 1
ATOM 4539 C CA . GLY D 1 25 ? 19.089 42.271 23.074 1.00 18.43 19 GLY D CA 1
ATOM 4540 C C . GLY D 1 25 ? 19.464 42.314 24.550 1.00 19.04 19 GLY D C 1
ATOM 4541 O O . GLY D 1 25 ? 18.590 42.256 25.420 1.00 18.94 19 GLY D O 1
ATOM 4542 N N . GLY D 1 26 ? 20.761 42.421 24.820 1.00 20.39 20 GLY D N 1
ATOM 4543 C CA . GLY D 1 26 ? 21.269 42.569 26.179 1.00 21.31 20 GLY D CA 1
ATOM 4544 C C . GLY D 1 26 ? 20.726 43.814 26.849 1.00 21.63 20 GLY D C 1
ATOM 4545 O O . GLY D 1 26 ? 20.379 43.790 28.032 1.00 21.35 20 GLY D O 1
ATOM 4546 N N . ILE D 1 27 ? 20.644 44.898 26.080 1.00 21.56 21 ILE D N 1
ATOM 4547 C CA . ILE D 1 27 ? 20.084 46.151 26.575 1.00 21.46 21 ILE D CA 1
ATOM 4548 C C . ILE D 1 27 ? 18.607 45.962 26.927 1.00 21.38 21 ILE D C 1
ATOM 4549 O O . ILE D 1 27 ? 18.174 46.356 28.006 1.00 22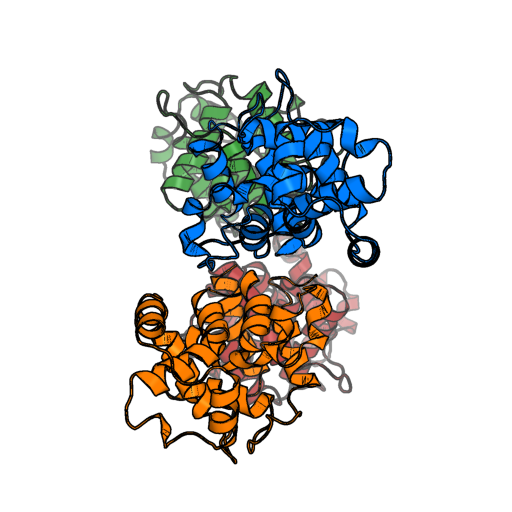.04 21 ILE D O 1
ATOM 4554 N N . PHE D 1 28 ? 17.833 45.348 26.035 1.00 20.52 22 PHE D N 1
ATOM 4555 C CA . PHE D 1 28 ? 16.443 45.030 26.354 1.00 20.12 22 PHE D CA 1
ATOM 4556 C C . PHE D 1 28 ? 16.363 44.181 27.630 1.00 21.24 22 PHE D C 1
ATOM 4557 O O . PHE D 1 28 ? 15.539 44.455 28.507 1.00 20.78 22 PHE D O 1
ATOM 4565 N N . ASP D 1 29 ? 17.229 43.174 27.736 1.00 21.66 23 ASP D N 1
ATOM 4566 C CA . ASP D 1 29 ? 17.231 42.282 28.902 1.00 22.88 23 ASP D CA 1
ATOM 4567 C C . ASP D 1 29 ? 17.584 43.007 30.215 1.00 23.24 23 ASP D C 1
ATOM 4568 O O . ASP D 1 29 ? 16.946 42.762 31.237 1.00 24.95 23 ASP D O 1
ATOM 4573 N N . ARG D 1 30 ? 18.589 43.883 30.176 1.00 23.95 24 ARG D N 1
ATOM 4574 C CA . ARG D 1 30 ? 19.109 44.563 31.374 1.00 25.17 24 ARG D CA 1
ATOM 4575 C C . ARG D 1 30 ? 18.392 45.872 31.715 1.00 26.33 24 ARG D C 1
ATOM 4576 O O . ARG D 1 30 ? 18.210 46.194 32.897 1.00 27.45 24 ARG D O 1
ATOM 4584 N N . ARG D 1 31 ? 18.009 46.623 30.685 1.00 25.17 25 ARG D N 1
ATOM 4585 C CA . ARG D 1 31 ? 17.473 47.978 30.842 1.00 25.52 25 ARG D CA 1
ATOM 4586 C C . ARG D 1 31 ? 15.970 48.086 30.515 1.00 26.71 25 ARG D C 1
ATOM 4587 O O . ARG D 1 31 ? 15.350 49.126 30.771 1.00 26.51 25 ARG D O 1
ATOM 4595 N N . GLY D 1 32 ? 15.389 47.018 29.963 1.00 28.49 26 GLY D N 1
ATOM 4596 C CA . GLY D 1 32 ? 14.052 47.073 29.367 1.00 28.66 26 GLY D CA 1
ATOM 4597 C C . GLY D 1 32 ? 12.904 47.405 30.298 1.00 29.72 26 GLY D C 1
ATOM 4598 O O . GLY D 1 32 ? 11.925 48.021 29.877 1.00 28.66 26 GLY D O 1
ATOM 4599 N N . ASP D 1 33 ? 13.021 46.994 31.560 1.00 30.60 27 ASP D N 1
ATOM 4600 C CA . ASP D 1 33 ? 11.975 47.244 32.559 1.00 30.97 27 ASP D CA 1
ATOM 4601 C C . ASP D 1 33 ? 12.022 48.652 33.178 1.00 29.51 27 ASP D C 1
ATOM 4602 O O . ASP D 1 33 ? 11.166 48.997 33.993 1.00 28.98 27 ASP D O 1
ATOM 4607 N N . GLU D 1 34 ? 13.017 49.455 32.804 1.00 27.86 28 GLU D N 1
ATOM 4608 C CA . GLU D 1 34 ? 13.075 50.854 33.230 1.00 27.10 28 GLU D CA 1
ATOM 4609 C C . GLU D 1 34 ? 11.964 51.669 32.560 1.00 27.20 28 GLU D C 1
ATOM 4610 O O . GLU D 1 34 ? 11.505 51.333 31.462 1.00 26.24 28 GLU D O 1
ATOM 4616 N N . GLU D 1 35 ? 11.545 52.739 33.228 1.00 27.48 29 GLU D N 1
ATOM 4617 C CA . GLU D 1 35 ? 10.401 53.542 32.791 1.00 28.98 29 GLU D CA 1
ATOM 4618 C C . GLU D 1 35 ? 10.659 54.264 31.467 1.00 28.12 29 GLU D C 1
ATOM 4619 O O . GLU D 1 35 ? 11.741 54.806 31.253 1.00 26.81 29 GLU D O 1
ATOM 4625 N N . TYR D 1 36 ? 9.661 54.256 30.581 1.00 27.52 30 TYR D N 1
ATOM 4626 C CA . TYR D 1 36 ? 9.684 55.106 29.393 1.00 27.57 30 TYR D CA 1
ATOM 4627 C C . TYR D 1 36 ? 9.253 56.486 29.873 1.00 29.70 30 TYR D C 1
ATOM 4628 O O . TYR D 1 36 ? 8.104 56.676 30.271 1.00 30.25 30 TYR D O 1
ATOM 4637 N N . LEU D 1 37 ? 10.196 57.427 29.847 1.00 31.56 31 LEU D N 1
ATOM 4638 C CA . LEU D 1 37 ? 10.108 58.670 30.624 1.00 33.92 31 LEU D CA 1
ATOM 4639 C C . LEU D 1 37 ? 8.729 59.324 30.567 1.00 34.40 31 LEU D C 1
ATOM 4640 O O . LEU D 1 37 ? 8.266 59.727 29.496 1.00 33.42 31 LEU D O 1
ATOM 4645 N N . GLY D 1 38 ? 8.085 59.416 31.728 1.00 34.28 32 GLY D N 1
ATOM 4646 C CA . GLY D 1 38 ? 6.792 60.079 31.860 1.00 34.14 32 GLY D CA 1
ATOM 4647 C C . GLY D 1 38 ? 5.623 59.356 31.213 1.00 34.65 32 GLY D C 1
ATOM 4648 O O . GLY D 1 38 ? 4.602 59.979 30.930 1.00 36.38 32 GLY D O 1
ATOM 4649 N N . GLU D 1 39 ? 5.758 58.047 30.989 1.00 33.95 33 GLU D N 1
ATOM 4650 C CA . GLU D 1 39 ? 4.725 57.257 30.310 1.00 33.28 33 GLU D CA 1
ATOM 4651 C C . GLU D 1 39 ? 4.360 56.020 31.138 1.00 32.64 33 GLU D C 1
ATOM 4652 O O . GLU D 1 39 ? 5.156 55.579 31.968 1.00 33.93 33 GLU D O 1
ATOM 4658 N N . PRO D 1 40 ? 3.171 55.433 30.895 1.00 32.67 34 PRO D N 1
ATOM 4659 C CA . PRO D 1 40 ? 2.707 54.274 31.669 1.00 32.15 34 PRO D CA 1
ATOM 4660 C C . PRO D 1 40 ? 3.242 52.915 31.176 1.00 30.91 34 PRO D C 1
ATOM 4661 O O . PRO D 1 40 ? 2.608 51.880 31.405 1.00 30.89 34 PRO D O 1
ATOM 4665 N N . VAL D 1 41 ? 4.401 52.923 30.516 1.00 28.99 35 VAL D N 1
ATOM 4666 C CA . VAL D 1 41 ? 5.028 51.708 30.006 1.00 26.63 35 VAL D CA 1
ATOM 4667 C C . VAL D 1 41 ? 6.535 51.763 30.247 1.00 25.19 35 VAL D C 1
ATOM 4668 O O . VAL D 1 41 ? 7.096 52.841 30.455 1.00 24.58 35 VAL D O 1
ATOM 4672 N N . THR D 1 42 ? 7.179 50.598 30.215 1.00 24.23 36 THR D N 1
ATOM 4673 C CA . THR D 1 42 ? 8.635 50.511 30.299 1.00 23.41 36 THR D CA 1
ATOM 4674 C C . THR D 1 42 ? 9.254 50.784 28.929 1.00 22.75 36 THR D C 1
ATOM 4675 O O . THR D 1 42 ? 8.557 50.857 27.916 1.00 20.87 36 THR D O 1
ATOM 4679 N N . MET D 1 43 ? 10.571 50.929 28.908 1.00 23.25 37 MET D N 1
ATOM 4680 C CA . MET D 1 43 ? 11.304 51.101 27.653 1.00 23.58 37 MET D CA 1
ATOM 4681 C C . MET D 1 43 ? 11.069 49.940 26.689 1.00 22.89 37 MET D C 1
ATOM 4682 O O . MET D 1 43 ? 10.790 50.157 25.511 1.00 23.48 37 MET D O 1
ATOM 4687 N N . ALA D 1 44 ? 11.177 48.715 27.198 1.00 23.01 38 ALA D N 1
ATOM 4688 C CA . ALA D 1 44 ? 10.975 47.511 26.389 1.00 23.05 38 ALA D CA 1
ATOM 4689 C C . ALA D 1 44 ? 9.540 47.407 25.913 1.00 22.95 38 ALA D C 1
ATOM 4690 O O . ALA D 1 44 ? 9.299 47.185 24.733 1.00 22.94 38 ALA D O 1
ATOM 4692 N N . GLU D 1 45 ? 8.585 47.566 26.824 1.00 23.00 39 GLU D N 1
ATOM 4693 C CA . GLU D 1 45 ? 7.171 47.514 26.449 1.00 22.65 39 GLU D CA 1
ATOM 4694 C C . GLU D 1 45 ? 6.882 48.457 25.285 1.00 20.80 39 GLU D C 1
ATOM 4695 O O . GLU D 1 45 ? 6.199 48.090 24.334 1.00 20.89 39 GLU D O 1
ATOM 4701 N N . HIS D 1 46 ? 7.426 49.666 25.367 1.00 18.82 40 HIS D N 1
ATOM 4702 C CA . HIS D 1 46 ? 7.150 50.708 24.385 1.00 17.22 40 HIS D CA 1
ATOM 4703 C C . HIS D 1 46 ? 7.619 50.334 22.974 1.00 16.30 40 HIS D C 1
ATOM 4704 O O . HIS D 1 46 ? 6.860 50.419 22.013 1.00 15.53 40 HIS D O 1
ATOM 4711 N N . MET D 1 47 ? 8.875 49.925 22.861 1.00 15.73 41 MET D N 1
ATOM 4712 C CA . MET D 1 47 ? 9.437 49.561 21.565 1.00 15.72 41 MET D CA 1
ATOM 4713 C C . MET D 1 47 ? 8.862 48.244 21.049 1.00 16.40 41 MET D C 1
ATOM 4714 O O . MET D 1 47 ? 8.645 48.091 19.847 1.00 15.55 41 MET D O 1
ATOM 4719 N N . LEU D 1 48 ? 8.615 47.311 21.961 1.00 17.17 42 LEU D N 1
ATOM 4720 C CA . LEU D 1 48 ? 8.018 46.027 21.602 1.00 18.31 42 LEU D CA 1
ATOM 4721 C C . LEU D 1 48 ? 6.590 46.186 21.096 1.00 18.27 42 LEU D C 1
ATOM 4722 O O . LEU D 1 48 ? 6.175 45.478 20.170 1.00 19.31 42 LEU D O 1
ATOM 4727 N N . GLN D 1 49 ? 5.845 47.120 21.686 1.00 18.87 43 GLN D N 1
ATOM 4728 C CA . GLN D 1 49 ? 4.486 47.427 21.223 1.00 18.73 43 GLN D CA 1
ATOM 4729 C C . GLN D 1 49 ? 4.451 47.947 19.789 1.00 18.58 43 GLN D C 1
ATOM 4730 O O . GLN D 1 49 ? 3.610 47.515 18.998 1.00 17.74 43 GLN D O 1
ATOM 4736 N N . GLY D 1 50 ? 5.355 48.871 19.452 1.00 17.46 44 GLY D N 1
ATOM 4737 C CA . GLY D 1 50 ? 5.425 49.401 18.088 1.00 16.81 44 GLY D CA 1
ATOM 4738 C C . GLY D 1 50 ? 5.787 48.325 17.079 1.00 16.11 44 GLY D C 1
ATOM 4739 O O . GLY D 1 50 ? 5.185 48.234 15.999 1.00 15.62 44 GLY D O 1
ATOM 4740 N N . ALA D 1 51 ? 6.760 47.495 17.441 1.00 15.90 45 ALA D N 1
ATOM 4741 C CA . ALA D 1 51 ? 7.181 46.392 16.581 1.00 16.48 45 ALA D CA 1
ATOM 4742 C C . ALA D 1 51 ? 6.047 45.382 16.421 1.00 17.11 45 ALA D C 1
ATOM 4743 O O . ALA D 1 51 ? 5.813 44.880 15.323 1.00 17.63 45 ALA D O 1
ATOM 4745 N N . THR D 1 52 ? 5.354 45.092 17.519 1.00 17.80 46 THR D N 1
ATOM 4746 C CA . THR D 1 52 ? 4.246 44.123 17.511 1.00 18.76 46 THR D CA 1
ATOM 4747 C C . THR D 1 52 ? 3.062 44.606 16.668 1.00 19.29 46 THR D C 1
ATOM 4748 O O . THR D 1 52 ? 2.509 43.838 15.881 1.00 19.37 46 THR D O 1
ATOM 4752 N N . ILE D 1 53 ? 2.680 45.869 16.833 1.00 20.00 47 ILE D N 1
ATOM 4753 C CA . ILE D 1 53 ? 1.606 46.454 16.033 1.00 20.79 47 ILE D CA 1
ATOM 4754 C C . ILE D 1 53 ? 1.967 46.423 14.544 1.00 21.14 47 ILE D C 1
ATOM 4755 O O . ILE D 1 53 ? 1.136 46.067 13.701 1.00 20.59 47 ILE D O 1
ATOM 4760 N N . ALA D 1 54 ? 3.209 46.778 14.223 1.00 20.48 48 ALA D N 1
ATOM 4761 C CA . ALA D 1 54 ? 3.675 46.740 12.843 1.00 20.94 48 ALA D CA 1
ATOM 4762 C C . ALA D 1 54 ? 3.586 45.321 12.272 1.00 21.63 48 ALA D C 1
ATOM 4763 O O . ALA D 1 54 ? 3.153 45.121 11.129 1.00 21.50 48 ALA D O 1
ATOM 4765 N N . GLU D 1 55 ? 3.997 44.340 13.074 1.00 22.20 49 GLU D N 1
ATOM 4766 C CA . GLU D 1 55 ? 3.976 42.940 12.652 1.00 23.72 49 GLU D CA 1
ATOM 4767 C C . GLU D 1 55 ? 2.548 42.469 12.372 1.00 24.51 49 GLU D C 1
ATOM 4768 O O . GLU D 1 55 ? 2.296 41.811 11.359 1.00 24.93 49 GLU D O 1
ATOM 4774 N N . GLN D 1 56 ? 1.624 42.817 13.265 1.00 25.29 50 GLN D N 1
ATOM 4775 C CA . GLN D 1 56 ? 0.207 42.455 13.117 1.00 26.61 50 GLN D CA 1
ATOM 4776 C C . GLN D 1 56 ? -0.422 43.080 11.869 1.00 27.19 50 GLN D C 1
ATOM 4777 O O . GLN D 1 56 ? -1.225 42.440 11.192 1.00 27.12 50 GLN D O 1
ATOM 4783 N N . ASN D 1 57 ? -0.041 44.318 11.560 1.00 27.53 51 ASN D N 1
ATOM 4784 C CA . ASN D 1 57 ? -0.580 45.034 10.401 1.00 28.04 51 ASN D CA 1
ATOM 4785 C C . ASN D 1 57 ? 0.099 44.680 9.066 1.00 27.14 51 ASN D C 1
ATOM 4786 O O . ASN D 1 57 ? -0.220 45.267 8.032 1.00 28.34 51 ASN D O 1
ATOM 4791 N N . GLY D 1 58 ? 1.038 43.735 9.084 1.00 25.82 52 GLY D N 1
ATOM 4792 C CA . GLY D 1 58 ? 1.715 43.291 7.870 1.00 25.30 52 GLY D CA 1
ATOM 4793 C C . GLY D 1 58 ? 2.725 44.265 7.286 1.00 24.66 52 GLY D C 1
ATOM 4794 O O . GLY D 1 58 ? 2.995 44.228 6.087 1.00 24.51 52 GLY D O 1
ATOM 4795 N N . GLN D 1 59 ? 3.300 45.127 8.123 1.00 23.53 53 GLN D N 1
ATOM 4796 C CA . GLN D 1 59 ? 4.320 46.069 7.664 1.00 23.60 53 GLN D CA 1
ATOM 4797 C C . GLN D 1 59 ? 5.589 45.325 7.277 1.00 22.40 53 GLN D C 1
ATOM 4798 O O . GLN D 1 59 ? 5.850 44.245 7.797 1.00 22.85 53 GLN D O 1
ATOM 4804 N N . PRO D 1 60 ? 6.388 45.898 6.365 1.00 21.94 54 PRO D N 1
ATOM 4805 C CA . PRO D 1 60 ? 7.652 45.248 6.042 1.00 21.51 54 PRO D CA 1
ATOM 4806 C C . PRO D 1 60 ? 8.582 45.201 7.245 1.00 20.74 54 PRO D C 1
ATOM 4807 O O . PRO D 1 60 ? 8.422 45.982 8.189 1.00 19.74 54 PRO D O 1
ATOM 4811 N N . GLU D 1 61 ? 9.555 44.301 7.188 1.00 19.78 55 GLU D N 1
ATOM 4812 C CA . GLU D 1 61 ? 10.471 44.079 8.311 1.00 20.19 55 GLU D CA 1
ATOM 4813 C C . GLU D 1 61 ? 11.294 45.324 8.653 1.00 19.30 55 GLU D C 1
ATOM 4814 O O . GLU D 1 61 ? 11.690 45.501 9.798 1.00 18.01 55 GLU D O 1
ATOM 4820 N N . GLU D 1 62 ? 11.521 46.197 7.670 1.00 19.21 56 GLU D N 1
ATOM 4821 C CA . GLU D 1 62 ? 12.250 47.456 7.900 1.00 19.44 56 GLU D CA 1
ATOM 4822 C C . GLU D 1 62 ? 11.466 48.409 8.821 1.00 18.06 56 GLU D C 1
ATOM 4823 O O . GLU D 1 62 ? 12.053 49.154 9.610 1.00 16.71 56 GLU D O 1
ATOM 4829 N N . ILE D 1 63 ? 10.142 48.389 8.718 1.00 16.97 57 ILE D N 1
ATOM 4830 C CA . ILE D 1 63 ? 9.306 49.228 9.586 1.00 16.76 57 ILE D CA 1
ATOM 4831 C C . ILE D 1 63 ? 9.176 48.581 10.978 1.00 15.92 57 ILE D C 1
ATOM 4832 O O . ILE D 1 63 ? 9.262 49.268 12.001 1.00 14.70 57 ILE D O 1
ATOM 4837 N N . ILE D 1 64 ? 9.003 47.262 11.014 1.00 15.42 58 ILE D N 1
ATOM 4838 C CA . ILE D 1 64 ? 8.922 46.536 12.281 1.00 15.11 58 ILE D CA 1
ATOM 4839 C C . ILE D 1 64 ? 10.180 46.783 13.123 1.00 14.65 58 ILE D C 1
ATOM 4840 O O . ILE D 1 64 ? 10.092 47.122 14.299 1.00 14.33 58 ILE D O 1
ATOM 4845 N N . VAL D 1 65 ? 11.340 46.624 12.497 1.00 14.37 59 VAL D N 1
ATOM 4846 C CA . VAL D 1 65 ? 12.620 46.769 13.183 1.00 13.92 59 VAL D CA 1
ATOM 4847 C C . VAL D 1 65 ? 12.901 48.244 13.484 1.00 13.82 59 VAL D C 1
ATOM 4848 O O . VAL D 1 65 ? 13.451 48.564 14.541 1.00 13.80 59 VAL D O 1
ATOM 4852 N N . GLY D 1 66 ? 12.488 49.142 12.587 1.00 13.44 60 GLY D N 1
ATOM 4853 C CA . GLY D 1 66 ? 12.595 50.574 12.839 1.00 13.57 60 GLY D CA 1
ATOM 4854 C C . GLY D 1 66 ? 11.855 50.998 14.100 1.00 13.34 60 GLY D C 1
ATOM 4855 O O . GLY D 1 66 ? 12.394 51.758 14.931 1.00 13.87 60 GLY D O 1
ATOM 4856 N N . ALA D 1 67 ? 10.616 50.522 14.238 1.00 12.78 61 ALA D N 1
ATOM 4857 C CA . ALA D 1 67 ? 9.825 50.770 15.441 1.00 13.01 61 ALA D CA 1
ATOM 4858 C C . ALA D 1 67 ? 10.477 50.127 16.678 1.00 12.90 61 ALA D C 1
ATOM 4859 O O . ALA D 1 67 ? 10.596 50.761 17.741 1.00 12.63 61 ALA D O 1
ATOM 4861 N N . LEU D 1 68 ? 10.943 48.889 16.520 1.00 13.04 62 LEU D N 1
ATOM 4862 C CA . LEU D 1 68 ? 11.594 48.154 17.613 1.00 13.13 62 LEU D CA 1
ATOM 4863 C C . LEU D 1 68 ? 12.805 48.878 18.211 1.00 13.15 62 LEU D C 1
ATOM 4864 O O . LEU D 1 68 ? 13.058 48.782 19.409 1.00 13.30 62 LEU D O 1
ATOM 4869 N N . LEU D 1 69 ? 13.556 49.592 17.382 1.00 12.86 63 LEU D N 1
ATOM 4870 C CA . LEU D 1 69 ? 14.816 50.177 17.821 1.00 13.00 63 LEU D CA 1
ATOM 4871 C C . LEU D 1 69 ? 14.808 51.695 17.982 1.00 12.78 63 LEU D C 1
ATOM 4872 O O . LEU D 1 69 ? 15.843 52.279 18.305 1.00 12.95 63 LEU D O 1
ATOM 4877 N N . HIS D 1 70 ? 13.666 52.348 17.782 1.00 12.52 64 HIS D N 1
ATOM 4878 C CA . HIS D 1 70 ? 13.694 53.806 17.563 1.00 12.62 64 HIS D CA 1
ATOM 4879 C C . HIS D 1 70 ? 14.119 54.645 18.769 1.00 12.68 64 HIS D C 1
ATOM 4880 O O . HIS D 1 70 ? 14.584 55.769 18.584 1.00 11.86 64 HIS D O 1
ATOM 4887 N N . ASP D 1 71 ? 13.984 54.103 19.982 1.00 12.91 65 ASP D N 1
ATOM 4888 C CA . ASP D 1 71 ? 14.364 54.835 21.204 1.00 13.54 65 ASP D CA 1
ATOM 4889 C C . ASP D 1 71 ? 15.581 54.243 21.921 1.00 14.13 65 ASP D C 1
ATOM 4890 O O . ASP D 1 71 ? 15.826 54.561 23.078 1.00 14.29 65 ASP D O 1
ATOM 4895 N N . ILE D 1 72 ? 16.364 53.393 21.260 1.00 14.68 66 ILE D N 1
ATOM 4896 C CA . ILE D 1 72 ? 17.505 52.791 21.960 1.00 15.36 66 ILE D CA 1
ATOM 4897 C C . ILE D 1 72 ? 18.549 53.840 22.354 1.00 15.39 66 ILE D C 1
ATOM 4898 O O . ILE D 1 72 ? 19.358 53.601 23.246 1.00 15.63 66 ILE D O 1
ATOM 4903 N N . GLY D 1 73 ? 18.514 54.995 21.685 1.00 15.69 67 GLY D N 1
ATOM 4904 C CA . GLY D 1 73 ? 19.403 56.103 21.976 1.00 16.03 67 GLY D CA 1
ATOM 4905 C C . GLY D 1 73 ? 19.222 56.748 23.345 1.00 16.85 67 GLY D C 1
ATOM 4906 O O . GLY D 1 73 ? 20.093 57.494 23.781 1.00 16.81 67 GLY D O 1
ATOM 4907 N N . HIS D 1 74 ? 18.104 56.481 24.019 1.00 17.52 68 HIS D N 1
ATOM 4908 C CA . HIS D 1 74 ? 17.949 56.911 25.416 1.00 18.80 68 HIS D CA 1
ATOM 4909 C C . HIS D 1 74 ? 18.987 56.275 26.344 1.00 19.25 68 HIS D C 1
ATOM 4910 O O . HIS D 1 74 ? 19.379 56.878 27.350 1.00 19.90 68 HIS D O 1
ATOM 4917 N N . PHE D 1 75 ? 19.434 55.065 26.014 1.00 19.14 69 PHE D N 1
ATOM 4918 C CA . PHE D 1 75 ? 20.407 54.348 26.841 1.00 19.53 69 PHE D CA 1
ATOM 4919 C C . PHE D 1 75 ? 21.854 54.736 26.516 1.00 19.33 69 PHE D C 1
ATOM 4920 O O . PHE D 1 75 ? 22.673 53.881 26.192 1.00 19.36 69 PHE D O 1
ATOM 4928 N N . THR D 1 76 ? 22.174 56.020 26.646 1.00 19.70 70 THR D N 1
ATOM 4929 C CA . THR D 1 76 ? 23.475 56.537 26.205 1.00 20.35 70 THR D CA 1
ATOM 4930 C C . THR D 1 76 ? 24.689 55.888 26.870 1.00 20.53 70 THR D C 1
ATOM 4931 O O . THR D 1 76 ? 25.735 55.751 26.231 1.00 20.84 70 THR D O 1
ATOM 4935 N N . SER D 1 77 ? 24.558 55.476 28.133 1.00 20.30 71 SER D N 1
ATOM 4936 C CA . SER D 1 77 ? 25.677 54.860 28.856 1.00 20.68 71 SER D CA 1
ATOM 4937 C C . SER D 1 77 ? 26.092 53.495 28.295 1.00 22.07 71 SER D C 1
ATOM 4938 O O . SER D 1 77 ? 27.125 52.952 28.686 1.00 21.44 71 SER D O 1
ATOM 4941 N N . GLU D 1 78 ? 25.279 52.945 27.393 1.00 23.32 72 GLU D N 1
ATOM 4942 C CA . GLU D 1 78 ? 25.567 51.675 26.744 1.00 23.82 72 GLU D CA 1
ATOM 4943 C C . GLU D 1 78 ? 26.517 51.799 25.556 1.00 23.92 72 GLU D C 1
ATOM 4944 O O . GLU D 1 78 ? 27.069 50.797 25.118 1.00 24.47 72 GLU D O 1
ATOM 4950 N N . PHE D 1 79 ? 26.719 53.014 25.045 1.00 25.08 73 PHE D N 1
ATOM 4951 C CA . PHE D 1 79 ? 27.361 53.210 23.740 1.00 25.38 73 PHE D CA 1
ATOM 4952 C C . PHE D 1 79 ? 28.742 53.867 23.770 1.00 27.67 73 PHE D C 1
ATOM 4953 O O . PHE D 1 79 ? 29.069 54.668 22.895 1.00 28.99 73 PHE D O 1
ATOM 4961 N N . GLY D 1 80 ? 29.570 53.495 24.738 1.00 29.48 74 GLY D N 1
ATOM 4962 C CA . GLY D 1 80 ? 30.943 54.003 24.811 1.00 31.13 74 GLY D CA 1
ATOM 4963 C C . GLY D 1 80 ? 31.843 53.687 23.618 1.00 32.54 74 GLY D C 1
ATOM 4964 O O . GLY D 1 80 ? 32.909 54.288 23.478 1.00 33.14 74 GLY D O 1
ATOM 4965 N N . MET D 1 81 ? 31.425 52.748 22.764 1.00 34.10 75 MET D N 1
ATOM 4966 C CA . MET D 1 81 ? 32.229 52.308 21.612 1.00 35.54 75 MET D CA 1
ATOM 4967 C C . MET D 1 81 ? 32.008 53.115 20.329 1.00 37.89 75 MET D C 1
ATOM 4968 O O . MET D 1 81 ? 32.631 52.817 19.311 1.00 39.42 75 MET D O 1
ATOM 4973 N N . PHE D 1 82 ? 31.133 54.120 20.374 1.00 40.27 76 PHE D N 1
ATOM 4974 C CA . PHE D 1 82 ? 30.861 54.963 19.212 1.00 41.70 76 PHE D CA 1
ATOM 4975 C C . PHE D 1 82 ? 31.395 56.374 19.436 1.00 43.14 76 PHE D C 1
ATOM 4976 O O . PHE D 1 82 ? 30.765 57.190 20.111 1.00 46.48 76 PHE D O 1
ATOM 4984 N N . TYR D 1 91 ? 20.054 64.311 22.456 1.00 27.19 85 TYR D N 1
ATOM 4985 C CA . TYR D 1 91 ? 19.467 63.969 21.165 1.00 25.84 85 TYR D CA 1
ATOM 4986 C C . TYR D 1 91 ? 19.401 62.448 20.989 1.00 23.77 85 TYR D C 1
ATOM 4987 O O . TYR D 1 91 ? 20.205 61.857 20.251 1.00 23.50 85 TYR D O 1
ATOM 4996 N N . HIS D 1 92 ? 18.441 61.817 21.664 1.00 21.29 86 HIS D N 1
ATOM 4997 C CA . HIS D 1 92 ? 18.308 60.352 21.607 1.00 20.11 86 HIS D CA 1
ATOM 4998 C C . HIS D 1 92 ? 18.099 59.792 20.192 1.00 18.91 86 HIS D C 1
ATOM 4999 O O . HIS D 1 92 ? 18.553 58.684 19.900 1.00 17.98 86 HIS D O 1
ATOM 5006 N N . GLU D 1 93 ? 17.457 60.558 19.314 1.00 18.71 87 GLU D N 1
ATOM 5007 C CA . GLU D 1 93 ? 17.291 60.154 17.912 1.00 18.87 87 GLU D CA 1
ATOM 5008 C C . GLU D 1 93 ? 18.630 59.987 17.197 1.00 19.13 87 GLU D C 1
ATOM 5009 O O . GLU D 1 93 ? 18.806 59.059 16.403 1.00 17.92 87 GLU D O 1
ATOM 5015 N N . GLU D 1 94 ? 19.572 60.880 17.492 1.00 19.55 88 GLU D N 1
ATOM 5016 C CA . GLU D 1 94 ? 20.897 60.831 16.884 1.00 20.57 88 GLU D CA 1
ATOM 5017 C C . GLU D 1 94 ? 21.772 59.755 17.531 1.00 19.23 88 GLU D C 1
ATOM 5018 O O . GLU D 1 94 ? 22.463 59.018 16.825 1.00 19.23 88 GLU D O 1
ATOM 5024 N N . ALA D 1 95 ? 21.736 59.654 18.859 1.00 18.43 89 ALA D N 1
ATOM 5025 C CA . ALA D 1 95 ? 22.470 58.591 19.565 1.00 18.28 89 ALA D CA 1
ATOM 5026 C C . ALA D 1 95 ? 22.073 57.203 19.052 1.00 18.16 89 ALA D C 1
ATOM 5027 O O . ALA D 1 95 ? 22.932 56.340 18.831 1.00 18.74 89 ALA D O 1
ATOM 5029 N N . GLY D 1 96 ? 20.770 56.990 18.880 1.00 17.46 90 GLY D N 1
ATOM 5030 C CA . GLY D 1 96 ? 20.254 55.729 18.351 1.00 17.25 90 GLY D CA 1
ATOM 5031 C C . GLY D 1 96 ? 20.729 55.441 16.944 1.00 16.96 90 GLY D C 1
ATOM 5032 O O . GLY D 1 96 ? 21.192 54.336 16.647 1.00 17.49 90 GLY D O 1
ATOM 5033 N N . ALA D 1 97 ? 20.614 56.434 16.070 1.00 16.83 91 ALA D N 1
ATOM 5034 C CA . ALA D 1 97 ? 21.015 56.282 14.676 1.00 17.38 91 ALA D CA 1
ATOM 5035 C C . ALA D 1 97 ? 22.506 55.960 14.539 1.00 18.25 91 ALA D C 1
ATOM 5036 O O . ALA D 1 97 ? 22.893 55.155 13.692 1.00 18.09 91 ALA D O 1
ATOM 5038 N N . GLU D 1 98 ? 23.333 56.584 15.373 1.00 19.80 92 GLU D N 1
ATOM 5039 C CA . GLU D 1 98 ? 24.778 56.331 15.335 1.00 21.19 92 GLU D CA 1
ATOM 5040 C C . GLU D 1 98 ? 25.107 54.879 15.694 1.00 20.32 92 GLU D C 1
ATOM 5041 O O . GLU D 1 98 ? 26.041 54.305 15.135 1.00 19.71 92 GLU D O 1
ATOM 5047 N N . VAL D 1 99 ? 24.332 54.284 16.600 1.00 19.59 93 VAL D N 1
ATOM 5048 C CA . VAL D 1 99 ? 24.484 52.859 16.924 1.00 18.97 93 VAL D CA 1
ATOM 5049 C C . VAL D 1 99 ? 24.144 51.970 15.726 1.00 18.49 93 VAL D C 1
ATOM 5050 O O . VAL D 1 99 ? 24.822 50.973 15.462 1.00 18.32 93 VAL D O 1
ATOM 5054 N N . LEU D 1 100 ? 23.089 52.329 15.009 1.00 17.69 94 LEU D N 1
ATOM 5055 C CA . LEU D 1 100 ? 22.587 51.503 13.921 1.00 17.56 94 LEU D CA 1
ATOM 5056 C C . LEU D 1 100 ? 23.293 51.733 12.572 1.00 18.07 94 LEU D C 1
ATOM 5057 O O . LEU D 1 100 ? 23.364 50.824 11.764 1.00 17.79 94 LEU D O 1
ATOM 5062 N N . GLU D 1 101 ? 23.835 52.925 12.324 1.00 19.35 95 GLU D N 1
ATOM 5063 C CA . GLU D 1 101 ? 24.180 53.306 10.938 1.00 21.01 95 GLU D CA 1
ATOM 5064 C C . GLU D 1 101 ? 25.152 52.372 10.190 1.00 20.47 95 GLU D C 1
ATOM 5065 O O . GLU D 1 101 ? 25.016 52.173 8.984 1.00 19.54 95 GLU D O 1
ATOM 5071 N N . GLN D 1 102 ? 26.097 51.777 10.903 1.00 21.09 96 GLN D N 1
ATOM 5072 C CA . GLN D 1 102 ? 27.067 50.878 10.268 1.00 21.46 96 GLN D CA 1
ATOM 5073 C C . GLN D 1 102 ? 26.473 49.531 9.846 1.00 20.79 96 GLN D C 1
ATOM 5074 O O . GLN D 1 102 ? 26.939 48.919 8.880 1.00 20.19 96 GLN D O 1
ATOM 5080 N N . PHE D 1 103 ? 25.445 49.079 10.562 1.00 19.11 97 PHE D N 1
ATOM 5081 C CA . PHE D 1 103 ? 24.994 47.694 10.464 1.00 18.93 97 PHE D CA 1
ATOM 5082 C C . PHE D 1 103 ? 23.642 47.501 9.774 1.00 18.01 97 PHE D C 1
ATOM 5083 O O . PHE D 1 103 ? 23.352 46.409 9.294 1.00 17.77 97 PHE D O 1
ATOM 5091 N N . PHE D 1 104 ? 22.820 48.549 9.705 1.00 16.98 98 PHE D N 1
ATOM 5092 C CA . PHE D 1 104 ? 21.438 48.406 9.234 1.00 16.61 98 PHE D CA 1
ATOM 5093 C C . PHE D 1 104 ? 21.174 49.098 7.889 1.00 17.13 98 PHE D C 1
ATOM 5094 O O . PHE D 1 104 ? 21.870 50.050 7.533 1.00 18.12 98 PHE D O 1
ATOM 5102 N N . PRO D 1 105 ? 20.166 48.619 7.137 1.00 17.84 99 PRO D N 1
ATOM 5103 C CA . PRO D 1 105 ? 19.707 49.335 5.946 1.00 18.12 99 PRO D CA 1
ATOM 5104 C C . PRO D 1 105 ? 19.418 50.799 6.268 1.00 18.57 99 PRO D C 1
ATOM 5105 O O . PRO D 1 105 ? 18.882 51.103 7.338 1.00 17.32 99 PRO D O 1
ATOM 5109 N N . SER D 1 106 ? 19.783 51.701 5.360 1.00 19.60 100 SER D N 1
ATOM 5110 C CA . SER D 1 106 ? 19.637 53.128 5.617 1.00 20.44 100 SER D CA 1
ATOM 5111 C C . SER D 1 106 ? 18.184 53.525 5.937 1.00 19.83 100 SER D C 1
ATOM 5112 O O . SER D 1 106 ? 17.968 54.445 6.709 1.00 19.29 100 SER D O 1
ATOM 5115 N N . VAL D 1 107 ? 17.200 52.826 5.370 1.00 19.23 101 VAL D N 1
ATOM 5116 C CA . VAL D 1 107 ? 15.799 53.100 5.703 1.00 19.10 101 VAL D CA 1
ATOM 5117 C C . VAL D 1 107 ? 15.549 52.957 7.212 1.00 17.81 101 VAL D C 1
ATOM 5118 O O . VAL D 1 107 ? 14.868 53.790 7.809 1.00 17.04 101 VAL D O 1
ATOM 5122 N N . ILE D 1 108 ? 16.116 51.919 7.821 1.00 16.58 102 ILE D N 1
ATOM 5123 C CA . ILE D 1 108 ? 15.931 51.685 9.256 1.00 16.21 102 ILE D CA 1
ATOM 5124 C C . ILE D 1 108 ? 16.634 52.778 10.048 1.00 15.96 102 ILE D C 1
ATOM 5125 O O . ILE D 1 108 ? 16.047 53.382 10.950 1.00 15.48 102 ILE D O 1
ATOM 5130 N N . THR D 1 109 ? 17.889 53.053 9.702 1.00 15.50 103 THR D N 1
ATOM 5131 C CA . THR D 1 109 ? 18.639 54.116 10.366 1.00 15.92 103 THR D CA 1
ATOM 5132 C C . THR D 1 109 ? 17.896 55.460 10.269 1.00 16.31 103 THR D C 1
ATOM 5133 O O . THR D 1 109 ? 17.833 56.214 11.245 1.00 15.77 103 THR D O 1
ATOM 5137 N N . ASP D 1 110 ? 17.337 55.737 9.090 1.00 16.95 104 ASP D N 1
ATOM 5138 C CA . ASP D 1 110 ? 16.524 56.946 8.874 1.00 17.33 104 ASP D CA 1
ATOM 5139 C C . ASP D 1 110 ? 15.277 56.987 9.748 1.00 16.53 104 ASP D C 1
ATOM 5140 O O . ASP D 1 110 ? 14.947 58.034 10.308 1.00 16.46 104 ASP D O 1
ATOM 5145 N N . CYS D 1 111 ? 14.576 55.861 9.868 1.00 15.92 105 CYS D N 1
ATOM 5146 C CA . CYS D 1 111 ? 13.394 55.808 10.727 1.00 15.83 105 CYS D CA 1
ATOM 5147 C C . CYS D 1 111 ? 13.731 56.181 12.174 1.00 15.21 105 CYS D C 1
ATOM 5148 O O . CYS D 1 111 ? 12.916 56.800 12.850 1.00 14.98 105 CYS D O 1
ATOM 5151 N N . VAL D 1 112 ? 14.932 55.823 12.631 1.00 14.38 106 VAL D N 1
ATOM 5152 C CA . VAL D 1 112 ? 15.368 56.166 13.977 1.00 14.39 106 VAL D CA 1
ATOM 5153 C C . VAL D 1 112 ? 15.892 57.601 14.042 1.00 14.76 106 VAL D C 1
ATOM 5154 O O . VAL D 1 112 ? 15.438 58.405 14.870 1.00 14.62 106 VAL D O 1
ATOM 5158 N N . ARG D 1 113 ? 16.809 57.937 13.146 1.00 15.85 107 ARG D N 1
ATOM 5159 C CA . ARG D 1 113 ? 17.410 59.271 13.124 1.00 16.94 107 ARG D CA 1
ATOM 5160 C C . ARG D 1 113 ? 16.383 60.396 13.029 1.00 17.07 107 ARG D C 1
ATOM 5161 O O . ARG D 1 113 ? 16.548 61.435 13.665 1.00 17.05 107 ARG D O 1
ATOM 5169 N N . TYR D 1 114 ? 15.339 60.192 12.227 1.00 17.49 108 TYR D N 1
ATOM 5170 C CA . TYR D 1 114 ? 14.385 61.263 11.924 1.00 17.74 108 TYR D CA 1
ATOM 5171 C C . TYR D 1 114 ? 13.035 61.123 12.632 1.00 17.36 108 TYR D C 1
ATOM 5172 O O . TYR D 1 114 ? 12.066 61.773 12.246 1.00 17.08 108 TYR D O 1
ATOM 5181 N N . HIS D 1 115 ? 12.970 60.322 13.692 1.00 16.62 109 HIS D N 1
ATOM 5182 C CA . HIS D 1 115 ? 11.686 60.086 14.350 1.00 16.04 109 HIS D CA 1
ATOM 5183 C C . HIS D 1 115 ? 11.253 61.253 15.231 1.00 16.25 109 HIS D C 1
ATOM 5184 O O . HIS D 1 115 ? 10.069 61.400 15.492 1.00 15.46 109 HIS D O 1
ATOM 5191 N N . VAL D 1 116 ? 12.200 62.089 15.666 1.00 16.32 110 VAL D N 1
ATOM 5192 C CA . VAL D 1 116 ? 11.856 63.311 16.393 1.00 16.99 110 VAL D CA 1
ATOM 5193 C C . VAL D 1 116 ? 11.386 64.356 15.385 1.00 16.77 110 VAL D C 1
ATOM 5194 O O . VAL D 1 116 ? 10.375 65.022 15.612 1.00 16.56 110 VAL D O 1
ATOM 5198 N N . ALA D 1 117 ? 12.104 64.476 14.269 1.00 16.72 111 ALA D N 1
ATOM 5199 C CA . ALA D 1 117 ? 11.667 65.324 13.151 1.00 16.55 111 ALA D CA 1
ATOM 5200 C C . ALA D 1 117 ? 10.258 64.946 12.673 1.00 16.63 111 ALA D C 1
ATOM 5201 O O . ALA D 1 117 ? 9.437 65.823 12.370 1.00 16.72 111 ALA D O 1
ATOM 5203 N N . ALA D 1 118 ? 9.982 63.644 12.615 1.00 16.16 112 ALA D N 1
ATOM 5204 C CA . ALA D 1 118 ? 8.654 63.142 12.250 1.00 16.17 112 ALA D CA 1
ATOM 5205 C C . ALA D 1 118 ? 7.542 63.743 13.126 1.00 16.44 112 ALA D C 1
ATOM 5206 O O . ALA D 1 118 ? 6.485 64.161 12.622 1.00 16.02 112 ALA D O 1
ATOM 5208 N N . LYS D 1 119 ? 7.784 63.814 14.433 1.00 16.73 113 LYS D N 1
ATOM 5209 C CA . LYS D 1 119 ? 6.810 64.423 15.338 1.00 17.47 113 LYS D CA 1
ATOM 5210 C C . LYS D 1 119 ? 6.612 65.907 15.005 1.00 18.09 113 LYS D C 1
ATOM 5211 O O . LYS D 1 119 ? 5.473 66.407 14.947 1.00 18.24 113 LYS D O 1
ATOM 5217 N N . ARG D 1 120 ? 7.722 66.601 14.756 1.00 18.75 114 ARG D N 1
ATOM 5218 C CA . ARG D 1 120 ? 7.687 68.027 14.419 1.00 19.43 114 ARG D CA 1
ATOM 5219 C C . ARG D 1 120 ? 6.925 68.249 13.115 1.00 18.71 114 ARG D C 1
ATOM 5220 O O . ARG D 1 120 ? 6.131 69.198 12.982 1.00 18.61 114 ARG D O 1
ATOM 5228 N N . TYR D 1 121 ? 7.165 67.356 12.164 1.00 17.70 115 TYR D N 1
ATOM 5229 C CA . TYR D 1 121 ? 6.476 67.354 10.876 1.00 17.59 115 TYR D CA 1
ATOM 5230 C C . TYR D 1 121 ? 4.981 67.049 10.988 1.00 17.59 115 TYR D C 1
ATOM 5231 O O . TYR D 1 121 ? 4.164 67.729 10.375 1.00 18.57 115 TYR D O 1
ATOM 5240 N N . LEU D 1 122 ? 4.619 66.018 11.741 1.00 17.82 116 LEU D N 1
ATOM 5241 C CA . LEU D 1 122 ? 3.205 65.650 11.868 1.00 18.01 116 LEU D CA 1
ATOM 5242 C C . LEU D 1 122 ? 2.388 66.738 12.579 1.00 18.79 116 LEU D C 1
ATOM 5243 O O . LEU D 1 122 ? 1.278 67.052 12.150 1.00 19.24 116 LEU D O 1
ATOM 5248 N N . CYS D 1 123 ? 2.944 67.333 13.630 1.00 19.34 117 CYS D N 1
ATOM 5249 C CA . CYS D 1 123 ? 2.263 68.430 14.319 1.00 20.31 117 CYS D CA 1
ATOM 5250 C C . CYS D 1 123 ? 2.090 69.641 13.399 1.00 21.28 117 CYS D C 1
ATOM 5251 O O . CYS D 1 123 ? 1.097 70.359 13.500 1.00 21.80 117 CYS D O 1
ATOM 5254 N N . ALA D 1 124 ? 3.051 69.864 12.507 1.00 21.85 118 ALA D N 1
ATOM 5255 C CA . ALA D 1 124 ? 2.973 70.974 11.553 1.00 22.73 118 ALA D CA 1
ATOM 5256 C C . ALA D 1 124 ? 1.933 70.754 10.451 1.00 23.36 118 ALA D C 1
ATOM 5257 O O . ALA D 1 124 ? 1.233 71.695 10.054 1.00 25.76 118 ALA D O 1
ATOM 5259 N N . THR D 1 125 ? 1.841 69.527 9.945 1.00 23.00 119 THR D N 1
ATOM 5260 C CA . THR D 1 125 ? 0.976 69.215 8.801 1.00 22.63 119 THR D CA 1
ATOM 5261 C C . THR D 1 125 ? -0.408 68.673 9.189 1.00 22.75 119 THR D C 1
ATOM 5262 O O . THR D 1 125 ? -1.368 68.797 8.423 1.00 21.80 119 THR D O 1
ATOM 5266 N N . LYS D 1 126 ? -0.500 68.065 10.368 1.00 23.17 120 LYS D N 1
ATOM 5267 C CA . LYS D 1 126 ? -1.745 67.500 10.879 1.00 23.82 120 LYS D CA 1
ATOM 5268 C C . LYS D 1 126 ? -1.882 67.944 12.328 1.00 22.85 120 LYS D C 1
ATOM 5269 O O . LYS D 1 126 ? -1.629 67.160 13.244 1.00 21.99 120 LYS D O 1
ATOM 5275 N N . PRO D 1 127 ? -2.263 69.215 12.548 1.00 22.15 121 PRO D N 1
ATOM 5276 C CA . PRO D 1 127 ? -2.280 69.795 13.898 1.00 21.81 121 PRO D CA 1
ATOM 5277 C C . PRO D 1 127 ? -3.016 68.999 14.987 1.00 20.97 121 PRO D C 1
ATOM 5278 O O . PRO D 1 127 ? -2.642 69.094 16.155 1.00 21.29 121 PRO D O 1
ATOM 5282 N N . GLU D 1 128 ? -4.017 68.198 14.614 1.00 20.01 122 GLU D N 1
ATOM 5283 C CA . GLU D 1 128 ? -4.716 67.335 15.580 1.00 19.86 122 GLU D CA 1
ATOM 5284 C C . GLU D 1 128 ? -3.794 66.265 16.170 1.00 19.46 122 GLU D C 1
ATOM 5285 O O . GLU D 1 128 ? -4.074 65.739 17.242 1.00 18.87 122 GLU D O 1
ATOM 5291 N N . TYR D 1 129 ? -2.697 65.953 15.472 1.00 19.59 123 TYR D N 1
ATOM 5292 C CA . TYR D 1 129 ? -1.664 65.053 15.999 1.00 20.08 123 TYR D CA 1
ATOM 5293 C C . TYR D 1 129 ? -1.150 65.491 17.380 1.00 20.94 123 TYR D C 1
ATOM 5294 O O . TYR D 1 129 ? -0.726 64.660 18.176 1.00 20.27 123 TYR D O 1
ATOM 5303 N N . PHE D 1 130 ? -1.198 66.788 17.669 1.00 23.20 124 PHE D N 1
ATOM 5304 C CA . PHE D 1 130 ? -0.833 67.289 18.995 1.00 26.12 124 PHE D CA 1
ATOM 5305 C C . PHE D 1 130 ? -1.659 66.643 20.116 1.00 27.09 124 PHE D C 1
ATOM 5306 O O . PHE D 1 130 ? -1.113 66.276 21.153 1.00 26.35 124 PHE D O 1
ATOM 5314 N N . ASN D 1 131 ? -2.968 66.493 19.901 1.00 29.08 125 ASN D N 1
ATOM 5315 C CA . ASN D 1 131 ? -3.858 65.882 20.912 1.00 30.06 125 ASN D CA 1
ATOM 5316 C C . ASN D 1 131 ? -3.564 64.399 21.091 1.00 29.22 125 ASN D C 1
ATOM 5317 O O . ASN D 1 131 ? -3.851 63.798 22.132 1.00 29.99 125 ASN D O 1
ATOM 5322 N N . ARG D 1 132 ? -2.988 63.822 20.049 1.00 27.76 126 ARG D N 1
ATOM 5323 C CA . ARG D 1 132 ? -2.610 62.431 20.012 1.00 26.58 126 ARG D CA 1
ATOM 5324 C C . ARG D 1 132 ? -1.332 62.167 20.801 1.00 26.13 126 ARG D C 1
ATOM 5325 O O . ARG D 1 132 ? -1.125 61.062 21.288 1.00 27.42 126 ARG D O 1
ATOM 5333 N N . LEU D 1 133 ? -0.472 63.177 20.918 1.00 26.29 127 LEU D N 1
ATOM 5334 C CA . LEU D 1 133 ? 0.747 63.074 21.718 1.00 26.18 127 LEU D CA 1
ATOM 5335 C C . LEU D 1 133 ? 0.439 62.986 23.208 1.00 28.25 127 LEU D C 1
ATOM 5336 O O . LEU D 1 133 ? -0.550 63.549 23.691 1.00 28.38 127 LEU D O 1
ATOM 5341 N N . SER D 1 134 ? 1.307 62.290 23.931 1.00 29.17 128 SER D N 1
ATOM 5342 C CA . SER D 1 134 ? 1.259 62.265 25.384 1.00 30.68 128 SER D CA 1
ATOM 5343 C C . SER D 1 134 ? 1.804 63.592 25.910 1.00 31.72 128 SER D C 1
ATOM 5344 O O . SER D 1 134 ? 2.507 64.314 25.190 1.00 30.61 128 SER D O 1
ATOM 5347 N N . GLU D 1 135 ? 1.512 63.906 27.170 1.00 33.41 129 GLU D N 1
ATOM 5348 C CA . GLU D 1 135 ? 2.039 65.135 27.762 1.00 33.70 129 GLU D CA 1
ATOM 5349 C C . GLU D 1 135 ? 3.575 65.117 27.823 1.00 32.04 129 GLU D C 1
ATOM 5350 O O . GLU D 1 135 ? 4.209 66.159 27.682 1.00 31.25 129 GLU D O 1
ATOM 5356 N N . ALA D 1 136 ? 4.165 63.935 28.001 1.00 30.97 130 ALA D N 1
ATOM 5357 C CA . ALA D 1 136 ? 5.628 63.801 28.024 1.00 29.76 130 ALA D CA 1
ATOM 5358 C C . ALA D 1 136 ? 6.282 64.077 26.659 1.00 28.90 130 ALA D C 1
ATOM 5359 O O . ALA D 1 136 ? 7.350 64.692 26.590 1.00 28.72 130 ALA D O 1
ATOM 5361 N N . SER D 1 137 ? 5.650 63.624 25.579 1.00 27.83 131 SER D N 1
ATOM 5362 C CA . SER D 1 137 ? 6.153 63.910 24.227 1.00 27.02 131 SER D CA 1
ATOM 5363 C C . SER D 1 137 ? 5.874 65.361 23.817 1.00 26.69 131 SER D C 1
ATOM 5364 O O . SER D 1 137 ? 6.610 65.932 23.019 1.00 27.49 131 SER D O 1
ATOM 5367 N N . ILE D 1 138 ? 4.804 65.945 24.347 1.00 28.07 132 ILE D N 1
ATOM 5368 C CA . ILE D 1 138 ? 4.544 67.380 24.186 1.00 28.47 132 ILE D CA 1
ATOM 5369 C C . ILE D 1 138 ? 5.661 68.189 24.853 1.00 29.72 132 ILE D C 1
ATOM 5370 O O . ILE D 1 138 ? 6.146 69.178 24.290 1.00 29.04 132 ILE D O 1
ATOM 5375 N N . HIS D 1 139 ? 6.068 67.758 26.047 1.00 30.98 133 HIS D N 1
ATOM 5376 C CA . HIS D 1 139 ? 7.175 68.392 26.769 1.00 32.13 133 HIS D CA 1
ATOM 5377 C C . HIS D 1 139 ? 8.450 68.366 25.927 1.00 30.19 133 HIS D C 1
ATOM 5378 O O . HIS D 1 139 ? 9.056 69.410 25.687 1.00 29.92 133 HIS D O 1
ATOM 5385 N N . SER D 1 140 ? 8.849 67.180 25.463 1.00 28.44 134 SER D N 1
ATOM 5386 C CA . SER D 1 140 ? 10.087 67.052 24.681 1.00 27.27 134 SER D CA 1
ATOM 5387 C C . SER D 1 140 ? 10.003 67.820 23.353 1.00 26.59 134 SER D C 1
ATOM 5388 O O . SER D 1 140 ? 11.008 68.352 22.880 1.00 25.41 134 SER D O 1
ATOM 5391 N N . LEU D 1 141 ? 8.809 67.889 22.765 1.00 25.65 135 LEU D N 1
ATOM 5392 C CA . LEU D 1 141 ? 8.600 68.661 21.530 1.00 26.46 135 LEU D CA 1
ATOM 5393 C C . LEU D 1 141 ? 9.035 70.119 21.678 1.00 27.61 135 LEU D C 1
ATOM 5394 O O . LEU D 1 141 ? 9.621 70.688 20.759 1.00 27.00 135 LEU D O 1
ATOM 5399 N N . LYS D 1 142 ? 8.737 70.717 22.828 1.00 29.85 136 LYS D N 1
ATOM 5400 C CA . LYS D 1 142 ? 9.118 72.102 23.097 1.00 33.12 136 LYS D CA 1
ATOM 5401 C C . LYS D 1 142 ? 10.636 72.264 22.983 1.00 33.40 136 LYS D C 1
ATOM 5402 O O . LYS D 1 142 ? 11.119 73.114 22.236 1.00 33.49 136 LYS D O 1
ATOM 5408 N N . LEU D 1 143 ? 11.380 71.421 23.699 1.00 33.17 137 LEU D N 1
ATOM 5409 C CA . LEU D 1 143 ? 12.851 71.459 23.676 1.00 33.62 137 LEU D CA 1
ATOM 5410 C C . LEU D 1 143 ? 13.449 71.106 22.310 1.00 31.89 137 LEU D C 1
ATOM 5411 O O . LEU D 1 143 ? 14.519 71.599 21.947 1.00 30.73 137 LEU D O 1
ATOM 5416 N N . GLN D 1 144 ? 12.742 70.266 21.555 1.00 29.42 138 GLN D N 1
ATOM 5417 C CA . GLN D 1 144 ? 13.190 69.828 20.234 1.00 27.74 138 GLN D CA 1
ATOM 5418 C C . GLN D 1 144 ? 12.889 70.840 19.116 1.00 27.33 138 GLN D C 1
ATOM 5419 O O . GLN D 1 144 ? 13.281 70.625 17.969 1.00 27.34 138 GLN D O 1
ATOM 5425 N N . GLY D 1 145 ? 12.200 71.934 19.447 1.00 27.63 139 GLY D N 1
ATOM 5426 C CA . GLY D 1 145 ? 11.988 73.036 18.502 1.00 26.93 139 GLY D CA 1
ATOM 5427 C C . GLY D 1 145 ? 10.562 73.273 18.033 1.00 25.95 139 GLY D C 1
ATOM 5428 O O . GLY D 1 145 ? 10.342 74.068 17.123 1.00 26.78 139 GLY D O 1
ATOM 5429 N N . GLY D 1 146 ? 9.592 72.591 18.636 1.00 25.36 140 GLY D N 1
ATOM 5430 C CA . GLY D 1 146 ? 8.190 72.771 18.270 1.00 24.63 140 GLY D CA 1
ATOM 5431 C C . GLY D 1 146 ? 7.865 72.277 16.871 1.00 23.79 140 GLY D C 1
ATOM 5432 O O . GLY D 1 146 ? 8.685 71.623 16.228 1.00 23.60 140 GLY D O 1
ATOM 5433 N N . PRO D 1 147 ? 6.653 72.578 16.387 1.00 23.39 141 PRO D N 1
ATOM 5434 C CA . PRO D 1 147 ? 6.282 72.151 15.038 1.00 22.57 141 PRO D CA 1
ATOM 5435 C C . PRO D 1 147 ? 7.183 72.755 13.966 1.00 22.14 141 PRO D C 1
ATOM 5436 O O . PRO D 1 147 ? 7.713 73.858 14.138 1.00 21.53 141 PRO D O 1
ATOM 5440 N N . MET D 1 148 ? 7.362 72.019 12.876 1.00 22.00 142 MET D N 1
ATOM 5441 C CA . MET D 1 148 ? 8.080 72.515 11.703 1.00 22.22 142 MET D CA 1
ATOM 5442 C C . MET D 1 148 ? 7.331 73.685 11.063 1.00 23.18 142 MET D C 1
ATOM 5443 O O . MET D 1 148 ? 6.106 73.746 11.134 1.00 22.07 142 MET D O 1
ATOM 5448 N N . ASP D 1 149 ? 8.073 74.603 10.446 1.00 24.64 143 ASP D N 1
ATOM 5449 C CA . ASP D 1 149 ? 7.467 75.630 9.586 1.00 26.49 143 ASP D CA 1
ATOM 5450 C C . ASP D 1 149 ? 7.446 75.124 8.140 1.00 27.25 143 ASP D C 1
ATOM 5451 O O . ASP D 1 149 ? 7.943 74.029 7.861 1.00 26.83 143 ASP D O 1
ATOM 5456 N N . ALA D 1 150 ? 6.856 75.900 7.231 1.00 27.07 144 ALA D N 1
ATOM 5457 C CA . ALA D 1 150 ? 6.638 75.443 5.849 1.00 28.06 144 ALA D CA 1
ATOM 5458 C C . ALA D 1 150 ? 7.933 75.100 5.103 1.00 28.27 144 ALA D C 1
ATOM 5459 O O . ALA D 1 150 ? 7.947 74.187 4.280 1.00 27.84 144 ALA D O 1
ATOM 5461 N N . GLU D 1 151 ? 9.004 75.836 5.389 1.00 29.33 145 GLU D N 1
ATOM 5462 C CA . GLU D 1 151 ? 10.304 75.587 4.768 1.00 31.60 145 GLU D CA 1
ATOM 5463 C C . GLU D 1 151 ? 10.870 74.229 5.197 1.00 30.39 145 GLU D C 1
ATOM 5464 O O . GLU D 1 151 ? 11.268 73.423 4.356 1.00 30.23 145 GLU D O 1
ATOM 5470 N N . GLU D 1 152 ? 10.876 73.979 6.505 1.00 29.10 146 GLU D N 1
ATOM 5471 C CA . GLU D 1 152 ? 11.334 72.696 7.051 1.00 28.58 146 GLU D CA 1
ATOM 5472 C C . GLU D 1 152 ? 10.508 71.524 6.531 1.00 27.26 146 GLU D C 1
ATOM 5473 O O . GLU D 1 152 ? 11.046 70.442 6.284 1.00 26.61 146 GLU D O 1
ATOM 5479 N N . VAL D 1 153 ? 9.203 71.744 6.382 1.00 24.93 147 VAL D N 1
ATOM 5480 C CA . VAL D 1 153 ? 8.288 70.729 5.863 1.00 25.19 147 VAL D CA 1
ATOM 5481 C C . VAL D 1 153 ? 8.693 70.307 4.451 1.00 25.53 147 VAL D C 1
ATOM 5482 O O . VAL D 1 153 ? 8.780 69.117 4.161 1.00 24.45 147 VAL D O 1
ATOM 5486 N N . ALA D 1 154 ? 8.943 71.287 3.584 1.00 26.21 148 ALA D N 1
ATOM 5487 C CA . ALA D 1 154 ? 9.352 71.014 2.204 1.00 27.79 148 ALA D CA 1
ATOM 5488 C C . ALA D 1 154 ? 10.668 70.234 2.147 1.00 27.98 148 ALA D C 1
ATOM 5489 O O . ALA D 1 154 ? 10.788 69.277 1.384 1.00 28.77 148 ALA D O 1
ATOM 5491 N N . GLU D 1 155 ? 11.637 70.634 2.965 1.00 29.42 149 GLU D N 1
ATOM 5492 C CA . GLU D 1 155 ? 12.939 69.958 3.007 1.00 30.39 149 GLU D CA 1
ATOM 5493 C C . GLU D 1 155 ? 12.802 68.520 3.516 1.00 29.36 149 GLU D C 1
ATOM 5494 O O . GLU D 1 155 ? 13.410 67.596 2.967 1.00 28.61 149 GLU D O 1
ATOM 5500 N N . PHE D 1 156 ? 11.986 68.332 4.549 1.00 28.11 150 PHE D N 1
ATOM 5501 C CA . PHE D 1 156 ? 11.736 67.000 5.100 1.00 27.20 150 PHE D CA 1
ATOM 5502 C C . PHE D 1 156 ? 11.059 66.084 4.088 1.00 27.42 150 PHE D C 1
ATOM 5503 O O . PHE D 1 156 ? 11.288 64.874 4.094 1.00 27.72 150 PHE D O 1
ATOM 5511 N N . GLU D 1 157 ? 10.224 66.656 3.221 1.00 27.97 151 GLU D N 1
ATOM 5512 C CA . GLU D 1 157 ? 9.497 65.868 2.225 1.00 28.32 151 GLU D CA 1
ATOM 5513 C C . GLU D 1 157 ? 10.371 65.407 1.051 1.00 28.90 151 GLU D C 1
ATOM 5514 O O . GLU D 1 157 ? 9.944 64.569 0.262 1.00 29.69 151 GLU D O 1
ATOM 5520 N N . LYS D 1 158 ? 11.580 65.954 0.936 1.00 30.45 152 LYS D N 1
ATOM 5521 C CA . LYS D 1 158 ? 12.564 65.460 -0.035 1.00 31.28 152 LYS D CA 1
ATOM 5522 C C . LYS D 1 158 ? 13.174 64.118 0.390 1.00 30.89 152 LYS D C 1
ATOM 5523 O O . LYS D 1 158 ? 13.727 63.397 -0.443 1.00 30.96 152 LYS D O 1
ATOM 5529 N N . ASN D 1 159 ? 13.088 63.793 1.679 1.00 29.07 153 ASN D N 1
ATOM 5530 C CA . ASN D 1 159 ? 13.617 62.528 2.194 1.00 28.30 153 ASN D CA 1
ATOM 5531 C C . ASN D 1 159 ? 12.955 61.334 1.499 1.00 27.28 153 ASN D C 1
ATOM 5532 O O . ASN D 1 159 ? 11.732 61.194 1.532 1.00 26.41 153 ASN D O 1
ATOM 5537 N N . PRO D 1 160 ? 13.758 60.466 0.858 1.00 27.83 154 PRO D N 1
ATOM 5538 C CA . PRO D 1 160 ? 13.167 59.368 0.090 1.00 26.69 154 PRO D CA 1
ATOM 5539 C C . PRO D 1 160 ? 12.443 58.320 0.942 1.00 26.49 154 PRO D C 1
ATOM 5540 O O . PRO D 1 160 ? 11.618 57.570 0.415 1.00 25.29 154 PRO D O 1
ATOM 5544 N N . ASN D 1 161 ? 12.749 58.274 2.240 1.00 25.48 155 ASN D N 1
ATOM 5545 C CA . ASN D 1 161 ? 12.103 57.339 3.157 1.00 25.08 155 ASN D CA 1
ATOM 5546 C C . ASN D 1 161 ? 11.025 57.996 4.018 1.00 24.43 155 ASN D C 1
ATOM 5547 O O . ASN D 1 161 ? 10.737 57.533 5.122 1.00 23.63 155 ASN D O 1
ATOM 5552 N N . LEU D 1 162 ? 10.406 59.055 3.498 1.00 23.92 156 LEU D N 1
ATOM 5553 C CA . LEU D 1 162 ? 9.393 59.799 4.245 1.00 23.58 156 LEU D CA 1
ATOM 5554 C C . LEU D 1 162 ? 8.279 58.909 4.784 1.00 22.98 156 LEU D C 1
ATOM 5555 O O . LEU D 1 162 ? 7.920 59.006 5.950 1.00 22.09 156 LEU D O 1
ATOM 5560 N N . LYS D 1 163 ? 7.732 58.044 3.939 1.00 23.12 157 LYS D N 1
ATOM 5561 C CA . LYS D 1 163 ? 6.577 57.244 4.336 1.00 24.17 157 LYS D CA 1
ATOM 5562 C C . LYS D 1 163 ? 6.907 56.247 5.448 1.00 22.68 157 LYS D C 1
ATOM 5563 O O . LYS D 1 163 ? 6.131 56.097 6.395 1.00 22.04 157 LYS D O 1
ATOM 5569 N N . GLN D 1 164 ? 8.072 55.610 5.365 1.00 21.15 158 GLN D N 1
ATOM 5570 C CA . GLN D 1 164 ? 8.525 54.713 6.426 1.00 20.53 158 GLN D CA 1
ATOM 5571 C C . GLN D 1 164 ? 8.779 55.462 7.741 1.00 19.24 158 GLN D C 1
ATOM 5572 O O . GLN D 1 164 ? 8.415 54.983 8.825 1.00 17.99 158 GLN D O 1
ATOM 5578 N N . ILE D 1 165 ? 9.407 56.629 7.639 1.00 18.26 159 ILE D N 1
ATOM 5579 C CA . ILE D 1 165 ? 9.660 57.474 8.811 1.00 17.86 159 ILE D CA 1
ATOM 5580 C C . ILE D 1 165 ? 8.342 57.831 9.504 1.00 17.72 159 ILE D C 1
ATOM 5581 O O . ILE D 1 165 ? 8.198 57.672 10.718 1.00 16.39 159 ILE D O 1
ATOM 5586 N N . ILE D 1 166 ? 7.373 58.294 8.718 1.00 18.25 160 ILE D N 1
ATOM 5587 C CA . ILE D 1 166 ? 6.059 58.643 9.259 1.00 18.51 160 ILE D CA 1
ATOM 5588 C C . ILE D 1 166 ? 5.388 57.420 9.870 1.00 17.56 160 ILE D C 1
ATOM 5589 O O . ILE D 1 166 ? 4.840 57.499 10.968 1.00 17.17 160 ILE D O 1
ATOM 5594 N N . ALA D 1 167 ? 5.464 56.282 9.186 1.00 16.91 161 ALA D N 1
ATOM 5595 C CA . ALA D 1 167 ? 4.843 55.052 9.687 1.00 16.83 161 ALA D CA 1
ATOM 5596 C C . ALA D 1 167 ? 5.384 54.653 11.063 1.00 16.07 161 ALA D C 1
ATOM 5597 O O . ALA D 1 167 ? 4.638 54.186 11.927 1.00 15.84 161 ALA D O 1
ATOM 5599 N N . VAL D 1 168 ? 6.689 54.820 11.264 1.00 15.52 162 VAL D N 1
ATOM 5600 C CA . VAL D 1 168 ? 7.295 54.489 12.548 1.00 14.75 162 VAL D CA 1
ATOM 5601 C C . VAL D 1 168 ? 6.866 55.473 13.653 1.00 14.87 162 VAL D C 1
ATOM 5602 O O . VAL D 1 168 ? 6.628 55.058 14.783 1.00 14.18 162 VAL D O 1
ATOM 5606 N N . ARG D 1 169 ? 6.746 56.759 13.340 1.00 14.86 163 ARG D N 1
ATOM 5607 C CA . ARG D 1 169 ? 6.263 57.710 14.347 1.00 15.50 163 ARG D CA 1
ATOM 5608 C C . ARG D 1 169 ? 4.827 57.379 14.795 1.00 16.00 163 ARG D C 1
ATOM 5609 O O . ARG D 1 169 ? 4.513 57.495 15.975 1.00 16.28 163 ARG D O 1
ATOM 5617 N N . TYR D 1 170 ? 3.966 56.931 13.883 1.00 16.80 164 TYR D N 1
ATOM 5618 C CA . TYR D 1 170 ? 2.630 56.473 14.307 1.00 16.98 164 TYR D CA 1
ATOM 5619 C C . TYR D 1 170 ? 2.729 55.350 15.328 1.00 16.79 164 TYR D C 1
ATOM 5620 O O . TYR D 1 170 ? 2.029 55.349 16.338 1.00 15.97 164 TYR D O 1
ATOM 5629 N N . LEU D 1 171 ? 3.621 54.399 15.067 1.00 16.19 165 LEU D N 1
ATOM 5630 C CA . LEU D 1 171 ? 3.798 53.240 15.947 1.00 16.31 165 LEU D CA 1
ATOM 5631 C C . LEU D 1 171 ? 4.363 53.650 17.303 1.00 16.25 165 LEU D C 1
ATOM 5632 O O . LEU D 1 171 ? 4.057 53.043 18.332 1.00 15.82 165 LEU D O 1
ATOM 5637 N N . ASP D 1 172 ? 5.198 54.687 17.275 1.00 16.58 166 ASP D N 1
ATOM 5638 C CA . ASP D 1 172 ? 5.726 55.341 18.474 1.00 16.46 166 ASP D CA 1
ATOM 5639 C C . ASP D 1 172 ? 4.561 55.865 19.327 1.00 16.72 166 ASP D C 1
ATOM 5640 O O . ASP D 1 172 ? 4.428 55.522 20.503 1.00 16.43 166 ASP D O 1
ATOM 5645 N N . GLU D 1 173 ? 3.695 56.670 18.728 1.00 17.17 167 GLU D N 1
ATOM 5646 C CA . GLU D 1 173 ? 2.514 57.149 19.461 1.00 17.88 167 GLU D CA 1
ATOM 5647 C C . GLU D 1 173 ? 1.596 56.012 19.942 1.00 18.29 167 GLU D C 1
ATOM 5648 O O . GLU D 1 173 ? 1.010 56.108 21.016 1.00 18.39 167 GLU D O 1
ATOM 5654 N N . ALA D 1 174 ? 1.488 54.940 19.161 1.00 18.75 168 ALA D N 1
ATOM 5655 C CA . ALA D 1 174 ? 0.585 53.823 19.486 1.00 19.62 168 ALA D CA 1
ATOM 5656 C C . ALA D 1 174 ? 1.130 52.870 20.558 1.00 20.80 168 ALA D C 1
ATOM 5657 O O . ALA D 1 174 ? 0.370 52.151 21.210 1.00 20.35 168 ALA D O 1
ATOM 5659 N N . GLY D 1 175 ? 2.443 52.858 20.753 1.00 21.17 169 GLY D N 1
ATOM 5660 C CA . GLY D 1 175 ? 3.057 51.921 21.696 1.00 22.21 169 GLY D CA 1
ATOM 5661 C C . GLY D 1 175 ? 3.143 52.409 23.129 1.00 24.01 169 GLY D C 1
ATOM 5662 O O . GLY D 1 175 ? 4.209 52.322 23.739 1.00 24.37 169 GLY D O 1
ATOM 5663 N N . LYS D 1 176 ? 2.029 52.895 23.683 1.00 25.61 170 LYS D N 1
ATOM 5664 C CA . LYS D 1 176 ? 2.018 53.423 25.054 1.00 27.38 170 LYS D CA 1
ATOM 5665 C C . LYS D 1 176 ? 0.811 52.936 25.859 1.00 29.91 170 LYS D C 1
ATOM 5666 O O . LYS D 1 176 ? 0.313 53.649 26.731 1.00 30.87 170 LYS D O 1
ATOM 5672 N N . ARG D 1 177 ? 0.358 51.716 25.587 1.00 33.01 171 ARG D N 1
ATOM 5673 C CA . ARG D 1 177 ? -0.792 51.151 26.294 1.00 36.00 171 ARG D CA 1
ATOM 5674 C C . ARG D 1 177 ? -0.321 50.279 27.452 1.00 36.79 171 ARG D C 1
ATOM 5675 O O . ARG D 1 177 ? 0.476 49.361 27.266 1.00 34.36 171 ARG D O 1
ATOM 5683 N N . ALA D 1 178 ? -0.822 50.584 28.648 1.00 39.29 172 ALA D N 1
ATOM 5684 C CA . ALA D 1 178 ? -0.285 50.032 29.892 1.00 42.21 172 ALA D CA 1
ATOM 5685 C C . ALA D 1 178 ? -0.567 48.542 30.079 1.00 44.89 172 ALA D C 1
ATOM 5686 O O . ALA D 1 178 ? 0.202 47.844 30.741 1.00 46.50 172 ALA D O 1
ATOM 5688 N N . ASP D 1 179 ? -1.664 48.061 29.504 1.00 48.46 173 ASP D N 1
ATOM 5689 C CA . ASP D 1 179 ? -2.106 46.684 29.728 1.00 52.26 173 ASP D CA 1
ATOM 5690 C C . ASP D 1 179 ? -1.732 45.718 28.598 1.00 52.73 173 ASP D C 1
ATOM 5691 O O . ASP D 1 179 ? -1.766 44.504 28.798 1.00 54.70 173 ASP D O 1
ATOM 5696 N N . MET D 1 180 ? -1.371 46.250 27.429 1.00 51.81 174 MET D N 1
ATOM 5697 C CA . MET D 1 180 ? -1.084 45.429 26.243 1.00 50.26 174 MET D CA 1
ATOM 5698 C C . MET D 1 180 ? 0.066 44.456 26.493 1.00 48.69 174 MET D C 1
ATOM 5699 O O . MET D 1 180 ? 1.022 44.785 27.192 1.00 49.55 174 MET D O 1
ATOM 5704 N N . GLU D 1 181 ? -0.041 43.259 25.917 1.00 46.66 175 GLU D N 1
ATOM 5705 C CA . GLU D 1 181 ? 0.986 42.223 26.041 1.00 45.04 175 GLU D CA 1
ATOM 5706 C C . GLU D 1 181 ? 1.617 41.969 24.672 1.00 40.56 175 GLU D C 1
ATOM 5707 O O . GLU D 1 181 ? 0.944 42.096 23.645 1.00 40.85 175 GLU D O 1
ATOM 5713 N N . THR D 1 182 ? 2.906 41.617 24.664 1.00 35.61 176 THR D N 1
ATOM 5714 C CA . THR D 1 182 ? 3.664 41.419 23.419 1.00 31.93 176 THR D CA 1
ATOM 5715 C C . THR D 1 182 ? 4.684 40.283 23.521 1.00 29.96 176 THR D C 1
ATOM 5716 O O . THR D 1 182 ? 5.013 39.833 24.620 1.00 30.94 176 THR D O 1
ATOM 5720 N N . PRO D 1 183 ? 5.213 39.833 22.369 1.00 27.48 177 PRO D N 1
ATOM 5721 C CA . PRO D 1 183 ? 6.435 39.022 22.360 1.00 26.29 177 PRO D CA 1
ATOM 5722 C C . PRO D 1 183 ? 7.632 39.813 22.902 1.00 24.83 177 PRO D C 1
ATOM 5723 O O . PRO D 1 183 ? 7.600 41.040 22.903 1.00 24.84 177 PRO D O 1
ATOM 5727 N N . ASP D 1 184 ? 8.668 39.124 23.369 1.00 23.80 178 ASP D N 1
ATOM 5728 C CA . ASP D 1 184 ? 9.863 39.810 23.871 1.00 22.83 178 ASP D CA 1
ATOM 5729 C C . ASP D 1 184 ? 10.809 40.121 22.714 1.00 20.82 178 ASP D C 1
ATOM 5730 O O . ASP D 1 184 ? 10.519 39.777 21.568 1.00 20.16 178 ASP D O 1
ATOM 5735 N N . TYR D 1 185 ? 11.936 40.766 23.010 1.00 19.40 179 TYR D N 1
ATOM 5736 C CA . TYR D 1 185 ? 12.882 41.175 21.962 1.00 17.95 179 TYR D CA 1
ATOM 5737 C C . TYR D 1 185 ? 13.348 39.989 21.128 1.00 18.64 179 TYR D C 1
ATOM 5738 O O . TYR D 1 185 ? 13.502 40.092 19.911 1.00 17.56 179 TYR D O 1
ATOM 5747 N N . TRP D 1 186 ? 13.573 38.862 21.794 1.00 19.31 180 TRP D N 1
ATOM 5748 C CA . TRP D 1 186 ? 14.192 37.706 21.149 1.00 20.30 180 TRP D CA 1
ATOM 5749 C C . TRP D 1 186 ? 13.275 37.017 20.128 1.00 20.57 180 TRP D C 1
ATOM 5750 O O . TRP D 1 186 ? 13.761 36.275 19.279 1.00 21.03 180 TRP D O 1
ATOM 5761 N N . HIS D 1 187 ? 11.969 37.289 20.204 1.00 20.91 181 HIS D N 1
ATOM 5762 C CA . HIS D 1 187 ? 11.014 36.927 19.146 1.00 21.25 181 HIS D CA 1
ATOM 5763 C C . HIS D 1 187 ? 11.344 37.671 17.849 1.00 19.93 181 HIS D C 1
ATOM 5764 O O . HIS D 1 187 ? 11.229 37.098 16.773 1.00 20.41 181 HIS D O 1
ATOM 5771 N N . PHE D 1 188 ? 11.737 38.943 17.962 1.00 18.10 182 PHE D N 1
ATOM 5772 C CA . PHE D 1 188 ? 12.092 39.772 16.802 1.00 17.27 182 PHE D CA 1
ATOM 5773 C C . PHE D 1 188 ? 13.563 39.673 16.391 1.00 16.80 182 PHE D C 1
ATOM 5774 O O . PHE D 1 188 ? 13.930 40.100 15.295 1.00 16.18 182 PHE D O 1
ATOM 5782 N N . ALA D 1 189 ? 14.404 39.109 17.253 1.00 15.84 183 ALA D N 1
ATOM 5783 C CA . ALA D 1 189 ? 15.848 39.097 17.016 1.00 15.53 183 ALA D CA 1
ATOM 5784 C C . ALA D 1 189 ? 16.284 38.469 15.684 1.00 15.38 183 ALA D C 1
ATOM 5785 O O . ALA D 1 189 ? 17.194 38.991 15.035 1.00 15.61 183 ALA D O 1
ATOM 5787 N N . PRO D 1 190 ? 15.661 37.349 15.272 1.00 15.59 184 PRO D N 1
ATOM 5788 C CA . PRO D 1 190 ? 16.012 36.827 13.938 1.00 15.14 184 PRO D CA 1
ATOM 5789 C C . PRO D 1 190 ? 15.727 37.827 12.818 1.00 15.24 184 PRO D C 1
ATOM 5790 O O . PRO D 1 190 ? 16.506 37.930 11.882 1.00 15.10 184 PRO D O 1
ATOM 5794 N N . MET D 1 191 ? 14.623 38.564 12.923 1.00 15.22 185 MET D N 1
ATOM 5795 C CA . MET D 1 191 ? 14.302 39.612 11.949 1.00 15.26 185 MET D CA 1
ATOM 5796 C C . MET D 1 191 ? 15.360 40.706 11.954 1.00 14.66 185 MET D C 1
ATOM 5797 O O . MET D 1 191 ? 15.803 41.157 10.899 1.00 14.69 185 MET D O 1
ATOM 5802 N N . VAL D 1 192 ? 15.752 41.141 13.147 1.00 14.05 186 VAL D N 1
ATOM 5803 C CA . VAL D 1 192 ? 16.810 42.146 13.281 1.00 13.64 186 VAL D CA 1
ATOM 5804 C C . VAL D 1 192 ? 18.082 41.668 12.565 1.00 13.65 186 VAL D C 1
ATOM 5805 O O . VAL D 1 192 ? 18.724 42.429 11.833 1.00 13.60 186 VAL D O 1
ATOM 5809 N N . GLN D 1 193 ? 18.433 40.399 12.767 1.00 13.59 187 GLN D N 1
ATOM 5810 C CA . GLN D 1 193 ? 19.607 39.815 12.118 1.00 13.61 187 GLN D CA 1
ATOM 5811 C C . GLN D 1 193 ? 19.461 39.762 10.595 1.00 13.98 187 GLN D C 1
ATOM 5812 O O . GLN D 1 193 ? 20.437 39.984 9.874 1.00 13.70 187 GLN D O 1
ATOM 5818 N N . ARG D 1 194 ? 18.254 39.467 10.107 1.00 14.46 188 ARG D N 1
ATOM 5819 C CA . ARG D 1 194 ? 18.009 39.483 8.665 1.00 15.10 188 ARG D CA 1
ATOM 5820 C C . ARG D 1 194 ? 18.288 40.867 8.082 1.00 15.53 188 ARG D C 1
ATOM 5821 O O . ARG D 1 194 ? 18.867 40.982 7.001 1.00 15.75 188 ARG D O 1
ATOM 5829 N N . MET D 1 195 ? 17.898 41.912 8.809 1.00 15.77 189 MET D N 1
ATOM 5830 C CA . MET D 1 195 ? 18.126 43.282 8.347 1.00 16.43 189 MET D CA 1
ATOM 5831 C C . MET D 1 195 ? 19.611 43.617 8.322 1.00 16.12 189 MET D C 1
ATOM 5832 O O . MET D 1 195 ? 20.099 44.218 7.362 1.00 15.95 189 MET D O 1
ATOM 5837 N N . VAL D 1 196 ? 20.327 43.220 9.373 1.00 15.70 190 VAL D N 1
ATOM 5838 C CA . VAL D 1 196 ? 21.775 43.408 9.432 1.00 16.39 190 VAL D CA 1
ATOM 5839 C C . VAL D 1 196 ? 22.472 42.658 8.292 1.00 17.26 190 VAL D C 1
ATOM 5840 O O . VAL D 1 196 ? 23.369 43.199 7.651 1.00 17.50 190 VAL D O 1
ATOM 5844 N N . ASP D 1 197 ? 22.052 41.426 8.028 1.00 17.76 191 ASP D N 1
ATOM 5845 C CA . ASP D 1 197 ? 22.706 40.618 6.994 1.00 19.06 191 ASP D CA 1
ATOM 5846 C C . ASP D 1 197 ? 22.432 41.132 5.590 1.00 20.53 191 ASP D C 1
ATOM 5847 O O . ASP D 1 197 ? 23.303 41.053 4.725 1.00 20.88 191 ASP D O 1
ATOM 5852 N N . LYS D 1 198 ? 21.224 41.643 5.377 1.00 22.45 192 LYS D N 1
ATOM 5853 C CA . LYS D 1 198 ? 20.870 42.303 4.129 1.00 25.01 192 LYS D CA 1
ATOM 5854 C C . LYS D 1 198 ? 21.818 43.466 3.848 1.00 25.21 192 LYS D C 1
ATOM 5855 O O . LYS D 1 198 ? 22.280 43.630 2.721 1.00 26.30 192 LYS D O 1
ATOM 5861 N N . HIS D 1 199 ? 22.105 44.266 4.873 1.00 25.01 193 HIS D N 1
ATOM 5862 C CA . HIS D 1 199 ? 22.926 45.462 4.707 1.00 25.70 193 HIS D CA 1
ATOM 5863 C C . HIS D 1 199 ? 24.392 45.121 4.501 1.00 27.15 193 HIS D C 1
ATOM 5864 O O . HIS D 1 199 ? 25.054 45.718 3.653 1.00 26.98 193 HIS D O 1
ATOM 5871 N N . MET D 1 200 ? 24.892 44.165 5.276 1.00 28.52 194 MET D N 1
ATOM 5872 C CA . MET D 1 200 ? 26.302 43.795 5.224 1.00 31.12 194 MET D CA 1
ATOM 5873 C C . MET D 1 200 ? 26.653 42.935 4.015 1.00 32.99 194 MET D C 1
ATOM 5874 O O . MET D 1 200 ? 27.807 42.915 3.593 1.00 33.46 194 MET D O 1
ATOM 5879 N N . GLY D 1 201 ? 25.673 42.215 3.471 1.00 34.74 195 GLY D N 1
ATOM 5880 C CA . GLY D 1 201 ? 25.922 41.319 2.341 1.00 35.43 195 GLY D CA 1
ATOM 5881 C C . GLY D 1 201 ? 26.633 40.051 2.780 1.00 35.61 195 GLY D C 1
ATOM 5882 O O . GLY D 1 201 ? 26.571 39.664 3.950 1.00 35.90 195 GLY D O 1
#

GO terms:
  GO:0019700 organic phosphonate catabolic process (P, IDA)

Nearest PDB structures (foldseek):
  6npa-assembly4_D  TM=1.005E+00  e=2.777E-27  Leisingera caerulea
  6npa-assembly2_B  TM=9.951E-01  e=2.930E-25  Leisingera caerulea
  4mlm-assembly3_A  TM=9.047E-01  e=3.501E-13  uncultured bacterium HF130_AEPn_1
  4n71-assembly4_E  TM=9.233E-01  e=1.973E-12  uncultured bacterium HF130_AEPn_1
  4n71-assembly3_D  TM=9.154E-01  e=5.409E-12  uncultured bacterium HF130_AEPn_1

Radius of gyration: 29.65 Å; Cα contacts (8 Å, |Δi|>4): 1082; chains: 4; bounding box: 44×80×72 Å

InterPro domains:
  IPR003607 HD/PDEase domain [cd00077] (47-112)
  IPR006674 HD domain [PF01966] (39-110)
  IPR052567 Organophosphonate Dioxygenase [PTHR40202] (14-192)

Secondary structure (DSSP, 8-state):
---TTTHHHHHHHHHHHHTTSB-TTSSSBHHHHHHHHHHHHHHTT--HHHHHHHHHTTGGG-GGG-GGG---SHHHH-HHHHHHHHHTTTS-HHHHHHHHTHHHHHHHHHHH-TTTGGGS-HHHHHHHHHTTSS--HHHHHHHTT-TTHHHHHHHHHHHHH---SS-----HHHHHHHHHHHHHHHH-/---TTTHHHHHHHHHHHHTTSB-TTSSSBHHHHHHHHHHHHHHTT--HHHHHHHHHTTGGG-GGG-GGG---HHHHH-HHHHHHHHHTTTS-HHHHHHHHTHHHHHHHHHHH-TTTGGGS-HHHHHHHHHTTSSPPHHHHHHHTT-TTHHHHHHHHHHHHH---SS-----HHHHHHHHHHHHHHH-/----TTTHHHHHHHHHHHHTTSB-TTSSSBHHHHHHHHHHHHHHTT--HHHHHHHHHTTGGG-GGG-TT--HHHHHHHHHTTTS-HHHHHHHHTHHHHHHHHHHHSTTHHHHS-HHHHHHHHHTTSS--HHHHHHHTT-TTHHHHHHHHHHHHH---SS-----HHHHHHHHHHHHHHHH-/----TTTHHHHHHHHHHHHTTSB-TTSSSBHHHHHHHHHHHHHHTT--HHHHHHHHHTTGGG-GGG-TT--HHHHHHHHHTTTS-HHHHHHHHTHHHHHHHHHHH-TTHHHHS-HHHHHHHHHTTSS--HHHHHHHTT-TTHHHHHHHHHHHHH---SS-----HHHHHHHHHHHHHHHH-

Organism: Leisingera caerulea (NCBI:txid506591)